Protein AF-A0A7W0R0T0-F1 (afdb_monomer_lite)

Foldseek 3Di:
DQQLCPVPDWDDPVPAWTFADDHNDDPWDWDDDQAEIEIEAPQPRQWIGNHPQEATARHAPVSCPVRPDQDDDPPRHQEYEYEGQADADDLLCCLPPVLQVVLVVVLVVCVVVVVCCCDCPHPHSNDVHRSHDCLVHVYRSPPVVRSVSNVVRCFRSLFYEYEYEDLFWWFKKWKFKFFDPDFWGRIYIYTYAHALNRDDDPCCLVVVVVVVVVVVCSVLQFSFKKFWDQAQDPCQKQAAVPDDCVVADPVQVVLNHDGTRIDDLEQGQAPDPDDPPDPRDDPNRGMFGDPVNGGRMMMGMHIWFQPDDLVPAPPLQRFDDDDVVVLVVQCVDPVRPVVSVVRVVVRVVSNSQRVPVLRGMDRHRWDWDWDWDQDPVPRFIKIKIFTWDFDFRPPDPDGDGTDTGRNYIGMDTSGGDPPPGGDGHRYHHSGDDPDPPPPPD

Radius of gyration: 24.0 Å; chains: 1; bounding box: 58×68×65 Å

pLDDT: mean 82.42, std 15.23, range [29.55, 98.06]

Structure (mmCIF, N/CA/C/O backbone):
data_AF-A0A7W0R0T0-F1
#
_entry.id   AF-A0A7W0R0T0-F1
#
loop_
_atom_site.group_PDB
_atom_site.id
_atom_site.type_symbol
_atom_site.label_atom_id
_atom_site.label_alt_id
_atom_site.label_comp_id
_atom_site.label_asym_id
_atom_site.label_entity_id
_atom_site.label_seq_id
_atom_site.pdbx_PDB_ins_code
_atom_site.Cartn_x
_atom_site.Cartn_y
_atom_site.Cartn_z
_atom_site.occupancy
_atom_site.B_iso_or_equiv
_atom_site.auth_seq_id
_atom_site.auth_comp_id
_atom_site.auth_asym_id
_atom_site.auth_atom_id
_atom_site.pdbx_PDB_model_num
ATOM 1 N N . ALA A 1 1 ? 13.120 -11.592 29.603 1.00 62.00 1 ALA A N 1
ATOM 2 C CA . ALA A 1 1 ? 13.983 -11.960 28.460 1.00 62.00 1 ALA A CA 1
ATOM 3 C C . ALA A 1 1 ? 13.549 -13.293 27.853 1.00 62.00 1 ALA A C 1
ATOM 5 O O . ALA A 1 1 ? 13.022 -13.264 26.752 1.00 62.00 1 ALA A O 1
ATOM 6 N N . GLN A 1 2 ? 13.655 -14.409 28.589 1.00 73.50 2 GLN A N 1
ATOM 7 C CA . GLN A 1 2 ? 13.342 -15.757 28.077 1.00 73.50 2 GLN A CA 1
ATOM 8 C C . GLN A 1 2 ? 11.899 -15.934 27.586 1.00 73.50 2 GLN A C 1
ATOM 10 O O . GLN A 1 2 ? 11.662 -16.428 26.493 1.00 73.50 2 GLN A O 1
ATOM 15 N N . LEU A 1 3 ? 10.919 -15.439 28.351 1.00 70.62 3 LEU A N 1
ATOM 16 C CA . LEU A 1 3 ? 9.498 -15.508 27.976 1.00 70.62 3 LEU A CA 1
ATOM 17 C C . LEU A 1 3 ? 9.171 -14.819 26.639 1.00 70.62 3 LEU A C 1
ATOM 19 O O . LEU A 1 3 ? 8.259 -15.241 25.937 1.00 70.62 3 LEU A O 1
ATOM 23 N N . PHE A 1 4 ? 9.924 -13.778 26.283 1.00 73.06 4 PHE A N 1
ATOM 24 C CA . PHE A 1 4 ? 9.753 -13.026 25.036 1.00 73.06 4 PHE A CA 1
ATOM 25 C C . PHE A 1 4 ? 10.621 -13.578 23.894 1.00 73.06 4 PHE A C 1
ATOM 27 O O . PHE A 1 4 ? 10.626 -13.015 22.806 1.00 73.06 4 PHE A O 1
ATOM 34 N N . GLY A 1 5 ? 11.385 -14.649 24.139 1.00 74.31 5 GLY A N 1
ATOM 35 C CA . GLY A 1 5 ? 12.282 -15.256 23.158 1.00 74.31 5 GLY A CA 1
ATOM 36 C C . GLY A 1 5 ? 13.524 -14.425 22.817 1.00 74.31 5 GLY A C 1
ATOM 37 O O . GLY A 1 5 ? 14.195 -14.737 21.841 1.00 74.31 5 GLY A O 1
ATOM 38 N N . HIS A 1 6 ? 13.864 -13.386 23.592 1.00 75.81 6 HIS A N 1
ATOM 39 C CA . HIS A 1 6 ? 15.037 -12.530 23.320 1.00 75.81 6 HIS A CA 1
ATOM 40 C C . HIS A 1 6 ? 16.387 -13.248 23.482 1.00 75.81 6 HIS A C 1
ATOM 42 O O . HIS A 1 6 ? 17.422 -12.735 23.070 1.00 75.81 6 HIS A O 1
ATOM 48 N N . ASP A 1 7 ? 16.392 -14.404 24.134 1.00 80.38 7 ASP A N 1
ATOM 49 C CA . ASP A 1 7 ? 17.538 -15.297 24.285 1.00 80.38 7 ASP A CA 1
ATOM 50 C C . ASP A 1 7 ? 17.674 -16.299 23.128 1.00 80.38 7 ASP A C 1
ATOM 52 O O . ASP A 1 7 ? 18.716 -16.945 22.986 1.00 80.38 7 ASP A O 1
ATOM 56 N N . LEU A 1 8 ? 16.642 -16.425 22.291 1.00 82.25 8 LEU A N 1
ATOM 57 C CA . LEU A 1 8 ? 16.647 -17.310 21.137 1.00 82.25 8 LEU A CA 1
ATOM 58 C C . LEU A 1 8 ? 17.433 -16.667 19.994 1.00 82.25 8 LEU A C 1
ATOM 60 O O . LEU A 1 8 ? 17.348 -15.468 19.742 1.00 82.25 8 LEU A O 1
ATOM 64 N N . ARG A 1 9 ? 18.197 -17.490 19.275 1.00 81.75 9 ARG A N 1
ATOM 65 C CA . ARG A 1 9 ? 18.946 -17.063 18.090 1.00 81.75 9 ARG A CA 1
ATOM 66 C C . ARG A 1 9 ? 18.301 -17.635 16.842 1.00 81.75 9 ARG A C 1
ATOM 68 O O . ARG A 1 9 ? 18.034 -18.838 16.787 1.00 81.75 9 ARG A O 1
ATOM 75 N N . ASN A 1 10 ? 18.110 -16.786 15.839 1.00 80.50 10 ASN A N 1
ATOM 76 C CA . ASN A 1 10 ? 17.727 -17.227 14.509 1.00 80.50 10 ASN A CA 1
ATOM 77 C C . ASN A 1 10 ? 18.772 -18.206 13.956 1.00 80.50 10 ASN A C 1
ATOM 79 O O . ASN A 1 10 ? 19.972 -18.088 14.228 1.00 80.50 10 ASN A O 1
ATOM 83 N N . LYS A 1 11 ? 18.307 -19.188 13.186 1.00 83.00 11 LYS A N 1
ATOM 84 C CA . LYS A 1 11 ? 19.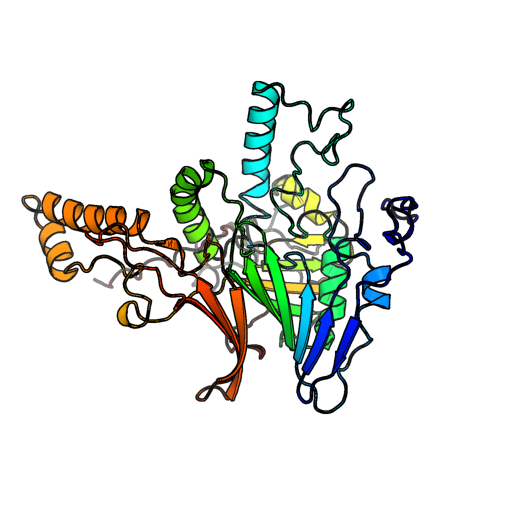155 -20.201 12.549 1.00 83.00 11 LYS A CA 1
ATOM 85 C C . LYS A 1 11 ? 19.145 -19.986 11.036 1.00 83.00 11 LYS A C 1
ATOM 87 O O . LYS A 1 11 ? 18.099 -19.589 10.531 1.00 83.00 11 LYS A O 1
ATOM 92 N N . PRO A 1 12 ? 20.254 -20.250 10.324 1.00 84.06 12 PRO A N 1
ATOM 93 C CA . PRO A 1 12 ? 20.249 -20.238 8.866 1.00 84.06 12 PRO A CA 1
ATOM 94 C C . PRO A 1 12 ? 19.181 -21.190 8.317 1.00 84.06 12 PRO A C 1
ATOM 96 O O . PRO A 1 12 ? 19.060 -22.312 8.810 1.00 84.06 12 PRO A O 1
ATOM 99 N N . ASP A 1 13 ? 18.432 -20.748 7.310 1.00 79.31 13 ASP A N 1
ATOM 100 C CA . ASP A 1 13 ? 17.328 -21.511 6.702 1.00 79.31 13 ASP A CA 1
ATOM 101 C C . ASP A 1 13 ? 17.758 -22.400 5.518 1.00 79.31 13 ASP A C 1
ATOM 103 O O . ASP A 1 13 ? 16.953 -23.145 4.968 1.00 79.31 13 ASP A O 1
ATOM 107 N N . GLY A 1 14 ? 19.040 -22.355 5.139 1.00 74.25 14 GLY A N 1
ATOM 108 C CA . GLY A 1 14 ? 19.602 -23.141 4.037 1.00 74.25 14 GLY A CA 1
ATOM 109 C C . GLY A 1 14 ? 19.472 -22.501 2.651 1.00 74.25 14 GLY A C 1
ATOM 110 O O . GLY A 1 14 ? 20.066 -23.021 1.710 1.00 74.25 14 GLY A O 1
ATOM 111 N N . VAL A 1 15 ? 18.783 -21.362 2.525 1.00 72.19 15 VAL A N 1
ATOM 112 C CA . VAL A 1 15 ? 18.635 -20.592 1.271 1.00 72.19 15 VAL A CA 1
ATOM 113 C C . VAL A 1 15 ? 19.215 -19.176 1.372 1.00 72.19 15 VAL A C 1
ATOM 115 O O . VAL A 1 15 ? 18.955 -18.320 0.534 1.00 72.19 15 VAL A O 1
ATOM 118 N N . GLY A 1 16 ? 20.061 -18.943 2.379 1.00 72.56 16 GLY A N 1
ATOM 119 C CA . GLY A 1 16 ? 20.787 -17.687 2.588 1.00 72.56 16 GLY A CA 1
ATOM 120 C C . GLY A 1 16 ? 20.125 -16.726 3.578 1.00 72.56 16 GLY A C 1
ATOM 121 O O . GLY A 1 16 ? 20.749 -15.726 3.935 1.00 72.56 16 GLY A O 1
ATOM 122 N N . GLY A 1 17 ? 18.924 -17.049 4.064 1.00 81.50 17 GLY A N 1
ATOM 123 C CA . GLY A 1 17 ? 18.212 -16.301 5.091 1.00 81.50 17 GLY A CA 1
ATOM 124 C C . GLY A 1 17 ? 18.330 -16.933 6.477 1.00 81.50 17 GLY A C 1
ATOM 125 O O . GLY A 1 17 ? 19.121 -17.853 6.730 1.00 81.50 17 GLY A O 1
ATOM 126 N N . PHE A 1 18 ? 17.538 -16.407 7.409 1.00 82.94 18 PHE A N 1
ATOM 127 C CA . PHE A 1 18 ? 17.446 -16.921 8.768 1.00 82.94 18 PHE A CA 1
ATOM 128 C C . PHE A 1 18 ? 15.988 -17.136 9.182 1.00 82.94 18 PHE A C 1
ATOM 130 O O . PHE A 1 18 ? 15.155 -16.229 9.108 1.00 82.94 18 PHE A O 1
ATOM 137 N N . SER A 1 19 ? 15.695 -18.327 9.707 1.00 79.00 19 SER A N 1
ATOM 138 C CA . SER A 1 19 ? 14.371 -18.691 10.205 1.00 79.00 19 SER A CA 1
ATOM 139 C C . SER A 1 19 ? 13.993 -17.871 11.439 1.00 79.00 19 SER A C 1
ATOM 141 O O . SER A 1 19 ? 14.834 -17.588 12.303 1.00 79.00 19 SER A O 1
ATOM 143 N N . ALA A 1 20 ? 12.707 -17.536 11.556 1.00 79.81 20 ALA A N 1
ATOM 144 C CA . ALA A 1 20 ? 12.166 -16.911 12.756 1.00 79.81 20 ALA A CA 1
ATOM 145 C C . ALA A 1 20 ? 12.311 -17.829 13.972 1.00 79.81 20 ALA A C 1
ATOM 147 O O . ALA A 1 20 ? 12.174 -19.052 13.889 1.00 79.81 20 ALA A O 1
ATOM 148 N N . VAL A 1 21 ? 12.517 -17.218 15.133 1.00 83.81 21 VAL A N 1
ATOM 149 C CA . VAL A 1 21 ? 12.413 -17.923 16.409 1.00 83.81 21 VAL A CA 1
ATOM 150 C C . VAL A 1 21 ? 10.941 -18.074 16.801 1.00 83.81 21 VAL A C 1
ATOM 152 O O . VAL A 1 21 ? 10.092 -17.269 16.419 1.00 83.81 21 VAL A O 1
ATOM 155 N N . ARG A 1 22 ? 10.622 -19.123 17.564 1.00 86.31 22 ARG A N 1
ATOM 156 C CA . ARG A 1 22 ? 9.303 -19.293 18.186 1.00 86.31 22 ARG A CA 1
ATOM 157 C C . ARG A 1 22 ? 9.419 -18.893 19.661 1.00 86.31 22 ARG A C 1
ATOM 159 O O . ARG A 1 22 ? 10.001 -19.667 20.424 1.00 86.31 22 ARG A O 1
ATOM 166 N N . PRO A 1 23 ? 8.950 -17.698 20.067 1.00 86.94 23 PRO A N 1
ATOM 167 C CA . PRO A 1 23 ? 8.990 -17.300 21.472 1.00 86.94 23 PRO A CA 1
ATOM 168 C C . PRO A 1 23 ? 8.079 -18.203 22.325 1.00 86.94 23 PRO A C 1
ATOM 170 O O . PRO A 1 23 ? 7.102 -18.746 21.807 1.00 86.94 23 PRO A O 1
ATOM 173 N N . PRO A 1 24 ? 8.347 -18.351 23.637 1.00 87.50 24 PRO A N 1
ATOM 174 C CA . PRO A 1 24 ? 7.467 -19.109 24.531 1.00 87.50 24 PRO A CA 1
ATOM 175 C C . PRO A 1 24 ? 6.050 -18.532 24.667 1.00 87.50 24 PRO A C 1
ATOM 177 O O . PRO A 1 24 ? 5.101 -19.284 24.879 1.00 87.50 24 PRO A O 1
ATOM 180 N N . ILE A 1 25 ? 5.900 -17.207 24.579 1.00 88.75 25 ILE A N 1
ATOM 181 C CA . ILE A 1 25 ? 4.592 -16.541 24.567 1.00 88.75 25 ILE A CA 1
ATOM 182 C C . ILE A 1 25 ? 4.064 -16.471 23.132 1.00 88.75 25 ILE A C 1
ATOM 184 O O . ILE A 1 25 ? 4.738 -15.946 22.251 1.00 88.75 25 ILE A O 1
ATOM 188 N N . ASN A 1 26 ? 2.824 -16.917 22.926 1.00 90.00 26 ASN A N 1
ATOM 189 C CA . ASN A 1 26 ? 2.106 -16.729 21.667 1.00 90.00 26 ASN A CA 1
ATOM 190 C C . ASN A 1 26 ? 1.423 -15.354 21.646 1.00 90.00 26 ASN A C 1
ATOM 192 O O . ASN A 1 26 ? 0.512 -15.111 22.436 1.00 90.00 26 ASN A O 1
ATOM 196 N N . TRP A 1 27 ? 1.845 -14.474 20.735 1.00 90.56 27 TRP A N 1
ATOM 197 C CA . TRP A 1 27 ? 1.240 -13.144 20.550 1.00 90.56 27 TRP A CA 1
ATOM 198 C C . TRP A 1 27 ? 0.168 -13.092 19.462 1.00 90.56 27 TRP A C 1
ATOM 200 O O . TRP A 1 27 ? -0.607 -12.139 19.411 1.00 90.56 27 TRP A O 1
ATOM 210 N N . HIS A 1 28 ? 0.118 -14.106 18.601 1.00 93.62 28 HIS A N 1
ATOM 211 C CA . HIS A 1 28 ? -0.901 -14.215 17.567 1.00 93.62 28 HIS A CA 1
ATOM 212 C C . HIS A 1 28 ? -2.162 -14.879 18.123 1.00 93.62 28 HIS A C 1
ATOM 214 O O . HIS A 1 28 ? -2.091 -15.762 18.981 1.00 93.62 28 HIS A O 1
ATOM 220 N N . PHE A 1 29 ? -3.320 -14.471 17.618 1.00 95.00 29 PHE A N 1
ATOM 221 C CA . PHE A 1 29 ? -4.604 -15.055 17.998 1.00 95.00 29 PHE A CA 1
ATOM 222 C C . PHE A 1 29 ? -5.645 -14.845 16.900 1.00 95.00 29 PHE A C 1
ATOM 224 O O . PHE A 1 29 ? -5.510 -13.962 16.055 1.00 95.00 29 PHE A O 1
ATOM 231 N N . THR A 1 30 ? -6.700 -15.658 16.926 1.00 96.12 30 THR A N 1
ATOM 232 C CA . THR A 1 30 ? -7.841 -15.561 16.008 1.00 96.12 30 THR A CA 1
ATOM 233 C C . THR A 1 30 ? -9.119 -15.313 16.800 1.00 96.12 30 THR A C 1
ATOM 235 O O . THR A 1 30 ? -9.336 -15.940 17.836 1.00 96.12 30 THR A O 1
ATOM 238 N N . VAL A 1 31 ? -9.968 -14.415 16.303 1.00 95.56 31 VAL A N 1
ATOM 239 C CA . VAL A 1 31 ? -11.314 -14.155 16.823 1.00 95.56 31 VAL A CA 1
ATOM 240 C C . VAL A 1 31 ? -12.306 -14.261 15.675 1.00 95.56 31 VAL A C 1
ATOM 242 O O . VAL A 1 31 ? -12.186 -13.564 14.668 1.00 95.56 31 VAL A O 1
ATOM 245 N N . ASP A 1 32 ? -13.302 -15.125 15.833 1.00 95.25 32 ASP A N 1
ATOM 246 C CA . ASP A 1 32 ? -14.391 -15.267 14.873 1.00 95.25 32 ASP A CA 1
ATOM 247 C C . ASP A 1 32 ? -15.542 -14.319 15.206 1.00 95.25 32 ASP A C 1
ATOM 249 O O . ASP A 1 32 ? -16.060 -14.312 16.323 1.00 95.25 32 ASP A O 1
ATOM 253 N N . ALA A 1 33 ? -15.963 -13.542 14.210 1.00 92.81 33 ALA A N 1
ATOM 254 C CA . ALA A 1 33 ? -17.180 -12.747 14.246 1.00 92.81 33 ALA A CA 1
ATOM 255 C C . ALA A 1 33 ? -18.208 -13.314 13.244 1.00 92.81 33 ALA A C 1
ATOM 257 O O . ALA A 1 33 ? -17.862 -14.153 12.405 1.00 92.81 33 ALA A O 1
ATOM 258 N N . PRO A 1 34 ? -19.481 -12.873 13.288 1.00 93.19 34 PRO A N 1
ATOM 259 C CA . PRO A 1 34 ? -20.523 -13.431 12.423 1.00 93.19 34 PRO A CA 1
ATOM 260 C C . PRO A 1 34 ? -20.261 -13.266 10.919 1.00 93.19 34 PRO A C 1
ATOM 262 O O . PRO A 1 34 ? -20.623 -14.139 10.139 1.00 93.19 34 PRO A O 1
ATOM 265 N N . THR A 1 35 ? -19.643 -12.156 10.506 1.00 93.50 35 THR A N 1
ATOM 266 C CA . THR A 1 35 ? -19.448 -11.797 9.086 1.00 93.50 35 THR A CA 1
ATOM 267 C C . THR A 1 35 ? -17.984 -11.724 8.661 1.00 93.50 35 THR A C 1
ATOM 269 O O . THR A 1 35 ? -17.692 -11.569 7.475 1.00 93.50 35 THR A O 1
ATOM 272 N N . HIS A 1 36 ? -17.050 -11.832 9.604 1.00 95.56 36 HIS A N 1
ATOM 273 C CA . HIS A 1 36 ? -15.620 -11.705 9.349 1.00 95.56 36 HIS A CA 1
ATOM 274 C C . HIS A 1 36 ? -14.808 -12.506 10.368 1.00 95.56 36 HIS A C 1
ATOM 276 O O . HIS A 1 36 ? -15.293 -12.829 11.451 1.00 95.56 36 HIS A O 1
ATOM 282 N N . ARG A 1 37 ? -13.553 -12.788 10.028 1.00 96.75 37 ARG A N 1
ATOM 283 C CA . ARG A 1 37 ? -12.563 -13.358 10.947 1.00 96.75 37 ARG A CA 1
ATOM 284 C C . ARG A 1 37 ? -11.478 -12.336 11.209 1.00 96.75 37 ARG A C 1
ATOM 286 O O . ARG A 1 37 ? -10.963 -11.754 10.262 1.00 96.75 37 ARG A O 1
ATOM 293 N N . VAL A 1 38 ? -11.110 -12.149 12.470 1.00 97.25 38 VAL A N 1
ATOM 294 C CA . VAL A 1 38 ? -9.982 -11.308 12.873 1.00 97.25 38 VAL A CA 1
ATOM 295 C C . VAL A 1 38 ? -8.796 -12.194 13.227 1.00 97.25 38 VAL A C 1
ATOM 297 O O . VAL A 1 38 ? -8.941 -13.128 14.012 1.00 97.25 38 VAL A O 1
ATOM 300 N N . ILE A 1 39 ? -7.620 -11.889 12.690 1.00 96.81 39 ILE A N 1
ATOM 301 C CA . ILE A 1 39 ? -6.361 -12.545 13.043 1.00 96.81 39 ILE A CA 1
ATOM 302 C C . ILE A 1 39 ? -5.353 -11.476 13.427 1.00 96.81 39 ILE A C 1
ATOM 304 O O . ILE A 1 39 ? -5.016 -10.616 12.617 1.00 96.81 39 ILE A O 1
ATOM 308 N N . ALA A 1 40 ? -4.854 -11.533 14.655 1.00 96.25 40 ALA A N 1
ATOM 309 C CA . ALA A 1 40 ? -3.725 -10.720 15.072 1.00 96.25 40 ALA A CA 1
ATOM 310 C C . ALA A 1 40 ? -2.421 -11.456 14.775 1.00 96.25 40 ALA A C 1
ATOM 312 O O . ALA A 1 40 ? -2.238 -12.591 15.214 1.00 96.25 40 ALA A O 1
ATOM 313 N N . LEU A 1 41 ? -1.534 -10.802 14.028 1.00 94.25 41 LEU A N 1
ATOM 314 C CA . LEU A 1 41 ? -0.233 -11.334 13.652 1.00 94.25 41 LEU A CA 1
ATOM 315 C C . LEU A 1 41 ? 0.833 -10.961 14.684 1.00 94.25 41 LEU A C 1
ATOM 317 O O . LEU A 1 41 ? 0.933 -9.821 15.135 1.00 94.25 41 LEU A O 1
ATOM 321 N N . ASP A 1 42 ? 1.705 -11.915 14.970 1.00 91.56 42 ASP A N 1
ATOM 322 C CA . ASP A 1 42 ? 2.970 -11.712 15.660 1.00 91.56 42 ASP A CA 1
ATOM 323 C C . ASP A 1 42 ? 4.072 -11.416 14.636 1.00 91.56 42 ASP A C 1
ATOM 325 O O . ASP A 1 42 ? 4.882 -12.275 14.283 1.00 91.56 42 ASP A O 1
ATOM 329 N N . ASN A 1 43 ? 4.073 -10.185 14.127 1.00 85.88 43 ASN A N 1
ATOM 330 C CA . ASN A 1 43 ? 5.056 -9.689 13.160 1.00 85.88 43 ASN A CA 1
ATOM 331 C C . ASN A 1 43 ? 6.178 -8.851 13.814 1.00 85.88 43 ASN A C 1
ATOM 333 O O . ASN A 1 43 ? 6.910 -8.130 13.139 1.00 85.88 43 ASN A O 1
ATOM 337 N N . ARG A 1 44 ? 6.307 -8.915 15.148 1.00 83.94 44 ARG A N 1
ATOM 338 C CA . ARG A 1 44 ? 7.399 -8.270 15.898 1.00 83.94 44 ARG A CA 1
ATOM 339 C C . ARG A 1 44 ? 8.403 -9.279 16.429 1.00 83.94 44 ARG A C 1
ATOM 341 O O . ARG A 1 44 ? 9.594 -8.981 16.410 1.00 83.94 44 ARG A O 1
ATOM 348 N N . THR A 1 45 ? 7.960 -10.459 16.863 1.00 85.00 45 THR A N 1
ATOM 349 C CA . THR A 1 45 ? 8.874 -11.483 17.393 1.00 85.00 45 THR A CA 1
ATOM 350 C C . THR A 1 45 ? 9.152 -12.607 16.393 1.00 85.00 45 THR A C 1
ATOM 352 O O . THR A 1 45 ? 10.233 -13.191 16.421 1.00 85.00 45 THR A O 1
ATOM 355 N N . ARG A 1 46 ? 8.230 -12.871 15.453 1.00 87.88 46 ARG A N 1
ATOM 356 C CA . ARG A 1 46 ? 8.373 -13.915 14.422 1.00 87.88 46 ARG A CA 1
ATOM 357 C C . ARG A 1 46 ? 8.674 -13.348 13.028 1.00 87.88 46 ARG A C 1
ATOM 359 O O . ARG A 1 46 ? 8.044 -13.721 12.038 1.00 87.88 46 ARG A O 1
ATOM 366 N N . ARG A 1 47 ? 9.642 -12.430 12.969 1.00 86.31 47 ARG A N 1
ATOM 367 C CA . ARG A 1 47 ? 10.088 -11.733 11.748 1.00 86.31 47 ARG A CA 1
ATOM 368 C C . ARG A 1 47 ? 10.927 -12.631 10.836 1.00 86.31 47 ARG A C 1
ATOM 370 O O . ARG A 1 47 ? 11.585 -13.559 11.309 1.00 86.31 47 ARG A O 1
ATOM 377 N N . SER A 1 48 ? 10.926 -12.337 9.540 1.00 84.56 48 SER A N 1
ATOM 378 C CA . SER A 1 48 ? 11.891 -12.878 8.577 1.00 84.56 48 SER A CA 1
ATOM 379 C C . SER A 1 48 ? 13.174 -12.053 8.556 1.00 84.56 48 SER A C 1
ATOM 381 O O . SER A 1 48 ? 13.185 -10.874 8.911 1.00 84.56 48 SER A O 1
ATOM 383 N N . TYR A 1 49 ? 14.267 -12.682 8.131 1.00 83.56 49 TYR A N 1
ATOM 384 C CA . TYR A 1 49 ? 15.576 -12.049 8.024 1.00 83.56 49 TYR A CA 1
ATOM 385 C C . TYR A 1 49 ? 16.260 -12.555 6.754 1.00 83.56 49 TYR A C 1
ATOM 387 O O . TYR A 1 49 ? 16.806 -13.658 6.735 1.00 83.56 49 TYR A O 1
ATOM 395 N N . ALA A 1 50 ? 16.234 -11.743 5.695 1.00 79.50 50 ALA A N 1
ATOM 396 C CA . ALA A 1 50 ? 16.862 -12.081 4.415 1.00 79.50 50 ALA A CA 1
ATOM 397 C C . ALA A 1 50 ? 18.399 -12.155 4.508 1.00 79.50 50 ALA A C 1
ATOM 399 O O . ALA A 1 50 ? 19.047 -12.799 3.693 1.00 79.50 50 ALA A O 1
ATOM 400 N N . SER A 1 51 ? 18.999 -11.499 5.506 1.00 76.75 51 SER A N 1
ATOM 401 C CA . SER A 1 51 ? 20.424 -11.622 5.819 1.00 76.75 51 SER A CA 1
ATOM 402 C C . SER A 1 51 ? 20.690 -11.337 7.298 1.00 76.75 51 SER A C 1
ATOM 404 O O . SER A 1 51 ? 19.853 -10.766 7.994 1.00 76.75 51 SER A O 1
ATOM 406 N N . ALA A 1 52 ? 21.878 -11.710 7.781 1.00 73.38 52 ALA A N 1
ATOM 407 C CA . ALA A 1 52 ? 22.257 -11.556 9.190 1.00 73.38 52 ALA A CA 1
ATOM 408 C C . ALA A 1 52 ? 22.379 -10.091 9.648 1.00 73.38 52 ALA A C 1
ATOM 410 O O . ALA A 1 52 ? 22.259 -9.807 10.837 1.00 73.38 52 ALA A O 1
ATOM 411 N N . LEU A 1 53 ? 22.695 -9.191 8.712 1.00 70.94 53 LEU A N 1
ATOM 412 C CA . LEU A 1 53 ? 22.984 -7.773 8.958 1.00 70.94 53 LEU A CA 1
ATOM 413 C C . LEU A 1 53 ? 22.028 -6.840 8.198 1.00 70.94 53 LEU A C 1
ATOM 415 O O . LEU A 1 53 ? 22.234 -5.632 8.186 1.00 70.94 53 LEU A O 1
ATOM 419 N N . GLY A 1 54 ? 21.019 -7.399 7.530 1.00 69.94 54 GLY A N 1
ATOM 420 C CA . GLY A 1 54 ? 20.007 -6.638 6.809 1.00 69.94 54 GLY A CA 1
ATOM 421 C C . GLY A 1 54 ? 18.798 -6.319 7.684 1.00 69.94 54 GLY A C 1
ATOM 422 O O . GLY A 1 54 ? 18.646 -6.877 8.775 1.00 69.94 54 GLY A O 1
ATOM 423 N N . PRO A 1 55 ? 17.916 -5.427 7.210 1.00 73.88 55 PRO A N 1
ATOM 424 C CA . PRO A 1 55 ? 16.685 -5.126 7.917 1.00 73.88 55 PRO A CA 1
ATOM 425 C C . PRO A 1 55 ? 15.794 -6.370 8.026 1.00 73.88 55 PRO A C 1
ATOM 427 O O . PRO A 1 55 ? 15.764 -7.199 7.113 1.00 73.88 55 PRO A O 1
ATOM 430 N N . PRO A 1 56 ? 15.069 -6.519 9.145 1.00 78.44 56 PRO A N 1
ATOM 431 C CA . PRO A 1 56 ? 14.093 -7.587 9.290 1.00 78.44 56 PRO A CA 1
ATOM 432 C C . PRO A 1 56 ? 12.902 -7.358 8.351 1.00 78.44 56 PRO A C 1
ATOM 434 O O . PRO A 1 56 ? 12.410 -6.235 8.234 1.00 78.44 56 PRO A O 1
ATOM 437 N N . GLY A 1 57 ? 12.381 -8.430 7.759 1.00 78.31 57 GLY A N 1
ATOM 438 C CA . GLY A 1 57 ? 11.030 -8.431 7.200 1.00 78.31 57 GLY A CA 1
ATOM 439 C C . GLY A 1 57 ? 9.975 -8.454 8.315 1.00 78.31 57 GLY A C 1
ATOM 440 O O . GLY A 1 57 ? 10.299 -8.435 9.506 1.00 78.31 57 GLY A O 1
ATOM 441 N N . ASN A 1 58 ? 8.684 -8.477 7.980 1.00 83.31 58 ASN A N 1
ATOM 442 C CA . ASN A 1 58 ? 7.644 -8.390 9.018 1.00 83.31 58 ASN A CA 1
ATOM 443 C C . ASN A 1 58 ? 7.273 -9.740 9.628 1.00 83.31 58 ASN A C 1
ATOM 445 O O . ASN A 1 58 ? 7.289 -9.872 10.845 1.00 83.31 58 ASN A O 1
ATOM 449 N N . VAL A 1 59 ? 6.955 -10.759 8.836 1.00 88.19 59 VAL A N 1
ATOM 450 C CA . VAL A 1 59 ? 6.603 -12.086 9.367 1.00 88.19 59 VAL A CA 1
ATOM 451 C C . VAL A 1 59 ? 7.227 -13.159 8.491 1.00 88.19 59 VAL A C 1
ATOM 453 O O . VAL A 1 59 ? 7.188 -13.041 7.274 1.00 88.19 59 VAL A O 1
ATOM 456 N N . SER A 1 60 ? 7.836 -14.185 9.085 1.00 88.25 60 SER A N 1
ATOM 457 C CA . SER A 1 60 ? 8.448 -15.266 8.302 1.00 88.25 60 SER A CA 1
ATOM 458 C C . SER A 1 60 ? 7.416 -16.193 7.670 1.00 88.25 60 SER A C 1
ATOM 460 O O . SER A 1 60 ? 6.296 -16.304 8.159 1.00 88.25 60 SER A O 1
ATOM 462 N N . VAL A 1 61 ? 7.816 -16.927 6.630 1.00 87.62 61 VAL A N 1
ATOM 463 C CA . VAL A 1 61 ? 6.960 -17.917 5.951 1.00 87.62 61 VAL A CA 1
ATOM 464 C C . VAL A 1 61 ? 6.389 -18.944 6.937 1.00 87.62 61 VAL A C 1
ATOM 466 O O . VAL A 1 61 ? 5.175 -19.115 7.013 1.00 87.62 61 VAL A O 1
ATOM 469 N N . ASP A 1 62 ? 7.230 -19.552 7.779 1.00 87.69 62 ASP A N 1
ATOM 470 C CA . ASP A 1 62 ? 6.772 -20.497 8.814 1.00 87.69 62 ASP A CA 1
ATOM 471 C C . ASP A 1 62 ? 5.768 -19.862 9.782 1.00 87.69 62 ASP A C 1
ATOM 473 O O . ASP A 1 62 ? 4.828 -20.500 10.254 1.00 87.69 62 ASP A O 1
ATOM 477 N N . ALA A 1 63 ? 5.981 -18.588 10.111 1.00 90.25 63 ALA A N 1
ATOM 478 C CA . ALA A 1 63 ? 5.092 -17.844 10.978 1.00 90.25 63 ALA A CA 1
ATOM 479 C C . ALA A 1 63 ? 3.768 -17.521 10.276 1.00 90.25 63 ALA A C 1
ATOM 481 O O . ALA A 1 63 ? 2.733 -17.599 10.924 1.00 90.25 63 ALA A O 1
ATOM 482 N N . MET A 1 64 ? 3.757 -17.252 8.970 1.00 91.12 64 MET A N 1
ATOM 483 C CA . MET A 1 64 ? 2.515 -17.129 8.202 1.00 91.12 64 MET A CA 1
ATOM 484 C C . MET A 1 64 ? 1.732 -18.434 8.187 1.00 91.12 64 MET A C 1
ATOM 486 O O . MET A 1 64 ? 0.526 -18.399 8.392 1.00 91.12 64 MET A O 1
ATOM 490 N N . ILE A 1 65 ? 2.398 -19.570 7.963 1.00 89.50 65 ILE A N 1
ATOM 491 C CA . ILE A 1 65 ? 1.746 -20.887 7.934 1.00 89.50 65 ILE A CA 1
ATOM 492 C C . ILE A 1 65 ? 1.074 -21.181 9.278 1.00 89.50 65 ILE A C 1
ATOM 494 O O . ILE A 1 65 ? -0.069 -21.625 9.304 1.00 89.50 65 ILE A O 1
ATOM 498 N N . ASP A 1 66 ? 1.758 -20.889 10.386 1.00 90.56 66 ASP A N 1
ATOM 499 C CA . ASP A 1 66 ? 1.200 -21.097 11.723 1.00 90.56 66 ASP A CA 1
ATOM 500 C C . ASP A 1 66 ? 0.062 -20.110 12.061 1.00 90.56 66 ASP A C 1
ATOM 502 O O . ASP A 1 66 ? -0.885 -20.476 12.754 1.00 90.56 66 ASP A O 1
ATOM 506 N N . GLN A 1 67 ? 0.179 -18.841 11.648 1.00 92.94 67 GLN A N 1
ATOM 507 C CA . GLN A 1 67 ? -0.693 -17.752 12.116 1.00 92.94 67 GLN A CA 1
ATOM 508 C C . GLN A 1 67 ? -1.891 -17.484 11.202 1.00 92.94 67 GLN A C 1
ATOM 510 O O . GLN A 1 67 ? -2.903 -16.955 11.659 1.00 92.94 67 GLN A O 1
ATOM 515 N N . LEU A 1 68 ? -1.783 -17.820 9.916 1.00 92.69 68 LEU A N 1
ATOM 516 C CA . LEU A 1 68 ? -2.845 -17.663 8.931 1.00 92.69 68 LEU A CA 1
ATOM 517 C C . LEU A 1 68 ? -3.432 -19.044 8.617 1.00 92.69 68 LEU A C 1
ATOM 519 O O . LEU A 1 68 ? -2.738 -19.877 8.034 1.00 92.69 68 LEU A O 1
ATOM 523 N N . PRO A 1 69 ? -4.710 -19.306 8.937 1.00 87.75 69 PRO A N 1
ATOM 524 C CA . PRO A 1 69 ? -5.352 -20.566 8.607 1.00 87.75 69 PRO A CA 1
ATOM 525 C C . PRO A 1 69 ? -5.408 -20.771 7.092 1.00 87.75 69 PRO A C 1
ATOM 527 O O . PRO A 1 69 ? -5.210 -19.854 6.283 1.00 87.75 69 PRO A O 1
ATOM 530 N N . GLU A 1 70 ? -5.600 -22.011 6.663 1.00 87.94 70 GLU A N 1
ATOM 531 C CA . GLU A 1 70 ? -5.859 -22.283 5.251 1.00 87.94 70 GLU A CA 1
ATOM 532 C C . GLU A 1 70 ? -7.218 -21.694 4.843 1.00 87.94 70 GLU A C 1
ATOM 534 O O . GLU A 1 70 ? -8.179 -21.785 5.610 1.00 87.94 70 GLU A O 1
ATOM 539 N N . PRO A 1 71 ? -7.305 -21.039 3.673 1.00 88.12 71 PRO A N 1
ATOM 540 C CA . PRO A 1 71 ? -8.575 -20.620 3.101 1.00 88.12 71 PRO A CA 1
ATOM 541 C C . PRO A 1 71 ? -9.440 -21.847 2.743 1.00 88.12 71 PRO A C 1
ATOM 543 O O . PRO A 1 71 ? -8.905 -22.940 2.548 1.00 88.12 71 PRO A O 1
ATOM 546 N N . PRO A 1 72 ? -10.761 -21.678 2.560 1.00 90.50 72 PRO A N 1
ATOM 547 C CA . PRO A 1 72 ? -11.510 -20.424 2.648 1.00 90.50 72 PRO A CA 1
ATOM 548 C C . PRO A 1 72 ? -11.840 -20.024 4.095 1.00 90.50 72 PRO A C 1
ATOM 550 O O . PRO A 1 72 ? -11.574 -20.753 5.049 1.00 90.50 72 PRO A O 1
ATOM 553 N N . LEU A 1 73 ? -12.458 -18.851 4.258 1.00 92.62 73 LEU A N 1
ATOM 554 C CA . LEU A 1 73 ? -13.083 -18.487 5.529 1.00 92.62 73 LEU A CA 1
ATOM 555 C C . LEU A 1 73 ? -14.216 -19.467 5.887 1.00 92.62 73 LEU A C 1
ATOM 557 O O . LEU A 1 73 ? -14.858 -20.023 4.990 1.00 92.62 73 LEU A O 1
ATOM 561 N N . PRO A 1 74 ? -14.504 -19.649 7.188 1.00 91.50 74 PRO A N 1
ATOM 562 C CA . PRO A 1 74 ? -15.725 -20.300 7.648 1.00 91.50 74 PRO A CA 1
ATOM 563 C C . PRO A 1 74 ? -16.990 -19.772 6.961 1.00 91.50 74 PRO A C 1
ATOM 565 O O . PRO A 1 74 ? -17.098 -18.593 6.620 1.00 91.50 74 PRO A O 1
ATOM 568 N N . ALA A 1 75 ? -17.987 -20.645 6.809 1.00 89.25 75 ALA A N 1
ATOM 569 C CA . ALA A 1 75 ? -19.255 -20.293 6.178 1.00 89.25 75 ALA A CA 1
ATOM 570 C C . ALA A 1 75 ? -19.917 -19.075 6.852 1.00 89.25 75 ALA A C 1
ATOM 572 O O . ALA A 1 75 ? -20.014 -19.002 8.075 1.00 89.25 75 ALA A O 1
ATOM 573 N N . GLY A 1 76 ? -20.390 -18.128 6.036 1.00 88.75 76 GLY A N 1
ATOM 574 C CA . GLY A 1 76 ? -21.006 -16.876 6.494 1.00 88.75 76 GLY A CA 1
ATOM 575 C C . GLY A 1 76 ? -20.020 -15.723 6.709 1.00 88.75 76 GLY A C 1
ATOM 576 O O . GLY A 1 76 ? -20.432 -14.564 6.660 1.00 88.75 76 GLY A O 1
ATOM 577 N N . GLN A 1 77 ? -18.723 -16.008 6.852 1.00 93.62 77 GLN A N 1
ATOM 578 C CA . GLN A 1 77 ? -17.690 -14.981 6.927 1.00 93.62 77 GLN A CA 1
ATOM 579 C C . GLN A 1 77 ? -17.198 -14.607 5.529 1.00 93.62 77 GLN A C 1
ATOM 581 O O . GLN A 1 77 ? -16.903 -15.465 4.701 1.00 93.62 77 GLN A O 1
ATOM 586 N N . GLN A 1 78 ? -17.117 -13.305 5.268 1.00 93.31 78 GLN A N 1
ATOM 587 C CA . GLN A 1 78 ? -16.820 -12.765 3.940 1.00 93.31 78 GLN A CA 1
ATOM 588 C C . GLN A 1 78 ? -15.552 -11.914 3.896 1.00 93.31 78 GLN A C 1
ATOM 590 O O . GLN A 1 78 ? -15.086 -11.598 2.806 1.00 93.31 78 GLN A O 1
ATOM 595 N N . VAL A 1 79 ? -15.032 -11.504 5.055 1.00 96.75 79 VAL A N 1
ATOM 596 C CA . VAL A 1 79 ? -13.869 -10.618 5.170 1.00 96.75 79 VAL A CA 1
ATOM 597 C C . VAL A 1 79 ? -12.868 -11.215 6.147 1.00 96.75 79 VAL A C 1
ATOM 599 O O . VAL A 1 79 ? -13.234 -11.638 7.248 1.00 96.75 79 VAL A O 1
ATOM 602 N N . LEU A 1 80 ? -11.597 -11.214 5.757 1.00 97.94 80 LEU A N 1
ATOM 603 C CA . LEU A 1 80 ? -10.486 -11.448 6.667 1.00 97.94 80 LEU A CA 1
ATOM 604 C C . LEU A 1 80 ? -9.965 -10.097 7.167 1.00 97.94 80 LEU A C 1
ATOM 606 O O . LEU A 1 80 ? -9.549 -9.260 6.372 1.00 97.94 80 LEU A O 1
ATOM 610 N N . VAL A 1 81 ? -9.960 -9.890 8.478 1.00 97.88 81 VAL A N 1
ATOM 611 C CA . VAL A 1 81 ? -9.345 -8.729 9.124 1.00 97.88 81 VAL A CA 1
ATOM 612 C C . VAL A 1 81 ? -8.027 -9.168 9.749 1.00 97.88 81 VAL A C 1
ATOM 614 O O . VAL A 1 81 ? -8.006 -10.021 10.630 1.00 97.88 81 VAL A O 1
ATOM 617 N N . LEU A 1 82 ? -6.919 -8.586 9.315 1.00 96.88 82 LEU A N 1
ATOM 618 C CA . LEU A 1 82 ? -5.594 -8.820 9.870 1.00 96.88 82 LEU A CA 1
ATOM 619 C C . LEU A 1 82 ? -5.196 -7.641 10.744 1.00 96.88 82 LEU A C 1
ATOM 621 O O . LEU A 1 82 ? -5.175 -6.510 10.275 1.00 96.88 82 LEU A O 1
ATOM 625 N N . ILE A 1 83 ? -4.840 -7.892 11.996 1.00 95.75 83 ILE A N 1
ATOM 626 C CA . ILE A 1 83 ? -4.201 -6.892 12.847 1.00 95.75 83 ILE A CA 1
ATOM 627 C C . ILE A 1 83 ? -2.696 -7.108 12.740 1.00 95.75 83 ILE A C 1
ATOM 629 O O . ILE A 1 83 ? -2.176 -8.135 13.177 1.00 95.75 83 ILE A O 1
ATOM 633 N N . ALA A 1 84 ? -2.004 -6.139 12.155 1.00 91.81 84 ALA A N 1
ATOM 634 C CA . ALA A 1 84 ? -0.567 -6.173 11.950 1.00 91.81 84 ALA A CA 1
ATOM 635 C C . ALA A 1 84 ? 0.073 -4.976 12.666 1.00 91.81 84 ALA A C 1
ATOM 637 O O . ALA A 1 84 ? -0.089 -3.850 12.218 1.00 91.81 84 ALA A O 1
ATOM 638 N N . PRO A 1 85 ? 0.860 -5.166 13.736 1.00 86.31 85 PRO A N 1
ATOM 639 C CA . PRO A 1 85 ? 1.563 -4.070 14.422 1.00 86.31 85 PRO A CA 1
ATOM 640 C C . PRO A 1 85 ? 2.478 -3.184 13.552 1.00 86.31 85 PRO A C 1
ATOM 642 O O . PRO A 1 85 ? 3.013 -2.200 14.054 1.00 86.31 85 PRO A O 1
ATOM 645 N N . LEU A 1 86 ? 2.683 -3.551 12.286 1.00 83.00 86 LEU A N 1
ATOM 646 C CA . LEU A 1 86 ? 3.538 -2.900 11.301 1.00 83.00 86 LEU A CA 1
ATOM 647 C C . LEU A 1 86 ? 2.773 -2.712 9.994 1.00 83.00 86 LEU A C 1
ATOM 649 O O . LEU A 1 86 ? 1.872 -3.499 9.679 1.00 83.00 86 LEU A O 1
ATOM 653 N N . GLN A 1 87 ? 3.150 -1.693 9.224 1.00 83.75 87 GLN A N 1
ATOM 654 C CA . GLN A 1 87 ? 2.641 -1.507 7.868 1.00 83.75 87 GLN A CA 1
ATOM 655 C C . GLN A 1 87 ? 3.101 -2.661 6.969 1.00 83.75 87 GLN A C 1
ATOM 657 O O . GLN A 1 87 ? 4.288 -2.980 6.899 1.00 83.75 87 GLN A O 1
ATOM 662 N N . LEU A 1 88 ? 2.157 -3.297 6.274 1.00 81.50 88 LEU A N 1
ATOM 663 C CA . LEU A 1 88 ? 2.447 -4.362 5.313 1.00 81.50 88 LEU A CA 1
ATOM 664 C C . LEU A 1 88 ? 2.633 -3.786 3.907 1.00 81.50 88 LEU A C 1
ATOM 666 O O . LEU A 1 88 ? 3.619 -4.074 3.241 1.00 81.50 88 LEU A O 1
ATOM 670 N N . ILE A 1 89 ? 1.703 -2.934 3.489 1.00 80.69 89 ILE A N 1
ATOM 671 C CA . ILE A 1 89 ? 1.734 -2.201 2.228 1.00 80.69 89 ILE A CA 1
ATOM 672 C C . ILE A 1 89 ? 2.279 -0.805 2.532 1.00 80.69 89 ILE A C 1
ATOM 674 O O . ILE A 1 89 ? 1.612 -0.007 3.195 1.00 80.69 89 ILE A O 1
ATOM 678 N N . GLY A 1 90 ? 3.505 -0.528 2.093 1.00 66.88 90 GLY A N 1
ATOM 679 C CA . GLY A 1 90 ? 4.092 0.805 2.180 1.00 66.88 90 GLY A CA 1
ATOM 680 C C . GLY A 1 90 ? 3.465 1.775 1.173 1.00 66.88 90 GLY A C 1
ATOM 681 O O . GLY A 1 90 ? 2.901 1.339 0.165 1.00 66.88 90 GLY A O 1
ATOM 682 N N . PRO A 1 91 ? 3.566 3.100 1.385 1.00 58.41 91 PRO A N 1
ATOM 683 C CA . PRO A 1 91 ? 3.245 4.067 0.343 1.00 58.41 91 PRO A CA 1
ATOM 684 C C . PRO A 1 91 ? 4.130 3.797 -0.894 1.00 58.41 91 PRO A C 1
ATOM 686 O O . PRO A 1 91 ? 5.351 3.874 -0.769 1.00 58.41 91 PRO A O 1
ATOM 689 N N . PRO A 1 92 ? 3.571 3.529 -2.091 1.00 52.81 92 PRO A N 1
ATOM 690 C CA . PRO A 1 92 ? 4.330 3.000 -3.240 1.00 52.81 92 PRO A CA 1
ATOM 691 C C . PRO A 1 92 ? 5.537 3.836 -3.705 1.00 52.81 92 PRO A C 1
ATOM 693 O O . PRO A 1 92 ? 6.479 3.322 -4.301 1.00 52.81 92 PRO A O 1
ATOM 696 N N . VAL A 1 93 ? 5.533 5.137 -3.406 1.00 49.06 93 VAL A N 1
ATOM 697 C CA . VAL A 1 93 ? 6.610 6.085 -3.744 1.00 49.06 93 VAL A CA 1
ATOM 698 C C . VAL A 1 93 ? 7.774 6.036 -2.750 1.00 49.06 93 VAL A C 1
ATOM 700 O O . VAL A 1 93 ? 8.897 6.426 -3.089 1.00 49.06 93 VAL A O 1
ATOM 703 N N . ILE A 1 94 ? 7.523 5.557 -1.527 1.00 51.34 94 ILE A N 1
ATOM 704 C CA . ILE A 1 94 ? 8.545 5.485 -0.487 1.00 51.34 94 ILE A CA 1
ATOM 705 C C . ILE A 1 94 ? 9.595 4.437 -0.847 1.00 51.34 94 ILE A C 1
ATOM 707 O O . ILE A 1 94 ? 10.773 4.764 -0.794 1.00 51.34 94 ILE A O 1
ATOM 711 N N . ASP A 1 95 ? 9.198 3.263 -1.334 1.00 51.47 95 ASP A N 1
ATOM 712 C CA . ASP A 1 95 ? 10.124 2.141 -1.529 1.00 51.47 95 ASP A CA 1
ATOM 713 C C . ASP A 1 95 ? 11.010 2.281 -2.792 1.00 51.47 95 ASP A C 1
ATOM 715 O O . ASP A 1 95 ? 12.180 1.902 -2.769 1.00 51.47 95 ASP A O 1
ATOM 719 N N . ASP A 1 96 ? 10.506 2.881 -3.881 1.00 50.59 96 ASP A N 1
ATOM 720 C CA . ASP A 1 96 ? 11.240 2.976 -5.161 1.00 50.59 96 ASP A CA 1
ATOM 721 C C . ASP A 1 96 ? 12.035 4.277 -5.365 1.00 50.59 96 ASP A C 1
ATOM 723 O O . ASP A 1 96 ? 13.043 4.277 -6.074 1.00 50.59 96 ASP A O 1
ATOM 727 N N . VAL A 1 97 ? 11.561 5.404 -4.817 1.00 48.88 97 VAL A N 1
ATOM 728 C CA . VAL A 1 97 ? 12.075 6.746 -5.164 1.00 48.88 97 VAL A CA 1
ATOM 729 C C . VAL A 1 97 ? 12.639 7.466 -3.946 1.00 48.88 97 VAL A C 1
ATOM 731 O O . VAL A 1 97 ? 13.739 8.018 -4.000 1.00 48.88 97 VAL A O 1
ATOM 734 N N . VAL A 1 98 ? 11.900 7.468 -2.835 1.00 47.47 98 VAL A N 1
ATOM 735 C CA . VAL A 1 98 ? 12.259 8.268 -1.656 1.00 47.47 98 VAL A CA 1
ATOM 736 C C . VAL A 1 98 ? 13.252 7.531 -0.766 1.00 47.47 98 VAL A C 1
ATOM 738 O O . VAL A 1 98 ? 14.204 8.163 -0.314 1.00 47.47 98 VAL A O 1
ATOM 741 N N . ALA A 1 99 ? 13.100 6.223 -0.558 1.00 50.88 99 ALA A N 1
ATOM 742 C CA . ALA A 1 99 ? 13.987 5.409 0.268 1.00 50.88 99 ALA A CA 1
ATOM 743 C C . ALA A 1 99 ? 15.454 5.519 -0.191 1.00 50.88 99 ALA A C 1
ATOM 745 O O . ALA A 1 99 ? 16.272 6.003 0.594 1.00 50.88 99 ALA A O 1
ATOM 746 N N . PRO A 1 100 ? 15.818 5.229 -1.460 1.00 53.66 100 PRO A N 1
ATOM 747 C CA . PRO A 1 100 ? 17.218 5.287 -1.891 1.00 53.66 100 PRO A CA 1
ATOM 748 C C . PRO A 1 100 ? 17.858 6.676 -1.747 1.00 53.66 100 PRO A C 1
ATOM 750 O O . PRO A 1 100 ? 19.059 6.785 -1.501 1.00 53.66 100 PRO A O 1
ATOM 753 N N . LEU A 1 101 ? 17.071 7.746 -1.905 1.00 50.00 101 LEU A N 1
ATOM 754 C CA . LEU A 1 101 ? 17.550 9.123 -1.785 1.00 50.00 101 LEU A CA 1
ATOM 755 C C . LEU A 1 101 ? 17.683 9.554 -0.318 1.00 50.00 101 LEU A C 1
ATOM 757 O O . LEU A 1 101 ? 18.682 10.157 0.069 1.00 50.00 101 LEU A O 1
ATOM 761 N N . THR A 1 102 ? 16.688 9.219 0.499 1.00 51.50 102 THR A N 1
ATOM 762 C CA . THR A 1 102 ? 16.606 9.613 1.909 1.00 51.50 102 THR A CA 1
ATOM 763 C C . THR A 1 102 ? 17.666 8.889 2.733 1.00 51.50 102 THR A C 1
ATOM 765 O O . THR A 1 102 ? 18.323 9.511 3.564 1.00 51.50 102 THR A O 1
ATOM 768 N N . TYR A 1 103 ? 17.926 7.616 2.432 1.00 57.09 103 TYR A N 1
ATOM 769 C CA . TYR A 1 103 ? 18.986 6.839 3.067 1.00 57.09 103 TYR A CA 1
ATOM 770 C C . TYR A 1 103 ? 20.389 7.370 2.769 1.00 57.09 103 TYR A C 1
ATOM 772 O O . TYR A 1 103 ? 21.181 7.516 3.692 1.00 57.09 103 TYR A O 1
ATOM 780 N N . ARG A 1 104 ? 20.672 7.787 1.527 1.00 56.19 104 ARG A N 1
ATOM 781 C CA . ARG A 1 104 ? 21.953 8.436 1.185 1.00 56.19 104 ARG A CA 1
ATOM 782 C C . ARG A 1 104 ? 22.165 9.753 1.930 1.00 56.19 104 ARG A C 1
ATOM 784 O O . ARG A 1 104 ? 23.294 10.082 2.281 1.00 56.19 104 ARG A O 1
ATOM 791 N N . ILE A 1 105 ? 21.092 10.510 2.165 1.00 52.72 105 ILE A N 1
ATOM 792 C CA . ILE A 1 105 ? 21.150 11.759 2.933 1.00 52.72 105 ILE A CA 1
ATOM 793 C C . ILE A 1 105 ? 21.356 11.461 4.422 1.00 52.72 105 ILE A C 1
ATOM 795 O O . ILE A 1 105 ? 22.204 12.099 5.043 1.00 52.72 105 ILE A O 1
ATOM 799 N N . PHE A 1 106 ? 20.635 10.488 4.988 1.00 54.59 106 PHE A N 1
ATOM 800 C CA . PHE A 1 106 ? 20.831 10.063 6.376 1.00 54.59 106 PHE A CA 1
ATOM 801 C C . PHE A 1 106 ? 22.243 9.530 6.615 1.00 54.59 106 PHE A C 1
ATOM 803 O O . PHE A 1 106 ? 22.894 9.999 7.540 1.00 54.59 106 PHE A O 1
ATOM 810 N N . ASP A 1 107 ? 22.755 8.654 5.748 1.00 54.88 107 ASP A N 1
ATOM 811 C CA . ASP A 1 107 ? 24.118 8.122 5.850 1.00 54.88 107 ASP A CA 1
ATOM 812 C C . ASP A 1 107 ? 25.168 9.238 5.784 1.00 54.88 107 ASP A C 1
ATOM 814 O O . ASP A 1 107 ? 26.117 9.243 6.565 1.00 54.88 107 ASP A O 1
ATOM 818 N N . LEU A 1 108 ? 24.983 10.223 4.897 1.00 55.59 108 LEU A N 1
ATOM 819 C CA . LEU A 1 108 ? 25.872 11.381 4.799 1.00 55.59 108 LEU A CA 1
ATOM 820 C C . LEU A 1 108 ? 25.823 12.239 6.071 1.00 55.59 108 LEU A C 1
ATOM 822 O O . LEU A 1 108 ? 26.862 12.666 6.567 1.00 55.59 108 LEU A O 1
ATOM 826 N N . VAL A 1 109 ? 24.632 12.485 6.620 1.00 57.47 109 VAL A N 1
ATOM 827 C CA . VAL A 1 109 ? 24.462 13.266 7.854 1.00 57.47 109 VAL A CA 1
ATOM 828 C C . VAL A 1 109 ? 25.029 12.525 9.066 1.00 57.47 109 VAL A C 1
ATOM 830 O O . VAL A 1 109 ? 25.715 13.155 9.866 1.00 57.47 109 VAL A O 1
ATOM 833 N N . SER A 1 110 ? 24.793 11.219 9.200 1.00 57.88 110 SER A N 1
ATOM 834 C CA . SER A 1 110 ? 25.361 10.386 10.268 1.00 57.88 110 SER A CA 1
ATOM 835 C C . SER A 1 110 ? 26.884 10.295 10.163 1.00 57.88 110 SER A C 1
ATOM 837 O O . SER A 1 110 ? 27.565 10.429 11.177 1.00 57.88 110 SER A O 1
ATOM 839 N N . ALA A 1 111 ? 27.432 10.183 8.947 1.00 58.88 111 ALA A N 1
ATOM 840 C CA . ALA A 1 111 ? 28.875 10.232 8.709 1.00 58.88 111 ALA A CA 1
ATOM 841 C C . ALA A 1 111 ? 29.490 11.601 9.058 1.00 58.88 111 ALA A C 1
ATOM 843 O O . ALA A 1 111 ? 30.604 11.657 9.567 1.00 58.88 111 ALA A O 1
ATOM 844 N N . ILE A 1 112 ? 28.772 12.706 8.819 1.00 58.91 112 ILE A N 1
ATOM 845 C CA . ILE A 1 112 ? 29.216 14.064 9.186 1.00 58.91 112 ILE A CA 1
ATOM 846 C C . ILE A 1 112 ? 29.101 14.316 10.698 1.00 58.91 112 ILE A C 1
ATOM 848 O O . ILE A 1 112 ? 29.908 15.055 11.258 1.00 58.91 112 ILE A O 1
ATOM 852 N N . LYS A 1 113 ? 28.094 13.737 11.361 1.00 58.31 113 LYS A N 1
ATOM 853 C CA . LYS A 1 113 ? 27.830 13.925 12.798 1.00 58.31 113 LYS A CA 1
ATOM 854 C C . LYS A 1 113 ? 28.598 12.967 13.710 1.00 58.31 113 LYS A C 1
ATOM 856 O O . LYS A 1 113 ? 28.452 13.083 14.923 1.00 58.31 113 LYS A O 1
ATOM 861 N N . ASP A 1 114 ? 29.402 12.067 13.143 1.00 55.22 114 ASP A N 1
ATOM 862 C CA . ASP A 1 114 ? 30.129 11.022 13.878 1.00 55.22 114 ASP A CA 1
ATOM 863 C C . ASP A 1 114 ? 29.176 10.151 14.730 1.00 55.22 114 ASP A C 1
ATOM 865 O O . ASP A 1 114 ? 29.493 9.714 15.835 1.00 55.22 114 ASP A O 1
ATOM 869 N N . ASP A 1 115 ? 27.957 9.929 14.223 1.00 57.38 115 ASP A N 1
ATOM 870 C CA . ASP A 1 115 ? 26.916 9.174 14.919 1.00 57.38 115 ASP A CA 1
ATOM 871 C C . ASP A 1 115 ? 27.141 7.672 14.667 1.00 57.38 115 ASP A C 1
ATOM 873 O O . ASP A 1 115 ? 26.797 7.121 13.620 1.00 57.38 115 ASP A O 1
ATOM 877 N N . PHE A 1 116 ? 27.833 7.012 15.602 1.00 57.22 116 PHE A N 1
ATOM 878 C CA . PHE A 1 116 ? 28.411 5.666 15.457 1.00 57.22 116 PHE A CA 1
ATOM 879 C C . PHE A 1 116 ? 27.392 4.509 15.409 1.00 57.22 116 PHE A C 1
ATOM 881 O O . PHE A 1 116 ? 27.817 3.348 15.404 1.00 57.22 116 PHE A O 1
ATOM 888 N N . GLU A 1 117 ? 26.080 4.765 15.372 1.00 59.91 117 GLU A N 1
ATOM 889 C CA . GLU A 1 117 ? 25.049 3.727 15.529 1.00 59.91 117 GLU A CA 1
ATOM 890 C C . GLU A 1 117 ? 25.110 2.629 14.454 1.00 59.91 117 GLU A C 1
ATOM 892 O O . GLU A 1 117 ? 24.885 1.462 14.773 1.00 59.91 117 GLU A O 1
ATOM 897 N N . THR A 1 118 ? 25.507 2.951 13.219 1.00 58.81 118 THR A N 1
ATOM 898 C CA . THR A 1 118 ? 25.671 1.968 12.128 1.00 58.81 118 THR A CA 1
ATOM 899 C C . THR A 1 118 ? 27.089 1.400 12.010 1.00 58.81 118 THR A C 1
ATOM 901 O O . THR A 1 118 ? 27.347 0.525 11.181 1.00 58.81 118 THR A O 1
ATOM 904 N N . SER A 1 119 ? 28.034 1.832 12.849 1.00 63.25 119 SER A N 1
ATOM 905 C CA . SER A 1 119 ? 29.423 1.362 12.794 1.00 63.25 119 SER A CA 1
ATOM 906 C C . SER A 1 119 ? 29.555 -0.107 13.207 1.00 63.25 119 SER A C 1
ATOM 908 O O . SER A 1 119 ? 28.818 -0.587 14.060 1.00 63.25 119 SER A O 1
ATOM 910 N N . ALA A 1 120 ? 30.566 -0.822 12.700 1.00 61.62 120 ALA A N 1
ATOM 911 C CA . ALA A 1 120 ? 30.828 -2.221 13.075 1.00 61.62 120 ALA A CA 1
ATOM 912 C C . ALA A 1 120 ? 31.101 -2.444 14.580 1.00 61.62 120 ALA A C 1
ATOM 914 O O . ALA A 1 120 ? 31.021 -3.573 15.061 1.00 61.62 120 ALA A O 1
ATOM 915 N N . ARG A 1 121 ? 31.433 -1.378 15.322 1.00 63.03 121 ARG A N 1
ATOM 916 C CA . ARG A 1 121 ? 31.687 -1.407 16.772 1.00 63.03 121 ARG A CA 1
ATOM 917 C C . ARG A 1 121 ? 30.452 -1.058 17.608 1.00 63.03 121 ARG A C 1
ATOM 919 O O . ARG A 1 121 ? 30.516 -1.180 18.829 1.00 63.03 121 ARG A O 1
ATOM 926 N N . SER A 1 122 ? 29.362 -0.629 16.972 1.00 65.62 122 SER A N 1
ATOM 927 C CA . SER A 1 122 ? 28.105 -0.311 17.645 1.00 65.62 122 SER A CA 1
ATOM 928 C C . SER A 1 122 ? 27.533 -1.537 18.359 1.00 65.62 122 SER A C 1
ATOM 930 O O . SER A 1 122 ? 27.702 -2.671 17.910 1.00 65.62 122 SER A O 1
ATOM 932 N N . LEU A 1 123 ? 26.845 -1.310 19.476 1.00 63.62 123 LEU A N 1
ATOM 933 C CA . LEU A 1 123 ? 26.020 -2.318 20.150 1.00 63.62 123 LEU A CA 1
ATOM 934 C C . LEU A 1 123 ? 24.524 -2.124 19.851 1.00 63.62 123 LEU A C 1
ATOM 936 O O . LEU A 1 123 ? 23.706 -2.884 20.364 1.00 63.62 123 LEU A O 1
ATOM 940 N N . SER A 1 124 ? 24.161 -1.110 19.056 1.00 65.62 124 SER A N 1
ATOM 941 C CA . SER A 1 124 ? 22.771 -0.842 18.689 1.00 65.62 124 SER A CA 1
ATOM 942 C C . SER A 1 124 ? 22.247 -1.866 17.677 1.00 65.62 124 SER A C 1
ATOM 944 O O . SER A 1 124 ? 23.011 -2.531 16.971 1.00 65.62 124 SER A O 1
ATOM 946 N N . GLY A 1 125 ? 20.919 -1.962 17.573 1.00 59.75 125 GLY A N 1
ATOM 947 C CA . GLY A 1 125 ? 20.254 -2.782 16.556 1.00 59.75 125 GLY A CA 1
ATOM 948 C C . GLY A 1 125 ? 20.478 -2.302 15.117 1.00 59.75 125 GLY A C 1
ATOM 949 O O . GLY A 1 125 ? 20.149 -3.039 14.201 1.00 59.75 125 GLY A O 1
ATOM 950 N N . LEU A 1 126 ? 21.062 -1.113 14.924 1.00 63.03 126 LEU A N 1
ATOM 951 C CA . LEU A 1 126 ? 21.353 -0.497 13.622 1.00 63.03 126 LEU A CA 1
ATOM 952 C C . LEU A 1 126 ? 22.767 -0.808 13.110 1.00 63.03 126 LEU A C 1
ATOM 954 O O . LEU A 1 126 ? 23.180 -0.334 12.050 1.00 63.03 126 LEU A O 1
ATOM 958 N N . ARG A 1 127 ? 23.540 -1.594 13.865 1.00 67.19 127 ARG A N 1
ATOM 959 C CA . ARG A 1 127 ? 24.924 -1.943 13.543 1.00 67.19 127 ARG A CA 1
ATOM 960 C C . ARG A 1 127 ? 25.045 -2.512 12.126 1.00 67.19 127 ARG A C 1
ATOM 962 O O . ARG A 1 127 ? 24.463 -3.545 11.821 1.00 67.19 127 ARG A O 1
ATOM 969 N N . GLN A 1 128 ? 25.899 -1.890 11.311 1.00 64.69 128 GLN A N 1
ATOM 970 C CA . GLN A 1 128 ? 26.187 -2.254 9.916 1.00 64.69 128 GLN A CA 1
ATOM 971 C C . GLN A 1 128 ? 24.994 -2.149 8.952 1.00 64.69 128 GLN A C 1
ATOM 973 O O . GLN A 1 128 ? 25.091 -2.622 7.824 1.00 64.69 128 GLN A O 1
ATOM 978 N N . MET A 1 129 ? 23.920 -1.461 9.345 1.00 64.56 129 MET A N 1
ATOM 979 C CA . MET A 1 129 ? 22.732 -1.229 8.518 1.00 64.56 129 MET A CA 1
ATOM 980 C C . MET A 1 129 ? 22.799 0.117 7.773 1.00 64.56 129 MET A C 1
ATOM 982 O O . MET A 1 129 ? 21.861 0.915 7.803 1.00 64.56 129 MET A O 1
ATOM 986 N N . LEU A 1 130 ? 23.945 0.397 7.136 1.00 58.56 130 LEU A N 1
ATOM 987 C CA . LEU A 1 130 ? 24.139 1.595 6.305 1.00 58.56 130 LEU A CA 1
ATOM 988 C C . LEU A 1 130 ? 23.107 1.618 5.175 1.00 58.56 130 LEU A C 1
ATOM 990 O O . LEU A 1 130 ? 22.954 0.641 4.444 1.00 58.56 130 LEU A O 1
ATOM 994 N N . GLY A 1 131 ? 22.401 2.734 5.041 1.00 55.31 131 GLY A N 1
ATOM 995 C CA . GLY A 1 131 ? 21.396 2.925 4.006 1.00 55.31 131 GLY A CA 1
ATOM 996 C C . GLY A 1 131 ? 20.099 2.130 4.189 1.00 55.31 131 GLY A C 1
ATOM 997 O O . GLY A 1 131 ? 19.273 2.105 3.280 1.00 55.31 131 GLY A O 1
ATOM 998 N N . THR A 1 132 ? 19.901 1.488 5.344 1.00 54.56 132 THR A N 1
ATOM 999 C CA . THR A 1 132 ? 18.693 0.725 5.683 1.00 54.56 132 THR A CA 1
ATOM 1000 C C . THR A 1 132 ? 18.345 0.969 7.149 1.00 54.56 132 THR A C 1
ATOM 1002 O O . THR A 1 132 ? 18.670 0.161 8.012 1.00 54.56 132 THR A O 1
ATOM 1005 N N . ASN A 1 133 ? 17.715 2.101 7.464 1.00 54.91 133 ASN A N 1
ATOM 1006 C CA . ASN A 1 133 ? 17.202 2.325 8.817 1.00 54.91 133 ASN A CA 1
ATOM 1007 C C . ASN A 1 133 ? 15.805 1.676 8.948 1.00 54.91 133 ASN A C 1
ATOM 1009 O O . ASN A 1 133 ? 14.862 2.196 8.338 1.00 54.91 133 ASN A O 1
ATOM 1013 N N . PRO A 1 134 ? 15.658 0.572 9.714 1.00 52.50 134 PRO A N 1
ATOM 1014 C CA . PRO A 1 134 ? 14.386 -0.113 9.912 1.00 52.50 134 PRO A CA 1
ATOM 1015 C C . PRO A 1 134 ? 13.369 0.750 10.665 1.00 52.50 134 PRO A C 1
ATOM 1017 O O . PRO A 1 134 ? 12.181 0.564 10.448 1.00 52.50 134 PRO A O 1
ATOM 1020 N N . ASP A 1 135 ? 13.807 1.715 11.481 1.00 52.00 135 ASP A N 1
ATOM 1021 C CA . ASP A 1 135 ? 12.914 2.629 12.208 1.00 52.00 135 ASP A CA 1
ATOM 1022 C C . ASP A 1 135 ? 12.440 3.800 11.326 1.00 52.00 135 ASP A C 1
ATOM 1024 O O . ASP A 1 135 ? 11.456 4.466 11.645 1.00 52.00 135 ASP A O 1
ATOM 1028 N N . ALA A 1 136 ? 13.129 4.066 10.207 1.00 49.09 136 ALA A N 1
ATOM 1029 C CA . ALA A 1 136 ? 12.752 5.129 9.273 1.00 49.09 136 ALA A CA 1
ATOM 1030 C C . ALA A 1 136 ? 11.686 4.677 8.265 1.00 49.09 136 ALA A C 1
ATOM 1032 O O . ALA A 1 136 ? 10.859 5.487 7.848 1.00 49.09 136 ALA A O 1
ATOM 1033 N N . ILE A 1 137 ? 11.727 3.407 7.846 1.00 52.84 137 ILE A N 1
ATOM 1034 C CA . ILE A 1 137 ? 10.770 2.807 6.910 1.00 52.84 137 ILE A CA 1
ATOM 1035 C C . ILE A 1 137 ? 10.547 1.354 7.355 1.00 52.84 137 ILE A C 1
ATOM 1037 O O . ILE A 1 137 ? 11.334 0.469 7.032 1.00 52.84 137 ILE A O 1
ATOM 1041 N N . GLU A 1 138 ? 9.475 1.108 8.114 1.00 55.44 138 GLU A N 1
ATOM 1042 C CA . GLU A 1 138 ? 9.105 -0.230 8.616 1.00 55.44 138 GLU A CA 1
ATOM 1043 C C . GLU A 1 138 ? 8.345 -1.086 7.563 1.00 55.44 138 GLU A C 1
ATOM 1045 O O . GLU A 1 138 ? 7.645 -2.041 7.911 1.00 55.44 138 GLU A O 1
ATOM 1050 N N . THR A 1 139 ? 8.438 -0.744 6.270 1.00 57.66 139 THR A N 1
ATOM 1051 C CA . THR A 1 139 ? 7.744 -1.445 5.171 1.00 57.66 139 THR A CA 1
ATOM 1052 C C . THR A 1 139 ? 8.533 -2.678 4.706 1.00 57.66 139 THR A C 1
ATOM 1054 O O . THR A 1 139 ? 9.734 -2.810 4.941 1.00 57.66 139 THR A O 1
ATOM 1057 N N . TRP A 1 140 ? 7.868 -3.608 4.011 1.00 63.53 140 TRP A N 1
ATOM 1058 C CA . TRP A 1 140 ? 8.456 -4.854 3.483 1.00 63.53 140 TRP A CA 1
ATOM 1059 C C . TRP A 1 140 ? 9.488 -4.676 2.354 1.00 63.53 140 TRP A C 1
ATOM 1061 O O . TRP A 1 140 ? 9.899 -5.667 1.749 1.00 63.53 140 TRP A O 1
ATOM 1071 N N . ALA A 1 141 ? 9.927 -3.449 2.057 1.00 58.38 141 ALA A N 1
ATOM 1072 C CA . ALA A 1 141 ? 10.730 -3.108 0.880 1.00 58.38 141 ALA A CA 1
ATOM 1073 C C . ALA A 1 141 ? 12.008 -3.954 0.697 1.00 58.38 141 ALA A C 1
ATOM 1075 O O . ALA A 1 141 ? 12.530 -4.056 -0.412 1.00 58.38 141 ALA A O 1
ATOM 1076 N N . PHE A 1 142 ? 12.509 -4.572 1.770 1.00 65.75 142 PHE A N 1
ATOM 1077 C CA . PHE A 1 142 ? 13.776 -5.304 1.797 1.00 65.75 142 PHE A CA 1
ATOM 1078 C C . PHE A 1 142 ? 13.649 -6.836 1.870 1.00 65.75 142 PHE A C 1
ATOM 1080 O O . PHE A 1 142 ? 14.668 -7.518 1.945 1.00 65.75 142 PHE A O 1
ATOM 1087 N N . ASP A 1 143 ? 12.431 -7.388 1.835 1.00 78.88 143 ASP A N 1
ATOM 1088 C CA . ASP A 1 143 ? 12.182 -8.839 1.865 1.00 78.88 143 ASP A CA 1
ATOM 1089 C C . ASP A 1 143 ? 11.070 -9.231 0.880 1.00 78.88 143 ASP A C 1
ATOM 1091 O O . ASP A 1 143 ? 10.007 -9.743 1.241 1.00 78.88 143 ASP A O 1
ATOM 1095 N N . ALA A 1 144 ? 11.331 -8.952 -0.399 1.00 81.88 144 ALA A N 1
ATOM 1096 C CA . ALA A 1 144 ? 10.436 -9.273 -1.507 1.00 81.88 144 ALA A CA 1
ATOM 1097 C C . ALA A 1 144 ? 9.974 -10.747 -1.543 1.00 81.88 144 ALA A C 1
ATOM 1099 O O . ALA A 1 144 ? 8.773 -10.964 -1.713 1.00 81.88 144 ALA A O 1
ATOM 1100 N N . PRO A 1 145 ? 10.842 -11.767 -1.350 1.00 85.81 145 PRO A N 1
ATOM 1101 C CA . PRO A 1 145 ? 10.407 -13.164 -1.391 1.00 85.81 145 PRO A CA 1
ATOM 1102 C C . PRO A 1 145 ? 9.318 -13.475 -0.367 1.00 85.81 145 PRO A C 1
ATOM 1104 O O . PRO A 1 145 ? 8.326 -14.136 -0.677 1.00 85.81 145 PRO A O 1
ATOM 1107 N N . THR A 1 146 ? 9.494 -12.992 0.859 1.00 86.56 146 THR A N 1
ATOM 1108 C CA . THR A 1 146 ? 8.554 -13.266 1.940 1.00 86.56 146 THR A CA 1
ATOM 1109 C C . THR A 1 146 ? 7.294 -12.395 1.786 1.00 86.56 146 THR A C 1
ATOM 1111 O O . THR A 1 146 ? 6.191 -12.872 2.044 1.00 86.56 146 THR A O 1
ATOM 1114 N N . PHE A 1 147 ? 7.412 -11.161 1.276 1.00 88.38 147 PHE A N 1
ATOM 1115 C CA . PHE A 1 147 ? 6.257 -10.299 0.983 1.00 88.38 147 PHE A CA 1
ATOM 1116 C C . PHE A 1 147 ? 5.324 -10.912 -0.064 1.00 88.38 147 PHE A C 1
ATOM 1118 O O . PHE A 1 147 ? 4.113 -10.975 0.138 1.00 88.38 147 PHE A O 1
ATOM 1125 N N . GLU A 1 148 ? 5.873 -11.418 -1.167 1.00 90.12 148 GLU A N 1
ATOM 1126 C CA . GLU A 1 148 ? 5.056 -12.005 -2.231 1.00 90.12 148 GLU A CA 1
ATOM 1127 C C . GLU A 1 148 ? 4.396 -13.312 -1.782 1.00 90.12 148 GLU A C 1
ATOM 1129 O O . GLU A 1 148 ? 3.222 -13.539 -2.072 1.00 90.12 148 GLU A O 1
ATOM 1134 N N . GLN A 1 149 ? 5.082 -14.131 -0.976 1.00 90.50 149 GLN A N 1
ATOM 1135 C CA . GLN A 1 149 ? 4.459 -15.299 -0.342 1.00 90.50 149 GLN A CA 1
ATOM 1136 C C . GLN A 1 149 ? 3.297 -14.910 0.577 1.00 90.50 149 GLN A C 1
ATOM 1138 O O . GLN A 1 149 ? 2.267 -15.586 0.589 1.00 90.50 149 GLN A O 1
ATOM 1143 N N . PHE A 1 150 ? 3.424 -13.800 1.309 1.00 91.88 150 PHE A N 1
ATOM 1144 C CA . PHE A 1 150 ? 2.338 -13.272 2.126 1.00 91.88 150 PHE A CA 1
ATOM 1145 C C . PHE A 1 150 ? 1.124 -12.897 1.266 1.00 91.88 150 PHE A C 1
ATOM 1147 O O . PHE A 1 150 ? 0.020 -13.368 1.539 1.00 91.88 150 PHE A O 1
ATOM 1154 N N . LEU A 1 151 ? 1.312 -12.122 0.192 1.00 93.75 151 LEU A N 1
ATOM 1155 C CA . LEU A 1 151 ? 0.219 -11.743 -0.714 1.00 93.75 151 LEU A CA 1
ATOM 1156 C C . LEU A 1 151 ? -0.443 -12.966 -1.362 1.00 93.75 151 LEU A C 1
ATOM 1158 O O . LEU A 1 151 ? -1.670 -13.069 -1.376 1.00 93.75 151 LEU A O 1
ATOM 1162 N N . GLN A 1 152 ? 0.351 -13.937 -1.821 1.00 92.88 152 GLN A N 1
ATOM 1163 C CA . GLN A 1 152 ? -0.158 -15.194 -2.376 1.00 92.88 152 GLN A CA 1
ATOM 1164 C C . GLN A 1 152 ? -0.967 -16.000 -1.353 1.00 92.88 152 GLN A C 1
ATOM 1166 O O . GLN A 1 152 ? -1.955 -16.638 -1.717 1.00 92.88 152 GLN A O 1
ATOM 1171 N N . ARG A 1 153 ? -0.579 -15.972 -0.071 1.00 93.38 153 ARG A N 1
ATOM 1172 C CA . ARG A 1 153 ? -1.316 -16.637 1.013 1.00 93.38 153 ARG A CA 1
ATOM 1173 C C . ARG A 1 153 ? -2.656 -15.961 1.304 1.00 93.38 153 ARG A C 1
ATOM 1175 O O . ARG A 1 153 ? -3.592 -16.643 1.729 1.00 93.38 153 ARG A O 1
ATOM 1182 N N . LEU A 1 154 ? -2.738 -14.648 1.088 1.00 95.19 154 LEU A N 1
ATOM 1183 C CA . LEU A 1 154 ? -3.944 -13.841 1.268 1.00 95.19 154 LEU A CA 1
ATOM 1184 C C . LEU A 1 154 ? -4.896 -13.882 0.070 1.00 95.19 154 LEU A C 1
ATOM 1186 O O . LEU A 1 154 ? -6.102 -13.745 0.257 1.00 95.19 154 LEU A O 1
ATOM 1190 N N . GLU A 1 155 ? -4.386 -14.087 -1.142 1.00 95.50 155 GLU A N 1
ATOM 1191 C CA . GLU A 1 155 ? -5.167 -14.046 -2.386 1.00 95.50 155 GLU A CA 1
ATOM 1192 C C . GLU A 1 155 ? -6.463 -14.879 -2.344 1.00 95.50 155 GLU A C 1
ATOM 1194 O O . GLU A 1 155 ? -7.517 -14.330 -2.685 1.00 95.50 155 GLU A O 1
ATOM 1199 N N . PRO A 1 156 ? -6.476 -16.128 -1.838 1.00 95.38 156 PRO A N 1
ATOM 1200 C CA . PRO A 1 156 ? -7.692 -16.937 -1.844 1.00 95.38 156 PRO A CA 1
ATOM 1201 C C . PRO A 1 156 ? -8.803 -16.408 -0.928 1.00 95.38 156 PRO A C 1
ATOM 1203 O O . PRO A 1 156 ? -9.958 -16.795 -1.093 1.00 95.38 156 PRO A O 1
ATOM 1206 N N . TYR A 1 157 ? -8.484 -15.525 0.026 1.00 96.25 157 TYR A N 1
ATOM 1207 C CA . TYR A 1 157 ? -9.477 -14.885 0.892 1.00 96.25 157 TYR A CA 1
ATOM 1208 C C . TYR A 1 157 ? -10.317 -13.837 0.160 1.00 96.25 157 TYR A C 1
ATOM 1210 O O . TYR A 1 157 ? -11.411 -13.518 0.623 1.00 96.25 157 TYR A O 1
ATOM 1218 N N . LYS A 1 158 ? -9.826 -13.319 -0.975 1.00 95.69 158 LYS A N 1
ATOM 1219 C CA . LYS A 1 158 ? -10.449 -12.314 -1.856 1.00 95.69 158 LYS A CA 1
ATOM 1220 C C . LYS A 1 158 ? -10.708 -10.939 -1.239 1.00 95.69 158 LYS A C 1
ATOM 1222 O O . LYS A 1 158 ? -10.440 -9.955 -1.912 1.00 95.69 158 LYS A O 1
ATOM 1227 N N . ARG A 1 159 ? -11.186 -10.849 0.003 1.00 97.50 159 ARG A N 1
ATOM 1228 C CA . ARG A 1 159 ? -11.472 -9.599 0.721 1.00 97.50 159 ARG A CA 1
ATOM 1229 C C . ARG A 1 159 ? -10.675 -9.555 2.019 1.00 97.50 159 ARG A C 1
ATOM 1231 O O . ARG A 1 159 ? -11.030 -10.225 2.994 1.00 97.50 159 ARG A O 1
ATOM 1238 N N . VAL A 1 160 ? -9.601 -8.770 2.041 1.00 98.00 160 VAL A N 1
ATOM 1239 C CA . VAL A 1 160 ? -8.721 -8.649 3.211 1.00 98.00 160 VAL A CA 1
ATOM 1240 C C . VAL A 1 160 ? -8.604 -7.197 3.644 1.00 98.00 160 VAL A C 1
ATOM 1242 O O . VAL A 1 160 ? -8.366 -6.311 2.828 1.00 98.00 160 VAL A O 1
ATOM 1245 N N . VAL A 1 161 ? -8.733 -6.960 4.945 1.00 98.06 161 VAL A N 1
ATOM 1246 C CA . VAL A 1 161 ? -8.502 -5.659 5.573 1.00 98.06 161 VAL A CA 1
ATOM 1247 C C . VAL A 1 161 ? -7.382 -5.794 6.578 1.00 98.06 161 VAL A C 1
ATOM 1249 O O . VAL A 1 161 ? -7.467 -6.600 7.494 1.00 98.06 161 VAL A O 1
ATOM 1252 N N . VAL A 1 162 ? -6.342 -4.994 6.431 1.00 96.75 162 VAL A N 1
ATOM 1253 C CA . VAL A 1 162 ? -5.198 -4.942 7.328 1.00 96.75 162 VAL A CA 1
ATOM 1254 C C . VAL A 1 162 ? -5.316 -3.689 8.185 1.00 96.75 162 VAL A C 1
ATOM 1256 O O . VAL A 1 162 ? -5.327 -2.573 7.673 1.00 96.75 162 VAL A O 1
ATOM 1259 N N . LEU A 1 163 ? -5.396 -3.870 9.496 1.00 96.06 163 LEU A N 1
ATOM 1260 C CA . LEU A 1 163 ? -5.319 -2.803 10.482 1.00 96.06 163 LEU A CA 1
ATOM 1261 C C . LEU A 1 163 ? -3.882 -2.733 10.990 1.00 96.06 163 LEU A C 1
ATOM 1263 O O . LEU A 1 163 ? -3.418 -3.646 11.680 1.00 96.06 163 LEU A O 1
ATOM 1267 N N . SER A 1 164 ? -3.191 -1.655 10.628 1.00 91.69 164 SER A N 1
ATOM 1268 C CA . SER A 1 164 ? -1.782 -1.441 10.941 1.00 91.69 164 SER A CA 1
ATOM 1269 C C . SER A 1 164 ? -1.536 -0.238 11.843 1.00 91.69 164 SER A C 1
ATOM 1271 O O . SER A 1 164 ? -2.332 0.700 11.897 1.00 91.69 164 SER A O 1
ATOM 1273 N N . GLY A 1 165 ? -0.398 -0.258 12.535 1.00 87.44 165 GLY A N 1
ATOM 1274 C CA . GLY A 1 165 ? 0.120 0.876 13.297 1.00 87.44 165 GLY A CA 1
ATOM 1275 C C . GLY A 1 165 ? 1.341 1.511 12.631 1.00 87.44 165 GLY A C 1
ATOM 1276 O O . GLY A 1 165 ? 2.107 0.816 11.969 1.00 87.44 165 GLY A O 1
ATOM 1277 N N . ASP A 1 166 ? 1.524 2.818 12.829 1.00 83.25 166 ASP A N 1
ATOM 1278 C CA . ASP A 1 166 ? 2.768 3.545 12.538 1.00 83.25 166 ASP A CA 1
ATOM 1279 C C . ASP A 1 166 ? 2.963 4.691 13.546 1.00 83.25 166 ASP A C 1
ATOM 1281 O O . ASP A 1 166 ? 2.020 5.384 13.924 1.00 83.25 166 ASP A O 1
ATOM 1285 N N . VAL A 1 167 ? 4.182 4.928 14.025 1.00 78.06 167 VAL A N 1
ATOM 1286 C CA . VAL A 1 167 ? 4.405 5.942 15.078 1.00 78.06 167 VAL A CA 1
ATOM 1287 C C . VAL A 1 167 ? 4.366 7.388 14.568 1.00 78.06 167 VAL A C 1
ATOM 1289 O O . VAL A 1 167 ? 4.271 8.315 15.375 1.00 78.06 167 VAL A O 1
ATOM 1292 N N . HIS A 1 168 ? 4.392 7.582 13.249 1.00 76.88 168 HIS A N 1
ATOM 1293 C CA . HIS A 1 168 ? 4.509 8.877 12.590 1.00 76.88 168 HIS A CA 1
ATOM 1294 C C . HIS A 1 168 ? 3.200 9.320 11.938 1.00 76.88 168 HIS A C 1
ATOM 1296 O O . HIS A 1 168 ? 2.880 10.512 11.964 1.00 76.88 168 HIS A O 1
ATOM 1302 N N . ASN A 1 169 ? 2.453 8.400 11.321 1.00 82.69 169 ASN A N 1
ATOM 1303 C CA . ASN A 1 169 ? 1.382 8.776 10.405 1.00 82.69 169 ASN A CA 1
ATOM 1304 C C . ASN A 1 169 ? 0.167 7.847 10.380 1.00 82.69 169 ASN A C 1
ATOM 1306 O O . ASN A 1 169 ? 0.153 6.743 10.918 1.00 82.69 169 ASN A O 1
ATOM 1310 N N . SER A 1 170 ? -0.879 8.332 9.721 1.00 88.38 170 SER A N 1
ATOM 1311 C CA . SER A 1 170 ? -2.062 7.559 9.370 1.00 88.38 170 SER A CA 1
ATOM 1312 C C . SER A 1 170 ? -2.436 7.775 7.930 1.00 88.38 170 SER A C 1
ATOM 1314 O O . SER A 1 170 ? -2.413 8.898 7.431 1.00 88.38 170 SER A O 1
ATOM 1316 N N . SER A 1 171 ? -2.774 6.683 7.269 1.00 90.25 171 SER A N 1
ATOM 1317 C CA . SER A 1 171 ? -3.088 6.654 5.852 1.00 90.25 171 SER A CA 1
ATOM 1318 C C . SER A 1 171 ? -3.841 5.371 5.520 1.00 90.25 171 SER A C 1
ATOM 1320 O O . SER A 1 171 ? -3.999 4.480 6.359 1.00 90.25 171 SER A O 1
ATOM 1322 N N . GLY A 1 172 ? -4.322 5.292 4.288 1.00 92.19 172 GLY A N 1
ATOM 1323 C CA . GLY A 1 172 ? -5.024 4.138 3.765 1.00 92.19 172 GLY A CA 1
ATOM 1324 C C . GLY A 1 172 ? -4.499 3.815 2.377 1.00 92.19 172 GLY A C 1
ATOM 1325 O O . GLY A 1 172 ? -4.153 4.720 1.616 1.00 92.19 172 GLY A O 1
ATOM 1326 N N . SER A 1 173 ? -4.423 2.531 2.053 1.00 91.88 173 SER A N 1
ATOM 1327 C CA . SER A 1 173 ? -4.049 2.039 0.726 1.00 91.88 173 SER A CA 1
ATOM 1328 C C . SER A 1 173 ? -4.918 0.845 0.359 1.00 91.88 173 SER A C 1
ATOM 1330 O O . SER A 1 173 ? -5.234 0.024 1.217 1.00 91.88 173 SER A O 1
ATOM 1332 N N . ALA A 1 174 ? -5.290 0.735 -0.910 1.00 93.62 174 ALA A N 1
ATOM 1333 C CA . ALA A 1 174 ? -6.005 -0.412 -1.452 1.00 93.62 174 ALA A CA 1
ATOM 1334 C C . ALA A 1 174 ? -5.158 -1.076 -2.536 1.00 93.62 174 ALA A C 1
ATOM 1336 O O . ALA A 1 174 ? -4.639 -0.401 -3.420 1.00 93.62 174 ALA A O 1
ATOM 1337 N N . MET A 1 175 ? -5.013 -2.392 -2.467 1.00 94.44 175 MET A N 1
ATOM 1338 C CA . MET A 1 175 ? -4.302 -3.203 -3.440 1.00 94.44 175 MET A CA 1
ATOM 1339 C C . MET A 1 175 ? -5.281 -4.112 -4.174 1.00 94.44 175 MET A C 1
ATOM 1341 O O . MET A 1 175 ? -6.045 -4.846 -3.545 1.00 94.44 175 MET A O 1
ATOM 1345 N N . SER A 1 176 ? -5.185 -4.101 -5.498 1.00 96.25 176 SER A N 1
ATOM 1346 C CA . SER A 1 176 ? -5.721 -5.144 -6.368 1.00 96.25 176 SER A CA 1
ATOM 1347 C C . SER A 1 176 ? -4.600 -6.123 -6.689 1.00 96.25 176 SER A C 1
ATOM 1349 O O . SER A 1 176 ? -3.541 -5.708 -7.165 1.00 96.25 176 SER A O 1
ATOM 1351 N N . TYR A 1 177 ? -4.821 -7.405 -6.412 1.00 96.50 177 TYR A N 1
ATOM 1352 C CA . TYR A 1 177 ? -3.849 -8.476 -6.615 1.00 96.50 177 TYR A CA 1
ATOM 1353 C C . TYR A 1 177 ? -4.420 -9.549 -7.545 1.00 96.50 177 TYR A C 1
ATOM 1355 O O . TYR A 1 177 ? -5.464 -10.133 -7.259 1.00 96.50 177 TYR A O 1
ATOM 1363 N N . TRP A 1 178 ? -3.722 -9.837 -8.640 1.00 97.31 178 TRP A N 1
ATOM 1364 C CA . TRP A 1 178 ? -4.074 -10.867 -9.616 1.00 97.31 178 TRP A CA 1
ATOM 1365 C C . TRP A 1 178 ? -3.019 -11.968 -9.612 1.00 97.31 178 TRP A C 1
ATOM 1367 O O . TRP A 1 178 ? -1.821 -11.688 -9.570 1.00 97.31 178 TRP A O 1
ATOM 1377 N N . ARG A 1 179 ? -3.465 -13.220 -9.722 1.00 95.31 179 ARG A N 1
ATOM 1378 C CA . ARG A 1 179 ? -2.592 -14.393 -9.824 1.00 95.31 179 ARG A CA 1
ATOM 1379 C C . ARG A 1 179 ? -2.882 -15.167 -11.104 1.00 95.31 179 ARG A C 1
ATOM 1381 O O . ARG A 1 179 ? -4.042 -15.431 -11.423 1.00 95.31 179 ARG A O 1
ATOM 1388 N N . GLY A 1 180 ? -1.828 -15.549 -11.818 1.00 92.81 180 GLY A N 1
ATOM 1389 C CA . GLY A 1 180 ? -1.908 -16.233 -13.103 1.00 92.81 180 GLY A CA 1
ATOM 1390 C C . GLY A 1 180 ? -2.792 -15.478 -14.098 1.00 92.81 180 GLY A C 1
ATOM 1391 O O . GLY A 1 180 ? -2.670 -14.268 -14.267 1.00 92.81 180 GLY A O 1
ATOM 1392 N N . ALA A 1 181 ? -3.724 -16.195 -14.726 1.00 91.50 181 ALA A N 1
ATOM 1393 C CA . ALA A 1 181 ? -4.653 -15.645 -15.717 1.00 91.50 181 ALA A CA 1
ATOM 1394 C C . ALA A 1 181 ? -5.936 -15.030 -15.114 1.00 91.50 181 ALA A C 1
ATOM 1396 O O . ALA A 1 181 ? -6.916 -14.826 -15.833 1.00 91.50 181 ALA A O 1
ATOM 1397 N N . ALA A 1 182 ? -5.981 -14.779 -13.800 1.00 93.12 182 ALA A N 1
ATOM 1398 C CA . ALA A 1 182 ? -7.156 -14.190 -13.167 1.00 93.12 182 ALA A CA 1
ATOM 1399 C C . ALA A 1 182 ? -7.436 -12.786 -13.726 1.00 93.12 182 ALA A C 1
ATOM 1401 O O . ALA A 1 182 ? -6.557 -11.930 -13.758 1.00 93.12 182 ALA A O 1
ATOM 1402 N N . THR A 1 183 ? -8.685 -12.536 -14.118 1.00 90.12 183 THR A N 1
ATOM 1403 C CA . THR A 1 183 ? -9.150 -11.212 -14.563 1.00 90.12 183 THR A CA 1
ATOM 1404 C C . THR A 1 183 ? -9.723 -10.382 -13.416 1.00 90.12 183 THR A C 1
ATOM 1406 O O . THR A 1 183 ? -9.717 -9.158 -13.479 1.00 90.12 183 THR A O 1
ATOM 1409 N N . GLN A 1 184 ? -10.174 -11.041 -12.347 1.00 93.94 184 GLN A N 1
ATOM 1410 C CA . GLN A 1 184 ? -10.705 -10.411 -11.140 1.00 93.94 184 GLN A CA 1
ATOM 1411 C C . GLN A 1 184 ? -9.649 -10.440 -10.023 1.00 93.94 184 GLN A C 1
ATOM 1413 O O . GLN A 1 184 ? -9.113 -11.521 -9.747 1.00 93.94 184 GLN A O 1
ATOM 1418 N N . PRO A 1 185 ? -9.345 -9.302 -9.375 1.00 97.00 185 PRO A N 1
ATOM 1419 C CA . PRO A 1 185 ? -8.370 -9.258 -8.296 1.00 97.00 185 PRO A CA 1
ATOM 1420 C C . PRO A 1 185 ? -8.929 -9.776 -6.967 1.00 97.00 185 PRO A C 1
ATOM 1422 O O . PRO A 1 185 ? -10.124 -9.688 -6.685 1.00 97.00 185 PRO A O 1
ATOM 1425 N N . ALA A 1 186 ? -8.032 -10.225 -6.093 1.00 97.31 186 ALA A N 1
ATOM 1426 C CA . ALA A 1 186 ? -8.243 -10.121 -4.655 1.00 97.31 186 ALA A CA 1
ATOM 1427 C C . ALA A 1 186 ? -7.988 -8.671 -4.203 1.00 97.31 186 ALA A C 1
ATOM 1429 O O . ALA A 1 186 ? -7.091 -7.999 -4.716 1.00 97.31 186 ALA A O 1
ATOM 1430 N N . ARG A 1 187 ? -8.777 -8.189 -3.243 1.00 97.38 187 ARG A N 1
ATOM 1431 C CA . ARG A 1 187 ? -8.733 -6.826 -2.711 1.00 97.38 187 ARG A CA 1
ATOM 1432 C C . ARG A 1 187 ? -8.158 -6.826 -1.304 1.00 97.38 187 ARG A C 1
ATOM 1434 O O . ARG A 1 187 ? -8.753 -7.389 -0.380 1.00 97.38 187 ARG A O 1
ATOM 1441 N N . PHE A 1 188 ? -7.011 -6.172 -1.144 1.00 96.88 188 PHE A N 1
ATOM 1442 C CA . PHE A 1 188 ? -6.356 -5.988 0.149 1.00 96.88 188 PHE A CA 1
ATOM 1443 C C . PHE A 1 188 ? -6.349 -4.508 0.513 1.00 96.88 188 PHE A C 1
ATOM 1445 O O . PHE A 1 188 ? -5.740 -3.694 -0.173 1.00 96.88 188 PHE A O 1
ATOM 1452 N N . VAL A 1 189 ? -7.016 -4.140 1.598 1.00 97.00 189 VAL A N 1
ATOM 1453 C CA . VAL A 1 189 ? -7.095 -2.752 2.060 1.00 97.00 189 VAL A CA 1
ATOM 1454 C C . VAL A 1 189 ? -6.312 -2.620 3.349 1.00 97.00 189 VAL A C 1
ATOM 1456 O O . VAL A 1 189 ? -6.633 -3.289 4.321 1.00 97.00 189 VAL A O 1
ATOM 1459 N N . GLN A 1 190 ? -5.308 -1.752 3.388 1.00 95.56 190 GLN A N 1
ATOM 1460 C CA . GLN A 1 190 ? -4.599 -1.420 4.615 1.00 95.56 190 GLN A CA 1
ATOM 1461 C C . GLN A 1 190 ? -5.046 -0.064 5.140 1.00 95.56 190 GLN A C 1
ATOM 1463 O O . GLN A 1 190 ? -4.986 0.939 4.428 1.00 95.56 190 GLN A O 1
ATOM 1468 N N . PHE A 1 191 ? -5.407 -0.033 6.416 1.00 96.25 191 PHE A N 1
ATOM 1469 C CA . PHE A 1 191 ? -5.628 1.178 7.184 1.00 96.25 191 PHE A CA 1
ATOM 1470 C C . PHE A 1 191 ? -4.577 1.276 8.273 1.00 96.25 191 PHE A C 1
ATOM 1472 O O . PHE A 1 191 ? -4.457 0.394 9.123 1.00 96.25 191 PHE A O 1
ATOM 1479 N N . THR A 1 192 ? -3.796 2.346 8.231 1.00 92.94 192 THR A N 1
ATOM 1480 C CA . THR A 1 192 ? -2.777 2.627 9.230 1.00 92.94 192 THR A CA 1
ATOM 1481 C C . THR A 1 192 ? -3.238 3.763 10.123 1.00 92.94 192 THR A C 1
ATOM 1483 O O . THR A 1 192 ? -3.542 4.851 9.635 1.00 92.94 192 THR A O 1
ATOM 1486 N N . SER A 1 193 ? -3.244 3.522 11.431 1.00 91.75 193 SER A N 1
ATOM 1487 C CA . SER A 1 193 ? -3.463 4.543 12.455 1.00 91.75 193 SER A CA 1
ATOM 1488 C C . SER A 1 193 ? -2.177 4.832 13.220 1.00 91.75 193 SER A C 1
ATOM 1490 O O . SER A 1 193 ? -1.314 3.963 13.358 1.00 91.75 193 SER A O 1
ATOM 1492 N N . SER A 1 194 ? -2.055 6.055 13.734 1.00 87.69 194 SER A N 1
ATOM 1493 C CA . SER A 1 194 ? -0.891 6.455 14.510 1.00 87.69 194 SER A CA 1
ATOM 1494 C C . SER A 1 194 ? -1.097 6.235 15.998 1.00 87.69 194 SER A C 1
ATOM 1496 O O . SER A 1 194 ? -2.224 6.185 16.479 1.00 87.69 194 SER A O 1
ATOM 1498 N N . GLY A 1 195 ? -0.007 6.114 16.754 1.00 81.88 195 GLY A N 1
ATOM 1499 C CA . GLY A 1 195 ? -0.081 6.025 18.210 1.00 81.88 195 GLY A CA 1
ATOM 1500 C C . GLY A 1 195 ? -0.555 7.333 18.859 1.00 81.88 195 GLY A C 1
ATOM 1501 O O . GLY A 1 195 ? -0.286 8.428 18.369 1.00 81.88 195 GLY A O 1
ATOM 1502 N N . PHE A 1 196 ? -1.188 7.240 20.034 1.00 80.75 196 PHE A N 1
ATOM 1503 C CA . PHE A 1 196 ? -1.609 8.412 20.825 1.00 80.75 196 PHE A CA 1
ATOM 1504 C C . PHE A 1 196 ? -0.450 9.316 21.274 1.00 80.75 196 PHE A C 1
ATOM 1506 O O . PHE A 1 196 ? -0.649 10.498 21.561 1.00 80.75 196 PHE A O 1
ATOM 1513 N N . LYS A 1 197 ? 0.769 8.775 21.319 1.00 74.69 197 LYS A N 1
ATOM 1514 C CA . LYS A 1 197 ? 2.014 9.524 21.513 1.00 74.69 197 LYS A CA 1
ATOM 1515 C C . LYS A 1 197 ? 2.791 9.522 20.205 1.00 74.69 197 LYS A C 1
ATOM 1517 O O . LYS A 1 197 ? 3.806 8.843 20.093 1.00 74.69 197 LYS A O 1
ATOM 1522 N N . ASN A 1 198 ? 2.256 10.219 19.212 1.00 62.06 198 ASN A N 1
ATOM 1523 C CA . ASN A 1 198 ? 2.898 10.350 17.919 1.00 62.06 198 ASN A CA 1
ATOM 1524 C C . ASN A 1 198 ? 4.290 10.969 18.100 1.00 62.06 198 ASN A C 1
ATOM 1526 O O . ASN A 1 198 ? 4.446 12.011 18.744 1.00 62.06 198 ASN A O 1
ATOM 1530 N N . VAL A 1 199 ? 5.301 10.282 17.578 1.00 56.75 199 VAL A N 1
ATOM 1531 C CA . VAL A 1 199 ? 6.689 10.725 17.656 1.00 56.75 199 VAL A CA 1
ATOM 1532 C C . VAL A 1 199 ? 6.988 11.436 16.344 1.00 56.75 199 VAL A C 1
ATOM 1534 O O . VAL A 1 199 ? 7.392 10.823 15.363 1.00 56.75 199 VAL A O 1
ATOM 1537 N N . MET A 1 200 ? 6.747 12.745 16.318 1.00 56.91 200 MET A N 1
ATOM 1538 C CA . MET A 1 200 ? 7.164 13.620 15.222 1.00 56.91 200 MET A CA 1
ATOM 1539 C C . MET A 1 200 ? 8.470 14.322 15.594 1.00 56.91 200 MET A C 1
ATOM 1541 O O . MET A 1 200 ? 8.452 15.228 16.429 1.00 56.91 200 MET A O 1
ATOM 1545 N N . PRO A 1 201 ? 9.612 13.983 14.973 1.00 47.34 201 PRO A N 1
ATOM 1546 C CA . PRO A 1 201 ? 10.792 14.833 15.037 1.00 47.34 201 PRO A CA 1
ATOM 1547 C C . PRO A 1 201 ? 10.495 16.230 14.467 1.00 47.34 201 PRO A C 1
ATOM 1549 O O . PRO A 1 201 ? 9.883 16.357 13.406 1.00 47.34 201 PRO A O 1
ATOM 1552 N N . ASN A 1 202 ? 11.022 17.286 15.098 1.00 46.44 202 ASN A N 1
ATOM 1553 C CA . ASN A 1 202 ? 10.906 18.687 14.638 1.00 46.44 202 ASN A CA 1
ATOM 1554 C C . ASN A 1 202 ? 11.365 18.911 13.176 1.00 46.44 202 ASN A C 1
ATOM 1556 O O . ASN A 1 202 ? 11.000 19.901 12.544 1.00 46.44 202 ASN A O 1
ATOM 1560 N N . MET A 1 203 ? 12.142 17.978 12.617 1.00 46.09 203 MET A N 1
ATOM 1561 C CA . MET A 1 203 ? 12.586 17.958 11.220 1.00 46.09 203 MET A CA 1
ATOM 1562 C C . MET A 1 203 ? 11.424 17.814 10.211 1.00 46.09 203 MET A C 1
ATOM 1564 O O . MET A 1 203 ? 11.577 18.176 9.046 1.00 46.09 203 MET A O 1
ATOM 1568 N N . ILE A 1 204 ? 10.240 17.351 10.634 1.00 49.06 204 ILE A N 1
ATOM 1569 C CA . ILE A 1 204 ? 9.108 17.080 9.735 1.00 49.06 204 ILE A CA 1
ATOM 1570 C C . ILE A 1 204 ? 8.367 18.348 9.271 1.00 49.06 204 ILE A C 1
ATOM 1572 O O . ILE A 1 204 ? 7.699 18.320 8.246 1.00 49.06 204 ILE A O 1
ATOM 1576 N N . ILE A 1 205 ? 8.572 19.512 9.898 1.00 45.12 205 ILE A N 1
ATOM 1577 C CA . ILE A 1 205 ? 8.099 20.794 9.331 1.00 45.12 205 ILE A CA 1
ATOM 1578 C C . ILE A 1 205 ? 8.793 21.079 7.981 1.00 45.12 205 ILE A C 1
ATOM 1580 O O . ILE A 1 205 ? 8.174 21.607 7.056 1.00 45.12 205 ILE A O 1
ATOM 1584 N N . ALA A 1 206 ? 10.057 20.664 7.819 1.00 46.66 206 ALA A N 1
ATOM 1585 C CA . ALA A 1 206 ? 10.735 20.673 6.520 1.00 46.66 206 ALA A CA 1
ATOM 1586 C C . ALA A 1 206 ? 10.195 19.566 5.595 1.00 46.66 206 ALA A C 1
ATOM 1588 O O . ALA A 1 206 ? 10.040 19.787 4.390 1.00 46.66 206 ALA A O 1
ATOM 1589 N N . VAL A 1 207 ? 9.830 18.411 6.166 1.00 49.59 207 VAL A N 1
ATOM 1590 C CA . VAL A 1 207 ? 9.136 17.340 5.443 1.00 49.59 207 VAL A CA 1
ATOM 1591 C C . VAL A 1 207 ? 7.757 17.787 4.974 1.00 49.59 207 VAL A C 1
ATOM 1593 O O . VAL A 1 207 ? 7.398 17.357 3.907 1.00 49.59 207 VAL A O 1
ATOM 1596 N N . ASP A 1 208 ? 7.009 18.695 5.607 1.00 51.38 208 ASP A N 1
ATOM 1597 C CA . ASP A 1 208 ? 5.696 19.126 5.088 1.00 51.38 208 ASP A CA 1
ATOM 1598 C C . ASP A 1 208 ? 5.799 19.770 3.687 1.00 51.38 208 ASP A C 1
ATOM 1600 O O . ASP A 1 208 ? 4.918 19.588 2.842 1.00 51.38 208 ASP A O 1
ATOM 1604 N N . ARG A 1 209 ? 6.913 20.462 3.388 1.00 49.81 209 ARG A N 1
ATOM 1605 C CA . ARG A 1 209 ? 7.230 20.979 2.039 1.00 49.81 209 ARG A CA 1
ATOM 1606 C C . ARG A 1 209 ? 7.639 19.869 1.066 1.00 49.81 209 ARG A C 1
ATOM 1608 O O . ARG A 1 209 ? 7.177 19.875 -0.071 1.00 49.81 209 ARG A O 1
ATOM 1615 N N . VAL A 1 210 ? 8.447 18.905 1.512 1.00 50.50 210 VAL A N 1
ATOM 1616 C CA . VAL A 1 210 ? 8.846 17.719 0.723 1.00 50.50 210 VAL A CA 1
ATOM 1617 C C . VAL A 1 210 ? 7.674 16.744 0.534 1.00 50.50 210 VAL A C 1
ATOM 1619 O O . VAL A 1 210 ? 7.559 16.100 -0.501 1.00 50.50 210 VAL A O 1
ATOM 1622 N N . ALA A 1 211 ? 6.751 16.695 1.487 1.00 55.22 211 ALA A N 1
ATOM 1623 C CA . ALA A 1 211 ? 5.559 15.870 1.525 1.00 55.22 211 ALA A CA 1
ATOM 1624 C C . ALA A 1 211 ? 4.532 16.386 0.534 1.00 55.22 211 ALA A C 1
ATOM 1626 O O . ALA A 1 211 ? 3.853 15.571 -0.058 1.00 55.22 211 ALA A O 1
ATOM 1627 N N . ALA A 1 212 ? 4.447 17.694 0.272 1.00 61.84 212 ALA A N 1
ATOM 1628 C CA . ALA A 1 212 ? 3.614 18.192 -0.823 1.00 61.84 212 ALA A CA 1
ATOM 1629 C C . ALA A 1 212 ? 4.071 17.623 -2.179 1.00 61.84 212 ALA A C 1
ATOM 1631 O O . ALA A 1 212 ? 3.246 17.134 -2.948 1.00 61.84 212 ALA A O 1
ATOM 1632 N N . PHE A 1 213 ? 5.383 17.614 -2.442 1.00 61.75 213 PHE A N 1
ATOM 1633 C CA . PHE A 1 213 ? 5.943 16.989 -3.642 1.00 61.75 213 PHE A CA 1
ATOM 1634 C C . PHE A 1 213 ? 5.765 15.464 -3.623 1.00 61.75 213 PHE A C 1
ATOM 1636 O O . PHE A 1 213 ? 5.226 14.902 -4.570 1.00 61.75 213 PHE A O 1
ATOM 1643 N N . ALA A 1 214 ? 6.109 14.787 -2.524 1.00 61.12 214 ALA A N 1
ATOM 1644 C CA . ALA A 1 214 ? 5.913 13.344 -2.385 1.00 61.12 214 ALA A CA 1
ATOM 1645 C C . ALA A 1 214 ? 4.434 12.938 -2.513 1.00 61.12 214 ALA A C 1
ATOM 1647 O O . ALA A 1 214 ? 4.128 11.921 -3.119 1.00 61.12 214 ALA A O 1
ATOM 1648 N N . GLN A 1 215 ? 3.494 13.748 -2.023 1.00 65.75 215 GLN A N 1
ATOM 1649 C CA . GLN A 1 215 ? 2.060 13.537 -2.206 1.00 65.75 215 GLN A CA 1
ATOM 1650 C C . GLN A 1 215 ? 1.645 13.705 -3.658 1.00 65.75 215 GLN A C 1
ATOM 1652 O O . GLN A 1 215 ? 0.853 12.902 -4.133 1.00 65.75 215 GLN A O 1
ATOM 1657 N N . GLN A 1 216 ? 2.174 14.698 -4.375 1.00 68.19 216 GLN A N 1
ATOM 1658 C CA . GLN A 1 216 ? 1.943 14.816 -5.816 1.00 68.19 216 GLN A CA 1
ATOM 1659 C C . GLN A 1 216 ? 2.468 13.585 -6.560 1.00 68.19 216 GLN A C 1
ATOM 1661 O O . GLN A 1 216 ? 1.756 13.052 -7.403 1.00 68.19 216 GLN A O 1
ATOM 1666 N N . LEU A 1 217 ? 3.647 13.073 -6.195 1.00 64.56 217 LEU A N 1
ATOM 1667 C CA . LEU A 1 217 ? 4.189 11.830 -6.751 1.00 64.56 217 LEU A CA 1
ATOM 1668 C C . LEU A 1 217 ? 3.306 10.613 -6.428 1.00 64.56 217 LEU A C 1
ATOM 1670 O O . LEU A 1 217 ? 3.053 9.788 -7.302 1.00 64.56 217 LEU A O 1
ATOM 1674 N N . ILE A 1 218 ? 2.799 10.514 -5.195 1.00 65.81 218 ILE A N 1
ATOM 1675 C CA . ILE A 1 218 ? 1.889 9.436 -4.786 1.00 65.81 218 ILE A CA 1
ATOM 1676 C C . ILE A 1 218 ? 0.555 9.543 -5.542 1.00 65.81 218 ILE A C 1
ATOM 1678 O O . ILE A 1 218 ? 0.054 8.539 -6.037 1.00 65.81 218 ILE A O 1
ATOM 1682 N N . ARG A 1 219 ? 0.000 10.753 -5.696 1.00 68.88 219 ARG A N 1
ATOM 1683 C CA . ARG A 1 219 ? -1.217 11.013 -6.489 1.00 68.88 219 ARG A CA 1
ATOM 1684 C C . ARG A 1 219 ? -1.008 10.760 -7.980 1.00 68.88 219 ARG A C 1
ATOM 1686 O O . ARG A 1 219 ? -1.955 10.407 -8.669 1.00 68.88 219 ARG A O 1
ATOM 1693 N N . ALA A 1 220 ? 0.222 10.900 -8.466 1.00 65.44 220 ALA A N 1
ATOM 1694 C CA . ALA A 1 220 ? 0.602 10.529 -9.822 1.00 65.44 220 ALA A CA 1
ATOM 1695 C C . ALA A 1 220 ? 0.748 9.005 -10.013 1.00 65.44 220 ALA A C 1
ATOM 1697 O O . ALA A 1 220 ? 1.146 8.566 -11.089 1.00 65.44 220 ALA A O 1
ATOM 1698 N N . ASN A 1 221 ? 0.422 8.196 -8.994 1.00 67.75 221 ASN A N 1
ATOM 1699 C CA . ASN A 1 221 ? 0.463 6.733 -9.015 1.00 67.75 221 ASN A CA 1
ATOM 1700 C C . ASN A 1 221 ? 1.838 6.154 -9.394 1.00 67.75 221 ASN A C 1
ATOM 1702 O O . ASN A 1 221 ? 1.938 5.070 -9.978 1.00 67.75 221 ASN A O 1
ATOM 1706 N N . LEU A 1 222 ? 2.913 6.848 -9.021 1.00 65.88 222 LEU A N 1
ATOM 1707 C CA . LEU A 1 222 ? 4.278 6.377 -9.230 1.00 65.88 222 LEU A CA 1
ATOM 1708 C C . LEU A 1 222 ? 4.584 5.131 -8.392 1.00 65.88 222 LEU A C 1
ATOM 1710 O O . LEU A 1 222 ? 4.281 5.087 -7.203 1.00 65.88 222 LEU A O 1
ATOM 1714 N N . GLY A 1 223 ? 5.200 4.120 -9.014 1.00 67.19 223 GLY A N 1
ATOM 1715 C CA . GLY A 1 223 ? 5.627 2.895 -8.321 1.00 67.19 223 GLY A CA 1
ATOM 1716 C C . GLY A 1 223 ? 4.485 1.990 -7.844 1.00 67.19 223 GLY A C 1
ATOM 1717 O O . GLY A 1 223 ? 4.738 1.040 -7.114 1.00 67.19 223 GLY A O 1
ATOM 1718 N N . THR A 1 224 ? 3.245 2.248 -8.260 1.00 80.62 224 THR A N 1
ATOM 1719 C CA . THR A 1 224 ? 2.043 1.567 -7.745 1.00 80.62 224 THR A CA 1
ATOM 1720 C C . THR A 1 224 ? 1.826 0.157 -8.274 1.00 80.62 224 THR A C 1
ATOM 1722 O O . THR A 1 224 ? 1.085 -0.602 -7.660 1.00 80.62 224 THR A O 1
ATOM 1725 N N . GLU A 1 225 ? 2.451 -0.208 -9.391 1.00 88.44 225 GLU A N 1
ATOM 1726 C CA . GLU A 1 225 ? 2.222 -1.487 -10.065 1.00 88.44 225 GLU A CA 1
ATOM 1727 C C . GLU A 1 225 ? 3.468 -2.371 -10.061 1.00 88.44 225 GLU A C 1
ATOM 1729 O O . GLU A 1 225 ? 4.591 -1.878 -10.242 1.00 88.44 225 GLU A O 1
ATOM 1734 N N . ARG A 1 226 ? 3.263 -3.683 -9.923 1.00 90.56 226 ARG A N 1
ATOM 1735 C CA . ARG A 1 226 ? 4.298 -4.699 -10.132 1.00 90.56 226 ARG A CA 1
ATOM 1736 C C . ARG A 1 226 ? 3.805 -5.866 -10.959 1.00 90.56 226 ARG A C 1
ATOM 1738 O O . ARG A 1 226 ? 2.642 -6.263 -10.883 1.00 90.56 226 ARG A O 1
ATOM 1745 N N . LEU A 1 227 ? 4.756 -6.419 -11.696 1.00 94.44 227 LEU A N 1
ATOM 1746 C CA . LEU A 1 227 ? 4.677 -7.677 -12.418 1.00 94.44 227 LEU A CA 1
ATOM 1747 C C . LEU A 1 227 ? 5.668 -8.637 -11.767 1.00 94.44 227 LEU A C 1
ATOM 1749 O O . LEU A 1 227 ? 6.823 -8.257 -11.555 1.00 94.44 227 LEU A O 1
ATOM 1753 N N . GLY A 1 228 ? 5.211 -9.836 -11.426 1.00 94.75 228 GLY A N 1
ATOM 1754 C CA . GLY A 1 228 ? 5.995 -10.801 -10.674 1.00 94.75 228 GLY A CA 1
ATOM 1755 C C . GLY A 1 228 ? 6.117 -12.153 -11.357 1.00 94.75 228 GLY A C 1
ATOM 1756 O O . GLY A 1 228 ? 5.140 -12.650 -11.916 1.00 94.75 228 GLY A O 1
ATOM 1757 N N . TRP A 1 229 ? 7.308 -12.741 -11.266 1.00 96.50 229 TRP A N 1
ATOM 1758 C CA . TRP A 1 229 ? 7.574 -14.138 -11.607 1.00 96.50 229 TRP A CA 1
ATOM 1759 C C . TRP A 1 229 ? 8.284 -14.819 -10.441 1.00 96.50 229 TRP A C 1
ATOM 1761 O O . TRP A 1 229 ? 9.134 -14.220 -9.775 1.00 96.50 229 TRP A O 1
ATOM 1771 N N . GLU A 1 230 ? 7.966 -16.088 -10.209 1.00 94.81 230 GLU A N 1
ATOM 1772 C CA . GLU A 1 230 ? 8.557 -16.885 -9.131 1.00 94.81 230 GLU A CA 1
ATOM 1773 C C . GLU A 1 230 ? 10.072 -17.029 -9.292 1.00 94.81 230 GLU A C 1
ATOM 1775 O O . GLU A 1 230 ? 10.817 -17.018 -8.313 1.00 94.81 230 GLU A O 1
ATOM 1780 N N . ARG A 1 231 ? 10.532 -17.100 -10.540 1.00 94.88 231 ARG A N 1
ATOM 1781 C CA . ARG A 1 231 ? 11.939 -17.218 -10.913 1.00 94.88 231 ARG A CA 1
ATOM 1782 C C . ARG A 1 231 ? 12.223 -16.442 -12.200 1.00 94.88 231 ARG A C 1
ATOM 1784 O O . ARG A 1 231 ? 11.305 -16.272 -13.001 1.00 94.88 231 ARG A O 1
ATOM 1791 N N . PRO A 1 232 ? 13.481 -16.040 -12.439 1.00 94.94 232 PRO A N 1
ATOM 1792 C CA . PRO A 1 232 ? 13.912 -15.542 -13.737 1.00 94.94 232 PRO A CA 1
ATOM 1793 C C . PRO A 1 232 ? 13.601 -16.542 -14.845 1.00 94.94 232 PRO A C 1
ATOM 1795 O O . PRO A 1 232 ? 13.890 -17.737 -14.716 1.00 94.94 232 PRO A O 1
ATOM 1798 N N . LEU A 1 233 ? 13.018 -16.040 -15.926 1.00 93.94 233 LEU A N 1
ATOM 1799 C CA . LEU A 1 233 ? 12.806 -16.771 -17.167 1.00 93.94 233 LEU A CA 1
ATOM 1800 C C . LEU A 1 233 ? 13.415 -15.968 -18.314 1.00 93.94 233 LEU A C 1
ATOM 1802 O O . LEU A 1 233 ? 13.454 -14.737 -18.269 1.00 93.94 233 LEU A O 1
ATOM 1806 N N . ASP A 1 234 ? 13.848 -16.671 -19.352 1.00 90.00 234 ASP A N 1
ATOM 1807 C CA . ASP A 1 234 ? 14.249 -16.024 -20.594 1.00 90.00 234 ASP A CA 1
ATOM 1808 C C . ASP A 1 234 ? 13.023 -15.372 -21.254 1.00 90.00 234 ASP A C 1
ATOM 1810 O O . ASP A 1 234 ? 11.888 -15.844 -21.117 1.00 90.00 234 ASP A O 1
ATOM 1814 N N . ASP A 1 235 ? 13.252 -14.262 -21.954 1.00 90.44 235 ASP A N 1
ATOM 1815 C CA . ASP A 1 235 ? 12.248 -13.564 -22.758 1.00 90.44 235 ASP A CA 1
ATOM 1816 C C . ASP A 1 235 ? 10.950 -13.188 -22.013 1.00 90.44 235 ASP A C 1
ATOM 1818 O O . ASP A 1 235 ? 9.896 -13.121 -22.635 1.00 90.44 235 ASP A O 1
ATOM 1822 N N . MET A 1 236 ? 10.968 -12.930 -20.695 1.00 94.81 236 MET A N 1
ATOM 1823 C CA . MET A 1 236 ? 9.788 -12.405 -19.960 1.00 94.81 236 MET A CA 1
ATOM 1824 C C . MET A 1 236 ? 9.274 -11.090 -20.564 1.00 94.81 236 MET A C 1
ATOM 1826 O O . MET A 1 236 ? 8.070 -10.813 -20.607 1.00 94.81 236 MET A O 1
ATOM 1830 N N . ILE A 1 237 ? 10.219 -10.272 -21.024 1.00 94.75 237 ILE A N 1
ATOM 1831 C CA . ILE A 1 237 ? 10.002 -8.956 -21.606 1.00 94.75 237 ILE A CA 1
ATOM 1832 C C . ILE A 1 237 ? 10.621 -8.941 -23.001 1.00 94.75 237 ILE A C 1
ATOM 1834 O O . ILE A 1 237 ? 11.785 -9.296 -23.166 1.00 94.75 237 ILE A O 1
ATOM 1838 N N . LEU A 1 238 ? 9.855 -8.488 -23.988 1.00 94.25 238 LEU A N 1
ATOM 1839 C CA . LEU A 1 238 ? 10.331 -8.264 -25.348 1.00 94.25 238 LEU A CA 1
ATOM 1840 C C . LEU A 1 238 ? 10.662 -6.780 -25.497 1.00 94.25 238 LEU A C 1
ATOM 1842 O O . LEU A 1 238 ? 9.777 -5.935 -25.348 1.00 94.25 238 LEU A O 1
ATOM 1846 N N . LEU A 1 239 ? 11.930 -6.469 -25.751 1.00 94.31 239 LEU A N 1
ATOM 1847 C CA . LEU A 1 239 ? 12.394 -5.108 -26.025 1.00 94.31 239 LEU A CA 1
ATOM 1848 C C . LEU A 1 239 ? 12.057 -4.696 -27.473 1.00 94.31 239 LEU A C 1
ATOM 1850 O O . LEU A 1 239 ? 11.732 -5.569 -28.284 1.00 94.31 239 LEU A O 1
ATOM 1854 N N . PRO A 1 240 ? 12.119 -3.390 -27.805 1.00 93.88 240 PRO A N 1
ATOM 1855 C CA . PRO A 1 240 ? 11.966 -2.916 -29.178 1.00 93.88 240 PRO A CA 1
ATOM 1856 C C . PRO A 1 240 ? 12.928 -3.619 -30.139 1.00 93.88 240 PRO A C 1
ATOM 1858 O O . PRO A 1 240 ? 13.988 -4.093 -29.724 1.00 93.88 240 PRO A O 1
ATOM 1861 N N . GLU A 1 241 ? 12.577 -3.682 -31.424 1.00 88.06 241 GLU A N 1
ATOM 1862 C CA . GLU A 1 241 ? 13.407 -4.341 -32.438 1.00 88.06 241 GLU A CA 1
ATOM 1863 C C . GLU A 1 241 ? 14.865 -3.835 -32.414 1.00 88.06 241 GLU A C 1
ATOM 1865 O O . GLU A 1 241 ? 15.138 -2.639 -32.493 1.00 88.06 241 GLU A O 1
ATOM 1870 N N . GLY A 1 242 ? 15.821 -4.762 -32.287 1.00 85.69 242 GLY A N 1
ATOM 1871 C CA . GLY A 1 242 ? 17.253 -4.451 -32.177 1.00 85.69 242 GLY A CA 1
ATOM 1872 C C . GLY A 1 242 ? 17.726 -4.045 -30.773 1.00 85.69 242 GLY A C 1
ATOM 1873 O O . GLY A 1 242 ? 18.936 -3.990 -30.542 1.00 85.69 242 GLY A O 1
ATOM 1874 N N . GLY A 1 243 ? 16.803 -3.822 -29.835 1.00 87.94 243 GLY A N 1
ATOM 1875 C CA . GLY A 1 243 ? 17.092 -3.582 -28.427 1.00 87.94 243 GLY A CA 1
ATOM 1876 C C . GLY A 1 243 ? 17.545 -4.847 -27.698 1.00 87.94 243 GLY A C 1
ATOM 1877 O O . GLY A 1 243 ? 17.160 -5.969 -28.030 1.00 87.94 243 GLY A O 1
ATOM 1878 N N . ASN A 1 244 ? 18.383 -4.673 -26.684 1.00 90.38 244 ASN A N 1
ATOM 1879 C CA . ASN A 1 244 ? 18.873 -5.755 -25.835 1.00 90.38 244 ASN A CA 1
ATOM 1880 C C . ASN A 1 244 ? 19.006 -5.295 -24.375 1.00 90.38 244 ASN A C 1
ATOM 1882 O O . ASN A 1 244 ? 18.847 -4.121 -24.048 1.00 90.38 244 ASN A O 1
ATOM 1886 N N . GLU A 1 245 ? 19.314 -6.221 -23.464 1.00 88.00 245 GLU A N 1
ATOM 1887 C CA . GLU A 1 245 ? 19.409 -5.897 -22.037 1.00 88.00 245 GLU A CA 1
ATOM 1888 C C . GLU A 1 245 ? 20.419 -4.785 -21.718 1.00 88.00 245 GLU A C 1
ATOM 1890 O O . GLU A 1 245 ? 20.269 -4.110 -20.700 1.00 88.00 245 GLU A O 1
ATOM 1895 N N . ALA A 1 246 ? 21.443 -4.553 -22.550 1.00 88.44 246 ALA A N 1
ATOM 1896 C CA . ALA A 1 246 ? 22.404 -3.475 -22.326 1.00 88.44 246 ALA A CA 1
ATOM 1897 C C . ALA A 1 246 ? 21.784 -2.073 -22.429 1.00 88.44 246 ALA A C 1
ATOM 1899 O O . ALA A 1 246 ? 22.331 -1.145 -21.830 1.00 88.44 246 ALA A O 1
ATOM 1900 N N . ASP A 1 247 ? 20.639 -1.940 -23.103 1.00 88.19 247 ASP A N 1
ATOM 1901 C CA . ASP A 1 247 ? 19.874 -0.694 -23.206 1.00 88.19 247 ASP A CA 1
ATOM 1902 C C . ASP A 1 247 ? 19.084 -0.393 -21.920 1.00 88.19 247 ASP A C 1
ATOM 1904 O O . ASP A 1 247 ? 18.608 0.724 -21.704 1.00 88.19 247 ASP A O 1
ATOM 1908 N N . LEU A 1 248 ? 18.968 -1.378 -21.022 1.00 89.50 248 LEU A N 1
ATOM 1909 C CA . LEU A 1 248 ? 18.310 -1.224 -19.733 1.00 89.50 248 LEU A CA 1
ATOM 1910 C C . LEU A 1 248 ? 19.259 -0.648 -18.679 1.00 89.50 248 LEU A C 1
ATOM 1912 O O . LEU A 1 248 ? 20.432 -1.016 -18.550 1.00 89.50 248 LEU A O 1
ATOM 1916 N N . ILE A 1 249 ? 18.708 0.211 -17.820 1.00 85.88 249 ILE A N 1
ATOM 1917 C CA . ILE A 1 249 ? 19.439 0.724 -16.661 1.00 85.88 249 ILE A CA 1
ATOM 1918 C C . ILE A 1 249 ? 19.865 -0.429 -15.726 1.00 85.88 249 ILE A C 1
ATOM 1920 O O . ILE A 1 249 ? 19.134 -1.415 -15.583 1.00 85.88 249 ILE A O 1
ATOM 1924 N N . PRO A 1 250 ? 21.015 -0.323 -15.025 1.00 85.38 250 PRO A N 1
ATOM 1925 C CA . PRO A 1 250 ? 21.535 -1.407 -14.184 1.00 85.38 250 PRO A CA 1
ATOM 1926 C C . PRO A 1 250 ? 20.547 -1.953 -13.145 1.00 85.38 250 PRO A C 1
ATOM 1928 O O . PRO A 1 250 ? 20.528 -3.155 -12.897 1.00 85.38 250 PRO A O 1
ATOM 1931 N N . SER A 1 251 ? 19.705 -1.095 -12.560 1.00 79.94 251 SER A N 1
ATOM 1932 C CA . SER A 1 251 ? 18.689 -1.519 -11.591 1.00 79.94 251 SER A CA 1
ATOM 1933 C C . SER A 1 251 ? 17.610 -2.406 -12.213 1.00 79.94 251 SER A C 1
ATOM 1935 O O . SER A 1 251 ? 17.162 -3.341 -11.557 1.00 79.94 251 SER A O 1
ATOM 1937 N N . MET A 1 252 ? 17.219 -2.162 -13.467 1.00 84.81 252 MET A N 1
ATOM 1938 C CA . MET A 1 252 ? 16.249 -3.000 -14.175 1.00 84.81 252 MET A CA 1
ATOM 1939 C C . MET A 1 252 ? 16.851 -4.365 -14.517 1.00 84.81 252 MET A C 1
ATOM 1941 O O . MET A 1 252 ? 16.236 -5.387 -14.231 1.00 84.81 252 MET A O 1
ATOM 1945 N N . ARG A 1 253 ? 18.093 -4.394 -15.021 1.00 90.12 253 ARG A N 1
ATOM 1946 C CA . ARG A 1 253 ? 18.821 -5.654 -15.264 1.00 90.12 253 ARG A CA 1
ATOM 1947 C C . ARG A 1 253 ? 18.962 -6.498 -14.002 1.00 90.12 253 ARG A C 1
ATOM 1949 O O . ARG A 1 253 ? 18.707 -7.693 -14.027 1.00 90.12 253 ARG A O 1
ATOM 1956 N N . SER A 1 254 ? 19.315 -5.863 -12.883 1.00 86.44 254 SER A N 1
ATOM 1957 C CA . SER A 1 254 ? 19.415 -6.545 -11.587 1.00 86.44 254 SER A CA 1
ATOM 1958 C C . SER A 1 254 ? 18.089 -7.199 -11.176 1.00 86.44 254 SER A C 1
ATOM 1960 O O . SER A 1 254 ? 18.079 -8.314 -10.665 1.00 86.44 254 SER A O 1
ATOM 1962 N N . ARG A 1 255 ? 16.954 -6.537 -11.447 1.00 89.44 255 ARG A N 1
ATOM 1963 C CA . ARG A 1 255 ? 15.617 -7.073 -11.146 1.00 89.44 255 ARG A CA 1
ATOM 1964 C C . ARG A 1 255 ? 15.228 -8.249 -12.043 1.00 89.44 255 ARG A C 1
ATOM 1966 O O . ARG A 1 255 ? 14.568 -9.155 -11.549 1.00 89.44 255 ARG A O 1
ATOM 1973 N N . LEU A 1 256 ? 15.643 -8.260 -13.313 1.00 92.12 256 LEU A N 1
ATOM 1974 C CA . LEU A 1 256 ? 15.356 -9.357 -14.253 1.00 92.12 256 LEU A CA 1
ATOM 1975 C C . LEU A 1 256 ? 15.971 -10.695 -13.820 1.00 92.12 256 LEU A C 1
ATOM 1977 O O . LEU A 1 256 ? 15.393 -11.744 -14.080 1.00 92.12 256 LEU A O 1
ATOM 1981 N N . VAL A 1 257 ? 17.109 -10.656 -13.124 1.00 92.62 257 VAL A N 1
ATOM 1982 C CA . VAL A 1 257 ? 17.810 -11.854 -12.629 1.00 92.62 257 VAL A CA 1
ATOM 1983 C C . VAL A 1 257 ? 17.536 -12.153 -11.149 1.00 92.62 257 VAL A C 1
ATOM 1985 O O . VAL A 1 257 ? 18.071 -13.119 -10.605 1.00 92.62 257 VAL A O 1
ATOM 1988 N N . ALA A 1 258 ? 16.727 -11.330 -10.474 1.00 89.31 258 ALA A N 1
ATOM 1989 C CA . ALA A 1 258 ? 16.395 -11.501 -9.062 1.00 89.31 258 ALA A CA 1
ATOM 1990 C C . ALA A 1 258 ? 15.379 -12.635 -8.843 1.00 89.31 258 ALA A C 1
ATOM 1992 O O . ALA A 1 258 ? 14.631 -13.006 -9.740 1.00 89.31 258 ALA A O 1
ATOM 1993 N N . THR A 1 259 ? 15.333 -13.194 -7.633 1.00 89.31 259 THR A N 1
ATOM 1994 C CA . THR A 1 259 ? 14.334 -14.205 -7.247 1.00 89.31 259 THR A CA 1
ATOM 1995 C C . THR A 1 2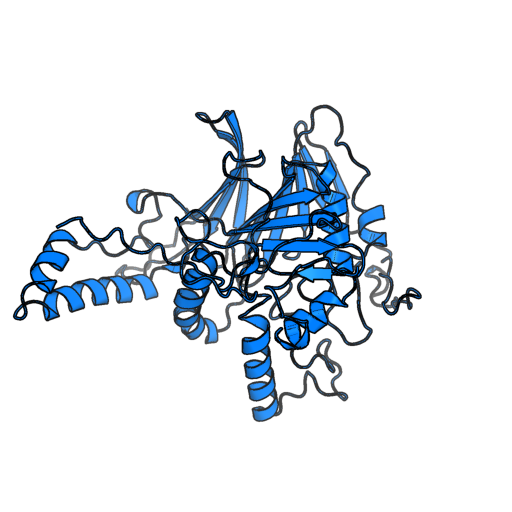59 ? 13.610 -13.759 -5.968 1.00 89.31 259 THR A C 1
ATOM 1997 O O . THR A 1 259 ? 14.278 -13.609 -4.942 1.00 89.31 259 THR A O 1
ATOM 2000 N N . PRO A 1 260 ? 12.277 -13.546 -5.998 1.00 91.75 260 PRO A N 1
ATOM 2001 C CA . PRO A 1 260 ? 11.433 -13.516 -7.197 1.00 91.75 260 PRO A CA 1
ATOM 2002 C C . PRO A 1 260 ? 11.779 -12.319 -8.098 1.00 91.75 260 PRO A C 1
ATOM 2004 O O . PRO A 1 260 ? 12.369 -11.332 -7.649 1.00 91.75 260 PRO A O 1
ATOM 2007 N N . VAL A 1 261 ? 11.390 -12.396 -9.369 1.00 93.56 261 VAL A N 1
ATOM 2008 C CA . VAL A 1 261 ? 11.499 -11.263 -10.293 1.00 93.56 261 VAL A CA 1
ATOM 2009 C C . VAL A 1 261 ? 10.345 -10.318 -10.000 1.00 93.56 261 VAL A C 1
ATOM 2011 O O . VAL A 1 261 ? 9.191 -10.725 -10.090 1.00 93.56 261 VAL A O 1
ATOM 2014 N N . LEU A 1 262 ? 10.642 -9.058 -9.681 1.00 91.00 262 LEU A N 1
ATOM 2015 C CA . LEU A 1 262 ? 9.639 -8.009 -9.487 1.00 91.00 262 LEU A CA 1
ATOM 2016 C C . LEU A 1 262 ? 9.972 -6.800 -10.353 1.00 91.00 262 LEU A C 1
ATOM 2018 O O . LEU A 1 262 ? 10.929 -6.063 -10.096 1.00 91.00 262 LEU A O 1
ATOM 2022 N N . LEU A 1 263 ? 9.155 -6.587 -11.380 1.00 90.88 263 LEU A N 1
ATOM 2023 C CA . LEU A 1 263 ? 9.352 -5.534 -12.366 1.00 90.88 263 LEU A CA 1
ATOM 2024 C C . LEU A 1 263 ? 8.295 -4.433 -12.218 1.00 90.88 263 LEU A C 1
ATOM 2026 O O . LEU A 1 263 ? 7.111 -4.734 -12.044 1.00 90.88 263 LEU A O 1
ATOM 2030 N N . PRO A 1 264 ? 8.683 -3.149 -12.303 1.00 89.31 264 PRO A N 1
ATOM 2031 C CA . PRO A 1 264 ? 7.724 -2.060 -12.423 1.00 89.31 264 PRO A CA 1
ATOM 2032 C C . PRO A 1 264 ? 7.134 -2.017 -13.841 1.00 89.31 264 PRO A C 1
ATOM 2034 O O . PRO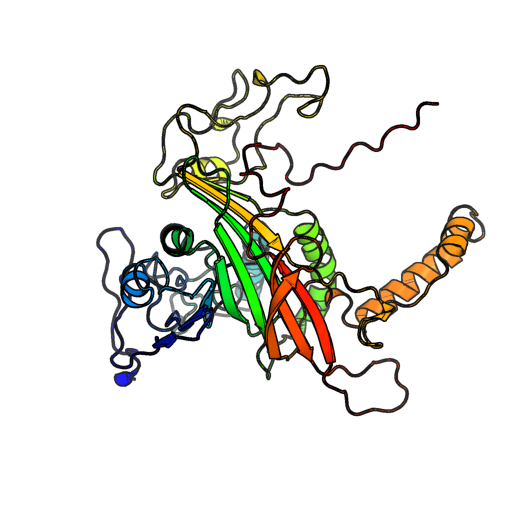 A 1 264 ? 7.739 -2.476 -14.809 1.00 89.31 264 PRO A O 1
ATOM 2037 N N . THR A 1 265 ? 5.984 -1.367 -13.996 1.00 89.75 265 THR A N 1
ATOM 2038 C CA . THR A 1 265 ? 5.330 -1.147 -15.302 1.00 89.75 265 THR A CA 1
ATOM 2039 C C . THR A 1 265 ? 5.816 0.116 -16.023 1.00 89.75 265 THR A C 1
ATOM 2041 O O . THR A 1 265 ? 5.163 0.606 -16.944 1.00 89.75 265 THR A O 1
ATOM 2044 N N . TRP A 1 266 ? 6.945 0.689 -15.601 1.00 87.00 266 TRP A N 1
ATOM 2045 C CA . TRP A 1 266 ? 7.504 1.927 -16.144 1.00 87.00 266 TRP A CA 1
ATOM 2046 C C . TRP A 1 266 ? 9.036 1.883 -16.211 1.00 87.00 266 TRP A C 1
ATOM 2048 O O . TRP A 1 266 ? 9.668 1.072 -15.533 1.00 87.00 266 TRP A O 1
ATOM 2058 N N . GLY A 1 267 ? 9.627 2.793 -16.989 1.00 84.81 267 GLY A N 1
ATOM 2059 C CA . GLY A 1 267 ? 11.076 2.888 -17.188 1.00 84.81 267 GLY A CA 1
ATOM 2060 C C . GLY A 1 267 ? 11.599 1.990 -18.308 1.00 84.81 267 GLY A C 1
ATOM 2061 O O . GLY A 1 267 ? 12.789 1.680 -18.328 1.00 84.81 267 GLY A O 1
ATOM 2062 N N . TRP A 1 268 ? 10.717 1.562 -19.210 1.00 91.12 268 TRP A N 1
ATOM 2063 C CA . TRP A 1 268 ? 11.039 0.668 -20.317 1.00 91.12 268 TRP A CA 1
ATOM 2064 C C . TRP A 1 268 ? 11.315 1.442 -21.614 1.00 91.12 268 TRP A C 1
ATOM 2066 O O . TRP A 1 268 ? 10.686 2.477 -21.839 1.00 91.12 268 TRP A O 1
ATOM 2076 N N . PRO A 1 269 ? 12.231 0.976 -22.478 1.00 92.00 269 PRO A N 1
ATOM 2077 C CA . PRO A 1 269 ? 12.428 1.569 -23.798 1.00 92.00 269 PRO A CA 1
ATOM 2078 C C . PRO A 1 269 ? 11.134 1.597 -24.626 1.00 92.00 269 PRO A C 1
ATOM 2080 O O . PRO A 1 269 ? 10.377 0.624 -24.661 1.00 92.00 269 PRO A O 1
ATOM 2083 N N . ASP A 1 270 ? 10.884 2.724 -25.284 1.00 90.56 270 ASP A N 1
ATOM 2084 C CA . ASP A 1 270 ? 9.775 2.910 -26.219 1.00 90.56 270 ASP A CA 1
ATOM 2085 C C . ASP A 1 270 ? 10.199 3.954 -27.255 1.00 90.56 270 ASP A C 1
ATOM 2087 O O . ASP A 1 270 ? 10.424 5.128 -26.912 1.00 90.56 270 ASP A O 1
ATOM 2091 N N . ASP A 1 271 ? 10.342 3.491 -28.495 1.00 88.88 271 ASP A N 1
ATOM 2092 C CA . ASP A 1 271 ? 10.810 4.264 -29.646 1.00 88.88 271 ASP A CA 1
ATOM 2093 C C . ASP A 1 271 ? 9.647 4.837 -30.469 1.00 88.88 271 ASP A C 1
ATOM 2095 O O . ASP A 1 271 ? 9.850 5.419 -31.537 1.00 88.88 271 ASP A O 1
ATOM 2099 N N . ASN A 1 272 ? 8.410 4.696 -29.983 1.00 89.19 272 ASN A N 1
ATOM 2100 C CA . ASN A 1 272 ? 7.255 5.337 -30.591 1.00 89.19 272 ASN A CA 1
ATOM 2101 C C . ASN A 1 272 ? 7.234 6.855 -30.337 1.00 89.19 272 ASN A C 1
ATOM 2103 O O . ASN A 1 272 ? 7.531 7.343 -29.246 1.00 89.19 272 ASN A O 1
ATOM 2107 N N . GLU A 1 273 ? 6.800 7.615 -31.348 1.00 86.06 273 GLU A N 1
ATOM 2108 C CA . GLU A 1 273 ? 6.544 9.064 -31.238 1.00 86.06 273 GLU A CA 1
ATOM 2109 C C . GLU A 1 273 ? 5.114 9.388 -30.764 1.00 86.06 273 GLU A C 1
ATOM 2111 O O . GLU A 1 273 ? 4.818 10.512 -30.334 1.00 86.06 273 GLU A O 1
ATOM 2116 N N . VAL A 1 274 ? 4.224 8.396 -30.851 1.00 84.25 274 VAL A N 1
ATOM 2117 C CA . VAL A 1 274 ? 2.809 8.467 -30.471 1.00 84.25 274 VAL A CA 1
ATOM 2118 C C . VAL A 1 274 ? 2.503 7.422 -29.393 1.00 84.25 274 VAL A C 1
ATOM 2120 O O . VAL A 1 274 ? 3.140 6.370 -29.366 1.00 84.25 274 VAL A O 1
ATOM 2123 N N . PRO A 1 275 ? 1.557 7.682 -28.479 1.00 81.75 275 PRO A N 1
ATOM 2124 C CA . PRO A 1 275 ? 1.186 6.720 -27.451 1.00 81.75 275 PRO A CA 1
ATOM 2125 C C . PRO A 1 275 ? 0.396 5.524 -28.026 1.00 81.75 275 PRO A C 1
ATOM 2127 O O . PRO A 1 275 ? -0.202 5.617 -29.102 1.00 81.75 275 PRO A O 1
ATOM 2130 N N . PRO A 1 276 ? 0.326 4.402 -27.287 1.00 81.62 276 PRO A N 1
ATOM 2131 C CA . PRO A 1 276 ? -0.492 3.250 -27.651 1.00 81.62 276 PRO A CA 1
ATOM 2132 C C . PRO A 1 276 ? -1.961 3.618 -27.867 1.00 81.62 276 PRO A C 1
ATOM 2134 O O . PRO A 1 276 ? -2.567 4.308 -27.048 1.00 81.62 276 PRO A O 1
ATOM 2137 N N . GLY A 1 277 ? -2.540 3.105 -28.953 1.00 81.44 277 GLY A N 1
ATOM 2138 C CA . GLY A 1 277 ? -3.929 3.363 -29.342 1.00 81.44 277 GLY A CA 1
ATOM 2139 C C . GLY A 1 277 ? -4.113 4.531 -30.316 1.00 81.44 277 GLY A C 1
ATOM 2140 O O . GLY A 1 277 ? -5.197 4.659 -30.884 1.00 81.44 277 GLY A O 1
ATOM 2141 N N . GLU A 1 278 ? -3.079 5.341 -30.567 1.00 86.81 278 GLU A N 1
ATOM 2142 C CA . GLU A 1 278 ? -3.107 6.364 -31.618 1.00 86.81 278 GLU A CA 1
ATOM 2143 C C . GLU A 1 278 ? -2.676 5.800 -32.990 1.00 86.81 278 GLU A C 1
ATOM 2145 O O . GLU A 1 278 ? -1.834 4.896 -33.061 1.00 86.81 278 GLU A O 1
ATOM 2150 N N . PRO A 1 279 ? -3.225 6.318 -34.111 1.00 87.19 279 PRO A N 1
ATOM 2151 C CA . PRO A 1 279 ? -2.770 5.951 -35.449 1.00 87.19 279 PRO A CA 1
ATOM 2152 C C . PRO A 1 279 ? -1.272 6.229 -35.630 1.00 87.19 279 PRO A C 1
ATOM 2154 O O . PRO A 1 279 ? -0.816 7.350 -35.423 1.00 87.19 279 PRO A O 1
ATOM 2157 N N . GLY A 1 280 ? -0.516 5.214 -36.053 1.00 85.88 280 GLY A N 1
ATOM 2158 C CA . GLY A 1 280 ? 0.942 5.295 -36.209 1.00 85.88 280 GLY A CA 1
ATOM 2159 C C . GLY A 1 280 ? 1.741 4.680 -35.057 1.00 85.88 280 GLY A C 1
ATOM 2160 O O . GLY A 1 280 ? 2.963 4.618 -35.161 1.00 85.88 280 GLY A O 1
ATOM 2161 N N . PHE A 1 281 ? 1.077 4.194 -34.000 1.00 89.69 281 PHE A N 1
ATOM 2162 C CA . PHE A 1 281 ? 1.727 3.385 -32.971 1.00 89.69 281 PHE A CA 1
ATOM 2163 C C . PHE A 1 281 ? 2.159 2.026 -33.536 1.00 89.69 281 PHE A C 1
ATOM 2165 O O . PHE A 1 281 ? 1.355 1.316 -34.145 1.00 89.69 281 PHE A O 1
ATOM 2172 N N . ASP A 1 282 ? 3.412 1.658 -33.288 1.00 90.25 282 ASP A N 1
ATOM 2173 C CA . ASP A 1 282 ? 4.026 0.403 -33.699 1.00 90.25 282 ASP A CA 1
ATOM 2174 C C . ASP A 1 282 ? 4.406 -0.431 -32.456 1.00 90.25 282 ASP A C 1
ATOM 2176 O O . ASP A 1 282 ? 5.324 -0.060 -31.711 1.00 90.25 282 ASP A O 1
ATOM 2180 N N . PRO A 1 283 ? 3.717 -1.562 -32.201 1.00 87.62 283 PRO A N 1
ATOM 2181 C CA . PRO A 1 283 ? 4.013 -2.432 -31.066 1.00 87.62 283 PRO A CA 1
ATOM 2182 C C . PRO A 1 283 ? 5.439 -2.992 -31.053 1.00 87.62 283 PRO A C 1
ATOM 2184 O O . PRO A 1 283 ? 5.948 -3.294 -29.973 1.00 87.62 283 PRO A O 1
ATOM 2187 N N . ASP A 1 284 ? 6.088 -3.131 -32.212 1.00 89.50 284 ASP A N 1
ATOM 2188 C CA . ASP A 1 284 ? 7.452 -3.664 -32.297 1.00 89.50 284 ASP A CA 1
ATOM 2189 C C . ASP A 1 284 ? 8.517 -2.634 -31.900 1.00 89.50 284 ASP A C 1
ATOM 2191 O O . ASP A 1 284 ? 9.642 -3.003 -31.560 1.00 89.50 284 ASP A O 1
ATOM 2195 N N . LYS A 1 285 ? 8.140 -1.352 -31.830 1.00 90.75 285 LYS A N 1
ATOM 2196 C CA . LYS A 1 285 ? 8.968 -0.259 -31.295 1.00 90.75 285 LYS A CA 1
ATOM 2197 C C . LYS A 1 285 ? 8.796 -0.034 -29.793 1.00 90.75 285 LYS A C 1
ATOM 2199 O O . LYS A 1 285 ? 9.483 0.809 -29.218 1.00 90.75 285 LYS A O 1
ATOM 2204 N N . ALA A 1 286 ? 7.887 -0.765 -29.152 1.00 91.75 286 ALA A N 1
ATOM 2205 C CA . ALA A 1 286 ? 7.634 -0.664 -27.723 1.00 91.75 286 ALA A CA 1
ATOM 2206 C C . ALA A 1 286 ? 8.102 -1.920 -26.987 1.00 91.75 286 ALA A C 1
ATOM 2208 O O . ALA A 1 286 ? 7.940 -3.051 -27.457 1.00 91.75 286 ALA A O 1
ATOM 2209 N N . THR A 1 287 ? 8.611 -1.721 -25.771 1.00 94.25 287 THR A N 1
ATOM 2210 C CA . THR A 1 287 ? 8.794 -2.836 -24.843 1.00 94.25 287 THR A CA 1
ATOM 2211 C C . THR A 1 287 ? 7.434 -3.425 -24.461 1.00 94.25 287 THR A C 1
ATOM 2213 O O . THR A 1 287 ? 6.504 -2.692 -24.118 1.00 94.25 287 THR A O 1
ATOM 2216 N N . ARG A 1 288 ? 7.311 -4.753 -24.463 1.00 93.94 288 ARG A N 1
ATOM 2217 C CA . ARG A 1 288 ? 6.052 -5.458 -24.182 1.00 93.94 288 ARG A CA 1
ATOM 2218 C C . ARG A 1 288 ? 6.262 -6.727 -23.369 1.00 93.94 288 ARG A C 1
ATOM 2220 O O . ARG A 1 288 ? 7.343 -7.311 -23.366 1.00 93.94 288 ARG A O 1
ATOM 2227 N N . LEU A 1 289 ? 5.207 -7.168 -22.689 1.00 94.69 289 LEU A N 1
ATOM 2228 C CA . LEU A 1 289 ? 5.203 -8.476 -22.042 1.00 94.69 289 LEU A CA 1
ATOM 2229 C C . LEU A 1 289 ? 5.178 -9.583 -23.090 1.00 94.69 289 LEU A C 1
ATOM 2231 O O . LEU A 1 289 ? 4.447 -9.496 -24.080 1.00 94.69 289 LEU A O 1
ATOM 2235 N N . ASN A 1 290 ? 5.934 -10.646 -22.846 1.00 94.19 290 ASN A N 1
ATOM 2236 C CA . ASN A 1 290 ? 5.839 -11.837 -23.664 1.00 94.19 290 ASN A CA 1
ATOM 2237 C C . ASN A 1 290 ? 4.643 -12.689 -23.224 1.00 94.19 290 ASN A C 1
ATOM 2239 O O . ASN A 1 290 ? 4.594 -13.213 -22.113 1.00 94.19 290 ASN A O 1
ATOM 2243 N N . SER A 1 291 ? 3.675 -12.866 -24.122 1.00 91.88 291 SER A N 1
ATOM 2244 C CA . SER A 1 291 ? 2.499 -13.709 -23.865 1.00 91.88 291 SER A CA 1
ATOM 2245 C C . SER A 1 291 ? 2.828 -15.192 -23.634 1.00 91.88 291 SER A C 1
ATOM 2247 O O . SER A 1 291 ? 2.020 -15.896 -23.034 1.00 91.88 291 SER A O 1
ATOM 2249 N N . ALA A 1 292 ? 3.998 -15.668 -24.081 1.00 94.31 292 ALA A N 1
ATOM 2250 C CA . ALA A 1 292 ? 4.455 -17.038 -23.848 1.00 94.31 292 ALA A CA 1
ATOM 2251 C C . ALA A 1 292 ? 4.991 -17.256 -22.421 1.00 94.31 292 ALA A C 1
ATOM 2253 O O . ALA A 1 292 ? 4.995 -18.385 -21.934 1.00 94.31 292 ALA A O 1
ATOM 2254 N N . THR A 1 293 ? 5.416 -16.186 -21.748 1.00 94.62 293 THR A N 1
ATOM 2255 C CA . THR A 1 293 ? 5.970 -16.191 -20.385 1.00 94.62 293 THR A CA 1
ATOM 2256 C C . THR A 1 293 ? 5.290 -15.109 -19.532 1.00 94.62 293 THR A C 1
ATOM 2258 O O . THR A 1 293 ? 5.947 -14.202 -19.013 1.00 94.62 293 THR A O 1
ATOM 2261 N N . PRO A 1 294 ? 3.951 -15.167 -19.375 1.00 95.06 294 PRO A N 1
ATOM 2262 C CA . PRO A 1 294 ? 3.212 -14.131 -18.665 1.00 95.06 294 PRO A CA 1
ATOM 2263 C C . PRO A 1 294 ? 3.622 -14.072 -17.182 1.00 95.06 294 PRO A C 1
ATOM 2265 O O . PRO A 1 294 ? 4.047 -15.090 -16.636 1.00 95.06 294 PRO A O 1
ATOM 2268 N N . PRO A 1 295 ? 3.449 -12.917 -16.511 1.00 96.75 295 PRO A N 1
ATOM 2269 C CA . PRO A 1 295 ? 3.665 -12.813 -15.070 1.00 96.75 295 PRO A CA 1
ATOM 2270 C C . PRO A 1 295 ? 2.842 -13.837 -14.282 1.00 96.75 295 PRO A C 1
ATOM 2272 O O . PRO A 1 295 ? 1.643 -13.990 -14.537 1.00 96.75 295 PRO A O 1
ATOM 2275 N N . ASP A 1 296 ? 3.463 -14.462 -13.284 1.00 97.12 296 ASP A N 1
ATOM 2276 C CA . ASP A 1 296 ? 2.811 -15.374 -12.337 1.00 97.12 296 ASP A CA 1
ATOM 2277 C C . ASP A 1 296 ? 1.830 -14.628 -11.423 1.00 97.12 296 ASP A C 1
ATOM 2279 O O . ASP A 1 296 ? 0.810 -15.175 -10.991 1.00 97.12 296 ASP A O 1
ATOM 2283 N N . TRP A 1 297 ? 2.116 -13.358 -11.134 1.00 96.69 297 TRP A N 1
ATOM 2284 C CA . TRP A 1 297 ? 1.208 -12.459 -10.434 1.00 96.69 297 TRP A CA 1
ATOM 2285 C C . TRP A 1 297 ? 1.441 -11.005 -10.821 1.00 96.69 297 TRP A C 1
ATOM 2287 O O . TRP A 1 297 ? 2.458 -10.622 -11.406 1.00 96.69 297 TRP A O 1
ATOM 2297 N N . ARG A 1 298 ? 0.447 -10.178 -10.515 1.00 95.81 298 ARG A N 1
ATOM 2298 C CA . ARG A 1 298 ? 0.446 -8.745 -10.794 1.00 95.81 298 ARG A CA 1
ATOM 2299 C C . ARG A 1 298 ? -0.275 -8.051 -9.661 1.00 95.81 298 ARG A C 1
ATOM 2301 O O . ARG A 1 298 ? -1.259 -8.577 -9.145 1.00 95.81 298 ARG A O 1
ATOM 2308 N N . TRP A 1 299 ? 0.154 -6.854 -9.303 1.00 94.06 299 TRP A N 1
ATOM 2309 C CA . TRP A 1 299 ? -0.595 -6.062 -8.339 1.00 94.06 299 TRP A CA 1
ATOM 2310 C C . TRP A 1 299 ? -0.504 -4.574 -8.616 1.00 94.06 299 TRP A C 1
ATOM 2312 O O . TRP A 1 299 ? 0.447 -4.095 -9.233 1.00 94.06 299 TRP A O 1
ATOM 2322 N N . ARG A 1 300 ? -1.526 -3.849 -8.160 1.00 91.94 300 ARG A N 1
ATOM 2323 C CA . ARG A 1 300 ? -1.618 -2.390 -8.200 1.00 91.94 300 ARG A CA 1
ATOM 2324 C C . ARG A 1 300 ? -2.050 -1.887 -6.832 1.00 91.94 300 ARG A C 1
ATOM 2326 O O . ARG A 1 300 ? -3.083 -2.316 -6.334 1.00 91.94 300 ARG A O 1
ATOM 2333 N N . VAL A 1 301 ? -1.303 -0.949 -6.262 1.00 89.12 301 VAL A N 1
ATOM 2334 C CA . VAL A 1 301 ? -1.626 -0.270 -5.003 1.00 89.12 301 VAL A CA 1
ATOM 2335 C C . VAL A 1 301 ? -2.082 1.152 -5.292 1.00 89.12 301 VAL A C 1
ATOM 2337 O O . VAL A 1 301 ? -1.343 1.937 -5.873 1.00 89.12 301 VAL A O 1
ATOM 2340 N N . LYS A 1 302 ? -3.278 1.515 -4.844 1.00 87.75 302 LYS A N 1
ATOM 2341 C CA . LYS A 1 302 ? -3.807 2.875 -4.901 1.00 87.75 302 LYS A CA 1
ATOM 2342 C C . LYS A 1 302 ? -3.793 3.487 -3.491 1.00 87.75 302 LYS A C 1
ATOM 2344 O O . LYS A 1 302 ? -4.351 2.888 -2.567 1.00 87.75 302 LYS A O 1
ATOM 2349 N N . PRO A 1 303 ? -3.186 4.669 -3.293 1.00 86.94 303 PRO A N 1
ATOM 2350 C CA . PRO A 1 303 ? -3.354 5.425 -2.057 1.00 86.94 303 PRO A CA 1
ATOM 2351 C C . PRO A 1 303 ? -4.813 5.884 -1.938 1.00 86.94 303 PRO A C 1
ATOM 2353 O O . PRO A 1 303 ? -5.414 6.326 -2.916 1.00 86.94 303 PRO A O 1
ATOM 2356 N N . LEU A 1 304 ? -5.382 5.818 -0.739 1.00 90.62 304 LEU A N 1
ATOM 2357 C CA . LEU A 1 304 ? -6.739 6.297 -0.497 1.00 90.62 304 LEU A CA 1
ATOM 2358 C C . LEU A 1 304 ? -6.727 7.784 -0.152 1.00 90.62 304 LEU A C 1
ATOM 2360 O O . LEU A 1 304 ? -5.861 8.268 0.583 1.00 90.62 304 LEU A O 1
ATOM 2364 N N . LEU A 1 305 ? -7.720 8.508 -0.656 1.00 91.56 305 LEU A N 1
ATOM 2365 C CA . LEU A 1 305 ? -7.905 9.929 -0.389 1.00 91.56 305 LEU A CA 1
ATOM 2366 C C . LEU A 1 305 ? -9.217 10.162 0.353 1.00 91.56 305 LEU A C 1
ATOM 2368 O O . LEU A 1 305 ? -10.205 9.465 0.139 1.00 91.56 305 LEU A O 1
ATOM 2372 N N . ASP A 1 306 ? -9.220 11.187 1.192 1.00 94.00 306 ASP A N 1
ATOM 2373 C CA . ASP A 1 306 ? -10.433 11.793 1.707 1.00 94.00 306 ASP A CA 1
ATOM 2374 C C . ASP A 1 306 ? -11.070 12.628 0.608 1.00 94.00 306 ASP A C 1
ATOM 2376 O O . ASP A 1 306 ? -10.559 13.687 0.224 1.00 94.00 306 ASP A O 1
ATOM 2380 N N . LEU A 1 307 ? -12.172 12.096 0.089 1.00 93.50 307 LEU A N 1
ATOM 2381 C CA . LEU A 1 307 ? -12.954 12.673 -0.996 1.00 93.50 307 LEU A CA 1
ATOM 2382 C C . LEU A 1 307 ? -14.122 13.528 -0.493 1.00 93.50 307 LEU A C 1
ATOM 2384 O O . LEU A 1 307 ? -14.877 14.044 -1.313 1.00 93.50 307 LEU A O 1
ATOM 2388 N N . ARG A 1 308 ? -14.279 13.718 0.827 1.00 93.88 308 ARG A N 1
ATOM 2389 C CA . ARG A 1 308 ? -15.312 14.618 1.355 1.00 93.88 308 ARG A CA 1
ATOM 2390 C C . ARG A 1 308 ? -15.116 16.028 0.805 1.00 93.88 308 ARG A C 1
ATOM 2392 O O . ARG A 1 308 ? -13.974 16.503 0.661 1.00 93.88 308 ARG A O 1
ATOM 2399 N N . ALA A 1 309 ? -16.225 16.717 0.544 1.00 93.19 309 ALA A N 1
ATOM 2400 C CA . ALA A 1 309 ? -16.187 18.135 0.220 1.00 93.19 309 ALA A CA 1
ATOM 2401 C C . ALA A 1 309 ? -15.545 18.909 1.383 1.00 93.19 309 ALA A C 1
ATOM 2403 O O . ALA A 1 309 ? -15.613 18.483 2.536 1.00 93.19 309 ALA A O 1
ATOM 2404 N N . ASP A 1 310 ? -14.894 20.043 1.105 1.00 90.81 310 ASP A N 1
ATOM 2405 C CA . ASP A 1 310 ? -14.222 20.812 2.165 1.00 90.81 310 ASP A CA 1
ATOM 2406 C C . ASP A 1 310 ? -15.185 21.237 3.283 1.00 90.81 310 ASP A C 1
ATOM 2408 O O . ASP A 1 310 ? -14.800 21.235 4.450 1.00 90.81 310 ASP A O 1
ATOM 2412 N N . ILE A 1 311 ? -16.451 21.506 2.954 1.00 92.06 311 ILE A N 1
ATOM 2413 C CA . ILE A 1 311 ? -17.487 21.859 3.932 1.00 92.06 311 ILE A CA 1
ATOM 2414 C C . ILE A 1 311 ? -17.814 20.724 4.917 1.00 92.06 311 ILE A C 1
ATOM 2416 O O . ILE A 1 311 ? -18.160 20.995 6.063 1.00 92.06 311 ILE A O 1
ATOM 2420 N N . ASP A 1 312 ? -17.631 19.465 4.516 1.00 93.81 312 ASP A N 1
ATOM 2421 C CA . ASP A 1 312 ? -17.913 18.284 5.347 1.00 93.81 312 ASP A CA 1
ATOM 2422 C C . ASP A 1 312 ? -16.713 17.871 6.215 1.00 93.81 312 ASP A C 1
ATOM 2424 O O . ASP A 1 312 ? -16.777 16.919 7.000 1.00 93.81 312 ASP A O 1
ATOM 2428 N N . ARG A 1 313 ? -15.581 18.565 6.063 1.00 92.88 313 ARG A N 1
ATOM 2429 C CA . ARG A 1 313 ? -14.365 18.342 6.851 1.00 92.88 313 ARG A CA 1
ATOM 2430 C C . ARG A 1 313 ? -14.375 19.234 8.097 1.00 92.88 313 ARG A C 1
ATOM 2432 O O . ARG A 1 313 ? -15.023 20.286 8.071 1.00 92.88 313 ARG A O 1
ATOM 2439 N N . PRO A 1 314 ? -13.659 18.861 9.175 1.00 91.94 314 PRO A N 1
ATOM 2440 C CA . PRO A 1 314 ? -13.498 19.729 10.339 1.00 91.94 314 PRO A CA 1
ATOM 2441 C C . PRO A 1 314 ? -13.004 21.122 9.936 1.00 91.94 314 PRO A C 1
ATOM 2443 O O . PRO A 1 314 ? -12.080 21.246 9.130 1.00 91.94 314 PRO A O 1
ATOM 2446 N N . GLU A 1 315 ? -13.620 22.163 10.495 1.00 89.69 315 GLU A N 1
ATOM 2447 C CA . GLU A 1 315 ? -13.334 23.568 10.170 1.00 89.69 315 GLU A CA 1
ATOM 2448 C C . GLU A 1 315 ? -11.832 23.918 10.201 1.00 89.69 315 GLU A C 1
ATOM 2450 O O . GLU A 1 315 ? -11.355 24.486 9.215 1.00 89.69 315 GLU A O 1
ATOM 2455 N N . PRO A 1 316 ? -11.040 23.471 11.200 1.00 88.12 316 PRO A N 1
ATOM 2456 C CA . PRO A 1 316 ? -9.622 23.828 11.297 1.00 88.12 316 PRO A CA 1
ATOM 2457 C C . PRO A 1 316 ? -8.708 23.293 10.184 1.00 88.12 316 PRO A C 1
ATOM 2459 O O . PRO A 1 316 ? -7.512 23.561 10.209 1.00 88.12 316 PRO A O 1
ATOM 2462 N N . ILE A 1 317 ? -9.202 22.461 9.263 1.00 88.19 317 ILE A N 1
ATOM 2463 C CA . ILE A 1 317 ? -8.414 21.922 8.134 1.00 88.19 317 ILE A CA 1
ATOM 2464 C C . ILE A 1 317 ? -9.009 22.258 6.771 1.00 88.19 317 ILE A C 1
ATOM 2466 O O . ILE A 1 317 ? -8.567 21.732 5.738 1.00 88.19 317 ILE A O 1
ATOM 2470 N N . ARG A 1 318 ? -10.039 23.106 6.755 1.00 90.38 318 ARG A N 1
ATOM 2471 C CA . ARG A 1 318 ? -10.603 23.608 5.510 1.00 90.38 318 ARG A CA 1
ATOM 2472 C C . ARG A 1 318 ? -9.593 24.558 4.862 1.00 90.38 318 ARG A C 1
ATOM 2474 O O . ARG A 1 318 ? -8.902 25.303 5.562 1.00 90.38 318 ARG A O 1
ATOM 2481 N N . PRO A 1 319 ? -9.434 24.517 3.532 1.00 89.06 319 PRO A N 1
ATOM 2482 C CA . PRO A 1 319 ? -8.625 25.511 2.852 1.00 89.06 319 PRO A CA 1
ATOM 2483 C C . PRO A 1 319 ? -9.238 26.900 3.046 1.00 89.06 319 PRO A C 1
ATOM 2485 O O . PRO A 1 319 ? -10.452 27.033 3.182 1.00 89.06 319 PRO A O 1
ATOM 2488 N N . LEU A 1 320 ? -8.393 27.931 3.007 1.00 90.75 320 LEU A N 1
ATOM 2489 C CA . LEU A 1 320 ? -8.873 29.306 2.948 1.00 90.75 320 LEU A CA 1
ATOM 2490 C C . LEU A 1 320 ? -9.683 29.493 1.661 1.00 90.75 320 LEU A C 1
ATOM 2492 O O . LEU A 1 320 ? -9.191 29.180 0.567 1.00 90.75 320 LEU A O 1
ATOM 2496 N N . ASP A 1 321 ? -10.907 29.984 1.810 1.00 90.62 321 ASP A N 1
ATOM 2497 C CA . ASP A 1 321 ? -11.776 30.263 0.678 1.00 90.62 321 ASP A CA 1
ATOM 2498 C C . ASP A 1 321 ? -11.221 31.433 -0.145 1.00 90.62 321 ASP A C 1
ATOM 2500 O O . ASP A 1 321 ? -10.761 32.433 0.409 1.00 90.62 321 ASP A O 1
ATOM 2504 N N . ILE A 1 322 ? -11.210 31.273 -1.468 1.00 91.75 322 ILE A N 1
ATOM 2505 C CA . ILE A 1 322 ? -10.775 32.306 -2.413 1.00 91.75 322 ILE A CA 1
ATOM 2506 C C . ILE A 1 322 ? -11.717 32.298 -3.613 1.00 91.75 322 ILE A C 1
ATOM 2508 O O . ILE A 1 322 ? -12.114 31.237 -4.088 1.00 91.75 322 ILE A O 1
ATOM 2512 N N . ASP A 1 323 ? -12.028 33.486 -4.121 1.00 92.19 323 ASP A N 1
ATOM 2513 C CA . ASP A 1 323 ? -12.807 33.667 -5.343 1.00 92.19 323 ASP A CA 1
ATOM 2514 C C . ASP A 1 323 ? -11.933 33.320 -6.561 1.00 92.19 323 ASP A C 1
ATOM 2516 O O . ASP A 1 323 ? -11.069 34.103 -6.965 1.00 92.19 323 ASP A O 1
ATOM 2520 N N . LEU A 1 324 ? -12.106 32.105 -7.091 1.00 89.44 324 LEU A N 1
ATOM 2521 C CA . LEU A 1 324 ? -11.320 31.599 -8.220 1.00 89.44 324 LEU A CA 1
ATOM 2522 C C . LEU A 1 324 ? -11.590 32.382 -9.508 1.00 89.44 324 LEU A C 1
ATOM 2524 O O . LEU A 1 324 ? -10.642 32.673 -10.232 1.00 89.44 324 LEU A O 1
ATOM 2528 N N . ASP A 1 325 ? -12.834 32.803 -9.744 1.00 93.50 325 ASP A N 1
ATOM 2529 C CA . ASP A 1 325 ? -13.191 33.589 -10.929 1.00 93.50 325 ASP A CA 1
ATOM 2530 C C . ASP A 1 325 ? -12.472 34.942 -10.899 1.00 93.50 325 ASP A C 1
ATOM 2532 O O . ASP A 1 325 ? -11.905 35.398 -11.894 1.00 93.50 325 ASP A O 1
ATOM 2536 N N . LYS A 1 326 ? -12.421 35.572 -9.721 1.00 93.00 326 LYS A N 1
ATOM 2537 C CA . LYS A 1 326 ? -11.638 36.790 -9.520 1.00 93.00 326 LYS A CA 1
ATOM 2538 C C . LYS A 1 326 ? -10.140 36.557 -9.704 1.00 93.00 326 LYS A C 1
ATOM 2540 O O . LYS A 1 326 ? -9.476 37.418 -10.278 1.00 93.00 326 LYS A O 1
ATOM 2545 N N . VAL A 1 327 ? -9.602 35.441 -9.210 1.00 92.69 327 VAL A N 1
ATOM 2546 C CA . VAL A 1 327 ? -8.185 35.088 -9.397 1.00 92.69 327 VAL A CA 1
ATOM 2547 C C . VAL A 1 327 ? -7.864 34.953 -10.884 1.00 92.69 327 VAL A C 1
ATOM 2549 O O . VAL A 1 327 ? -6.888 35.548 -11.330 1.00 92.69 327 VAL A O 1
ATOM 2552 N N . ASP A 1 328 ? -8.697 34.261 -11.658 1.00 92.75 328 ASP A N 1
ATOM 2553 C CA . ASP A 1 328 ? -8.495 34.080 -13.099 1.00 92.75 328 ASP A CA 1
ATOM 2554 C C . ASP A 1 328 ? -8.561 35.415 -13.858 1.00 92.75 328 ASP A C 1
ATOM 2556 O O . ASP A 1 328 ? -7.700 35.706 -14.695 1.00 92.75 328 ASP A O 1
ATOM 2560 N N . VAL A 1 329 ? -9.524 36.278 -13.509 1.00 93.75 329 VAL A N 1
ATOM 2561 C CA . VAL A 1 329 ? -9.623 37.642 -14.057 1.00 93.75 329 VAL A CA 1
ATOM 2562 C C . VAL A 1 329 ? -8.384 38.476 -13.713 1.00 93.75 329 VAL A C 1
ATOM 2564 O O . VAL A 1 329 ? -7.847 39.168 -14.579 1.00 93.75 329 VAL A O 1
ATOM 2567 N N . ASP A 1 330 ? -7.912 38.416 -12.467 1.00 93.94 330 ASP A N 1
ATOM 2568 C CA . ASP A 1 330 ? -6.758 39.188 -12.007 1.00 93.94 330 ASP A CA 1
ATOM 2569 C C . ASP A 1 330 ? -5.429 38.645 -12.583 1.00 93.94 330 ASP A C 1
ATOM 2571 O O . ASP A 1 330 ? -4.509 39.433 -12.794 1.00 93.94 330 ASP A O 1
ATOM 2575 N N . ILE A 1 331 ? -5.313 37.343 -12.894 1.00 93.19 331 ILE A N 1
ATOM 2576 C CA . ILE A 1 331 ? -4.142 36.750 -13.578 1.00 93.19 331 ILE A CA 1
ATOM 2577 C C . ILE A 1 331 ? -4.021 37.252 -15.019 1.00 93.19 331 ILE A C 1
ATOM 2579 O O . ILE A 1 331 ? -2.910 37.504 -15.491 1.00 93.19 331 ILE A O 1
ATOM 2583 N N . ALA A 1 332 ? -5.148 37.398 -15.720 1.00 93.12 332 ALA A N 1
ATOM 2584 C CA . ALA A 1 332 ? -5.173 37.858 -17.107 1.00 93.12 332 ALA A CA 1
ATOM 2585 C C . ALA A 1 332 ? -4.836 39.355 -17.259 1.00 93.12 332 ALA A C 1
ATOM 2587 O O . ALA A 1 332 ? -4.498 39.800 -18.357 1.00 93.12 332 ALA A O 1
ATOM 2588 N N . ASP A 1 333 ? -4.913 40.132 -16.174 1.00 93.00 333 ASP A N 1
ATOM 2589 C CA . ASP A 1 333 ? -4.614 41.563 -16.136 1.00 93.00 333 ASP A CA 1
ATOM 2590 C C . ASP A 1 333 ? -3.203 41.814 -15.557 1.00 93.00 333 ASP A C 1
ATOM 2592 O O . ASP A 1 333 ? -2.995 41.677 -14.345 1.00 93.00 333 ASP A O 1
ATOM 2596 N N . PRO A 1 334 ? -2.216 42.254 -16.368 1.00 93.69 334 PRO A N 1
ATOM 2597 C CA . PRO A 1 334 ? -0.853 42.505 -15.896 1.00 93.69 334 PRO A CA 1
ATOM 2598 C C . PRO A 1 334 ? -0.756 43.489 -14.722 1.00 93.69 334 PRO A C 1
ATOM 2600 O O . PRO A 1 334 ? 0.196 43.417 -13.946 1.00 93.69 334 PRO A O 1
ATOM 2603 N N . ALA A 1 335 ? -1.724 44.399 -14.565 1.00 94.62 335 ALA A N 1
ATOM 2604 C CA . ALA A 1 335 ? -1.750 45.350 -13.457 1.00 94.62 335 ALA A CA 1
ATOM 2605 C C . ALA A 1 335 ? -2.265 44.734 -12.142 1.00 94.62 335 ALA A C 1
ATOM 2607 O O . ALA A 1 335 ? -2.025 45.296 -11.072 1.00 94.62 335 ALA A O 1
ATOM 2608 N N . LYS A 1 336 ? -2.967 43.595 -12.200 1.00 94.19 336 LYS A N 1
ATOM 2609 C CA . LYS A 1 336 ? -3.594 42.931 -11.043 1.00 94.19 336 LYS A CA 1
ATOM 2610 C C . LYS A 1 336 ? -3.040 41.545 -10.748 1.00 94.19 336 LYS A C 1
ATOM 2612 O O . LYS A 1 336 ? -3.357 40.999 -9.694 1.00 94.19 336 LYS A O 1
ATOM 2617 N N . VAL A 1 337 ? -2.150 41.027 -11.592 1.00 94.81 337 VAL A N 1
ATOM 2618 C CA . VAL A 1 337 ? -1.531 39.705 -11.427 1.00 94.81 337 VAL A CA 1
ATOM 2619 C C . VAL A 1 337 ? -0.935 39.495 -10.026 1.00 94.81 337 VAL A C 1
ATOM 2621 O O . VAL A 1 337 ? -1.022 38.409 -9.458 1.00 94.81 337 VAL A O 1
ATOM 2624 N N . VAL A 1 338 ? -0.392 40.553 -9.409 1.00 95.31 338 VAL A N 1
ATOM 2625 C CA . VAL A 1 338 ? 0.143 40.507 -8.039 1.00 95.31 338 VAL A CA 1
ATOM 2626 C C . VAL A 1 338 ? -0.944 40.179 -7.009 1.00 95.31 338 VAL A C 1
ATOM 2628 O O . VAL A 1 338 ? -0.681 39.404 -6.094 1.00 95.31 338 VAL A O 1
ATOM 2631 N N . ASN A 1 339 ? -2.164 40.699 -7.165 1.00 92.94 339 ASN A N 1
ATOM 2632 C CA . ASN A 1 339 ? -3.283 40.430 -6.255 1.00 92.94 339 ASN A CA 1
ATOM 2633 C C . ASN A 1 339 ? -3.716 38.962 -6.332 1.00 92.94 339 ASN A C 1
ATOM 2635 O O . ASN A 1 339 ? -3.934 38.328 -5.299 1.00 92.94 339 ASN A O 1
ATOM 2639 N N . ALA A 1 340 ? -3.778 38.404 -7.545 1.00 92.25 340 ALA A N 1
ATOM 2640 C CA . ALA A 1 340 ? -4.062 36.987 -7.742 1.00 92.25 340 ALA A CA 1
ATOM 2641 C C . ALA A 1 340 ? -3.000 36.103 -7.075 1.00 92.25 340 ALA A C 1
ATOM 2643 O O . ALA A 1 340 ? -3.331 35.203 -6.299 1.00 92.25 340 ALA A O 1
ATOM 2644 N N . TYR A 1 341 ? -1.715 36.406 -7.298 1.00 93.75 341 TYR A N 1
ATOM 2645 C CA . TYR A 1 341 ? -0.625 35.689 -6.636 1.00 93.75 341 TYR A CA 1
ATOM 2646 C C . TYR A 1 341 ? -0.689 35.811 -5.112 1.00 93.75 341 TYR A C 1
ATOM 2648 O O . TYR A 1 341 ? -0.442 34.826 -4.420 1.00 93.75 341 TYR A O 1
ATOM 2656 N N . GLN A 1 342 ? -1.048 36.979 -4.573 1.00 94.50 342 GLN A N 1
ATOM 2657 C CA . GLN A 1 342 ? -1.218 37.175 -3.133 1.00 94.50 342 GLN A CA 1
ATOM 2658 C C . GLN A 1 342 ? -2.363 36.333 -2.561 1.00 94.50 342 GLN A C 1
ATOM 2660 O O . GLN A 1 342 ? -2.177 35.716 -1.515 1.00 94.50 342 GLN A O 1
ATOM 2665 N N . ALA A 1 343 ? -3.512 36.253 -3.240 1.00 93.25 343 ALA A N 1
ATOM 2666 C CA . ALA A 1 343 ? -4.642 35.430 -2.804 1.00 93.25 343 ALA A CA 1
ATOM 2667 C C . ALA A 1 343 ? -4.279 33.935 -2.773 1.00 93.25 343 ALA A C 1
ATOM 2669 O O . ALA A 1 343 ? -4.499 33.247 -1.771 1.00 93.25 343 ALA A O 1
ATOM 2670 N N . VAL A 1 344 ? -3.636 33.444 -3.836 1.00 91.25 344 VAL A N 1
ATOM 2671 C CA . VAL A 1 344 ? -3.147 32.060 -3.917 1.00 91.25 344 VAL A CA 1
ATOM 2672 C C . VAL A 1 344 ? -2.086 31.795 -2.842 1.00 91.25 344 VAL A C 1
ATOM 2674 O O . VAL A 1 344 ? -2.161 30.793 -2.124 1.00 91.25 344 VAL A O 1
ATOM 2677 N N . ALA A 1 345 ? -1.129 32.710 -2.660 1.00 90.56 345 ALA A N 1
ATOM 2678 C CA . ALA A 1 345 ? -0.098 32.600 -1.632 1.00 90.56 345 ALA A CA 1
ATOM 2679 C C . ALA A 1 345 ? -0.691 32.585 -0.215 1.00 90.56 345 ALA A C 1
ATOM 2681 O O . ALA A 1 345 ? -0.268 31.769 0.604 1.00 90.56 345 ALA A O 1
ATOM 2682 N N . ALA A 1 346 ? -1.696 33.417 0.070 1.00 90.62 346 ALA A N 1
ATOM 2683 C CA . ALA A 1 346 ? -2.395 33.435 1.353 1.00 90.62 346 ALA A CA 1
ATOM 2684 C C . ALA A 1 346 ? -3.088 32.094 1.634 1.00 90.62 346 ALA A C 1
ATOM 2686 O O . ALA A 1 346 ? -2.940 31.546 2.728 1.00 90.62 346 ALA A O 1
ATOM 2687 N N . ARG A 1 347 ? -3.758 31.501 0.634 1.00 90.25 347 ARG A N 1
ATOM 2688 C CA . ARG A 1 347 ? -4.357 30.162 0.758 1.00 90.25 347 ARG A CA 1
ATOM 2689 C C . ARG A 1 347 ? -3.310 29.084 1.035 1.00 90.25 347 ARG A C 1
ATOM 2691 O O . ARG A 1 347 ? -3.524 28.236 1.902 1.00 90.25 347 ARG A O 1
ATOM 2698 N N . HIS A 1 348 ? -2.164 29.118 0.356 1.00 86.00 348 HIS A N 1
ATOM 2699 C CA . HIS A 1 348 ? -1.068 28.181 0.624 1.00 86.00 348 HIS A CA 1
ATOM 2700 C C . HIS A 1 348 ? -0.444 28.377 2.010 1.00 86.00 348 HIS A C 1
ATOM 2702 O O . HIS A 1 348 ? -0.159 27.388 2.687 1.00 86.00 348 HIS A O 1
ATOM 2708 N N . GLN A 1 349 ? -0.259 29.625 2.443 1.00 84.62 349 GLN A N 1
ATOM 2709 C CA . GLN A 1 349 ? 0.271 29.957 3.763 1.00 84.62 349 GLN A CA 1
ATOM 2710 C C . GLN A 1 349 ? -0.675 29.490 4.874 1.00 84.62 349 GLN A C 1
ATOM 2712 O O . GLN A 1 349 ? -0.217 28.886 5.842 1.00 84.62 349 GLN A O 1
ATOM 2717 N N . HIS A 1 350 ? -1.985 29.695 4.706 1.00 86.25 350 HIS A N 1
ATOM 2718 C CA . HIS A 1 350 ? -3.007 29.158 5.602 1.00 86.25 350 HIS A CA 1
ATOM 2719 C C . HIS A 1 350 ? -2.871 27.636 5.725 1.00 86.25 350 HIS A C 1
ATOM 2721 O O . HIS A 1 350 ? -2.741 27.095 6.820 1.00 86.25 350 HIS A O 1
ATOM 2727 N N . ALA A 1 351 ? -2.788 26.939 4.592 1.00 83.25 351 ALA A N 1
ATOM 2728 C CA . ALA A 1 351 ? -2.722 25.484 4.541 1.00 83.25 351 ALA A CA 1
ATOM 2729 C C . ALA A 1 351 ? -1.533 24.887 5.339 1.00 83.25 351 ALA A C 1
ATOM 2731 O O . ALA A 1 351 ? -1.677 23.821 5.939 1.00 83.25 351 ALA A O 1
ATOM 2732 N N . LEU A 1 352 ? -0.379 25.568 5.402 1.00 78.69 352 LEU A N 1
ATOM 2733 C CA . LEU A 1 352 ? 0.798 25.104 6.161 1.00 78.69 352 LEU A CA 1
ATOM 2734 C C . LEU A 1 352 ? 0.523 24.941 7.664 1.00 78.69 352 LEU A C 1
ATOM 2736 O O . LEU A 1 352 ? 1.089 24.053 8.294 1.00 78.69 352 LEU A O 1
ATOM 2740 N N . GLY A 1 353 ? -0.346 25.781 8.232 1.00 78.00 353 GLY A N 1
ATOM 2741 C CA . GLY A 1 353 ? -0.739 25.702 9.640 1.00 78.00 353 GLY A CA 1
ATOM 2742 C C . GLY A 1 353 ? -1.915 24.765 9.914 1.00 78.00 353 GLY A C 1
ATOM 2743 O O . GLY A 1 353 ? -2.132 24.421 11.064 1.00 78.00 353 GLY A O 1
ATOM 2744 N N . HIS A 1 354 ? -2.653 24.336 8.884 1.00 86.00 354 HIS A N 1
ATOM 2745 C CA . HIS A 1 354 ? -3.993 23.736 9.003 1.00 86.00 354 HIS A CA 1
ATOM 2746 C C . HIS A 1 354 ? -4.037 22.315 8.427 1.00 86.00 354 HIS A C 1
ATOM 2748 O O . HIS A 1 354 ? -4.955 21.946 7.697 1.00 86.00 354 HIS A O 1
ATOM 2754 N N . LEU A 1 355 ? -2.993 21.520 8.697 1.00 81.19 355 LEU A N 1
ATOM 2755 C CA . LEU A 1 355 ? -2.875 20.110 8.293 1.00 81.19 355 LEU A CA 1
ATOM 2756 C C . LEU A 1 355 ? -3.293 19.852 6.830 1.00 81.19 355 LEU A C 1
ATOM 2758 O O . LEU A 1 355 ? -4.021 18.900 6.546 1.00 81.19 355 LEU A O 1
ATOM 2762 N N . ARG A 1 356 ? -2.828 20.674 5.879 1.00 77.12 356 ARG A N 1
ATOM 2763 C CA . ARG A 1 356 ? -3.198 20.599 4.444 1.00 77.12 356 ARG A CA 1
ATOM 2764 C C . ARG A 1 356 ? -3.151 19.207 3.815 1.00 77.12 356 ARG A C 1
ATOM 2766 O O . ARG A 1 356 ? -3.859 18.913 2.857 1.00 77.12 356 ARG A O 1
ATOM 2773 N N . ASN A 1 357 ? -2.294 18.363 4.366 1.00 76.81 357 ASN A N 1
ATOM 2774 C CA . ASN A 1 357 ? -1.978 17.025 3.905 1.00 76.81 357 ASN A CA 1
ATOM 2775 C C . ASN A 1 357 ? -2.966 15.951 4.400 1.00 76.81 357 ASN A C 1
ATOM 2777 O O . ASN A 1 357 ? -2.967 14.843 3.860 1.00 76.81 357 ASN A O 1
ATOM 2781 N N . ALA A 1 358 ? -3.860 16.296 5.337 1.00 83.50 358 ALA A N 1
ATOM 2782 C CA . ALA A 1 358 ? -4.824 15.398 5.981 1.00 83.50 358 ALA A CA 1
ATOM 2783 C C . ALA A 1 358 ? -5.895 14.816 5.042 1.00 83.50 358 ALA A C 1
ATOM 2785 O O . ALA A 1 358 ? -6.739 14.053 5.492 1.00 83.50 358 ALA A O 1
ATOM 2786 N N . ARG A 1 359 ? -5.870 15.134 3.740 1.00 87.81 359 ARG A N 1
ATOM 2787 C CA . ARG A 1 359 ? -6.658 14.401 2.737 1.00 87.81 359 ARG A CA 1
ATOM 2788 C C . ARG A 1 359 ? -6.057 13.049 2.365 1.00 87.81 359 ARG A C 1
ATOM 2790 O O . ARG A 1 359 ? -6.749 12.225 1.793 1.00 87.81 359 ARG A O 1
ATOM 2797 N N . GLN A 1 360 ? -4.777 12.830 2.623 1.00 86.00 360 GLN A N 1
ATOM 2798 C CA . GLN A 1 360 ? -4.078 11.628 2.174 1.00 86.00 360 GLN A CA 1
ATOM 2799 C C . GLN A 1 360 ? -3.332 10.959 3.322 1.00 86.00 360 GLN A C 1
ATOM 2801 O O . GLN A 1 360 ? -3.426 9.748 3.504 1.00 86.00 360 GLN A O 1
ATOM 2806 N N . ILE A 1 361 ? -2.594 11.762 4.093 1.00 84.25 361 ILE A N 1
ATOM 2807 C CA . ILE A 1 361 ? -1.805 11.298 5.229 1.00 84.25 361 ILE A CA 1
ATOM 2808 C C . ILE A 1 361 ? -2.004 12.271 6.387 1.00 84.25 361 ILE A C 1
ATOM 2810 O O . ILE A 1 361 ? -1.846 13.483 6.226 1.00 84.25 361 ILE A O 1
ATOM 2814 N N . LEU A 1 362 ? -2.324 11.736 7.561 1.00 85.94 362 LEU A N 1
ATOM 2815 C CA . LEU A 1 362 ? -2.434 12.496 8.797 1.00 85.94 362 LEU A CA 1
ATOM 2816 C C . LEU A 1 362 ? -1.211 12.245 9.682 1.00 85.94 362 LEU A C 1
ATOM 2818 O O . LEU A 1 362 ? -0.948 11.126 10.109 1.00 85.94 362 LEU A O 1
ATOM 2822 N N . PHE A 1 363 ? -0.490 13.314 9.993 1.00 82.62 363 PHE A N 1
ATOM 2823 C CA . PHE A 1 363 ? 0.762 13.307 10.750 1.00 82.62 363 PHE A CA 1
ATOM 2824 C C . PHE A 1 363 ? 0.539 13.800 12.189 1.00 82.62 363 PHE A C 1
ATOM 2826 O O . PHE A 1 363 ? 1.029 14.852 12.598 1.00 82.62 363 PHE A O 1
ATOM 2833 N N . ARG A 1 364 ? -0.320 13.096 12.933 1.00 84.00 364 ARG A N 1
ATOM 2834 C CA . ARG A 1 364 ? -0.775 13.474 14.283 1.00 84.00 364 ARG A CA 1
ATOM 2835 C C . ARG A 1 364 ? -1.079 12.233 15.111 1.00 84.00 364 ARG A C 1
ATOM 2837 O O . ARG A 1 364 ? -1.416 11.197 14.548 1.00 84.00 364 ARG A O 1
ATOM 2844 N N . SER A 1 365 ? -1.069 12.373 16.435 1.00 88.31 365 SER A N 1
ATOM 2845 C CA . SER A 1 365 ? -1.668 11.379 17.333 1.00 88.31 365 SER A CA 1
ATOM 2846 C C . SER A 1 365 ? -3.138 11.178 16.998 1.00 88.31 365 SER A C 1
ATOM 2848 O O . SER A 1 365 ? -3.875 12.154 16.883 1.00 88.31 365 SER A O 1
ATOM 2850 N N . ASN A 1 366 ? -3.573 9.930 16.867 1.00 92.00 366 ASN A N 1
ATOM 2851 C CA . ASN A 1 366 ? -4.953 9.629 16.522 1.00 92.00 366 ASN A CA 1
ATOM 2852 C C . ASN A 1 366 ? -5.379 8.242 17.003 1.00 92.00 366 ASN A C 1
ATOM 2854 O O . ASN A 1 366 ? -4.613 7.517 17.631 1.00 92.00 366 ASN A O 1
ATOM 2858 N N . TYR A 1 367 ? -6.626 7.907 16.704 1.00 92.25 367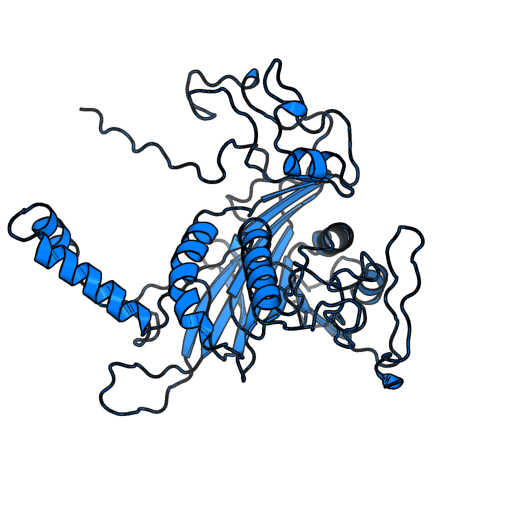 TYR A N 1
ATOM 2859 C CA . TYR A 1 367 ? -7.100 6.537 16.632 1.00 92.25 367 TYR A CA 1
ATOM 2860 C C . TYR A 1 367 ? -7.938 6.375 15.364 1.00 92.25 367 TYR A C 1
ATOM 2862 O O . TYR A 1 367 ? -8.638 7.303 14.952 1.00 92.25 367 TYR A O 1
ATOM 2870 N N . GLY A 1 368 ? -7.855 5.204 14.742 1.00 93.81 368 GLY A N 1
ATOM 2871 C CA . GLY A 1 368 ? -8.686 4.845 13.599 1.00 93.81 368 GLY A CA 1
ATOM 2872 C C . GLY A 1 368 ? -9.896 4.025 14.019 1.00 93.81 368 GLY A C 1
ATOM 2873 O O . GLY A 1 368 ? -9.804 3.143 14.874 1.00 93.81 368 GLY A O 1
ATOM 2874 N N . LEU A 1 369 ? -11.024 4.290 13.374 1.00 95.56 369 LEU A N 1
ATOM 2875 C CA . LEU A 1 369 ? -12.206 3.446 13.377 1.00 95.56 369 LEU A CA 1
ATOM 2876 C C . LEU A 1 369 ? -12.337 2.806 11.994 1.00 95.56 369 LEU A C 1
ATOM 2878 O O . LEU A 1 369 ? -12.395 3.509 10.986 1.00 95.56 369 LEU A O 1
ATOM 2882 N N . CYS A 1 370 ? -12.389 1.476 11.958 1.00 96.25 370 CYS A N 1
ATOM 2883 C CA . CYS A 1 370 ? -12.714 0.721 10.754 1.00 96.25 370 CYS A CA 1
ATOM 2884 C C . CYS A 1 370 ? -14.152 0.214 10.853 1.00 96.25 370 CYS A C 1
ATOM 2886 O O . CYS A 1 370 ? -14.522 -0.415 11.847 1.00 96.25 370 CYS A O 1
ATOM 2888 N N . ARG A 1 371 ? -14.957 0.466 9.822 1.00 95.62 371 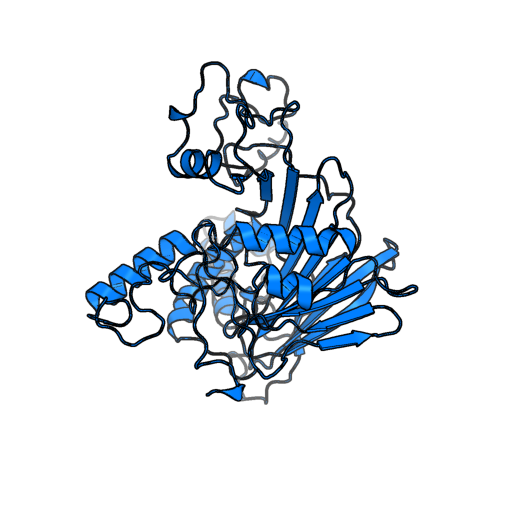ARG A N 1
ATOM 2889 C CA . ARG A 1 371 ? -16.314 -0.076 9.713 1.00 95.62 371 ARG A CA 1
ATOM 2890 C C . ARG A 1 371 ? -16.597 -0.575 8.307 1.00 95.62 371 ARG A C 1
ATOM 2892 O O . ARG A 1 371 ? -16.016 -0.093 7.339 1.00 95.62 371 ARG A O 1
ATOM 2899 N N . PHE A 1 372 ? -17.532 -1.508 8.210 1.00 96.00 372 PHE A N 1
ATOM 2900 C CA . PHE A 1 372 ? -17.991 -2.067 6.944 1.00 96.00 372 PHE A CA 1
ATOM 2901 C C . PHE A 1 372 ? -19.341 -1.481 6.562 1.00 96.00 372 PHE A C 1
ATOM 2903 O O . PHE A 1 372 ? -20.214 -1.327 7.418 1.00 96.00 372 PHE A O 1
ATOM 2910 N N . GLN A 1 373 ? -19.518 -1.173 5.284 1.00 95.94 373 GLN A N 1
ATOM 2911 C CA . GLN A 1 373 ? -20.797 -0.739 4.735 1.00 95.94 373 GLN A CA 1
ATOM 2912 C C . GLN A 1 373 ? -20.999 -1.327 3.342 1.00 95.94 373 GLN A C 1
ATOM 2914 O O . GLN A 1 373 ? -20.035 -1.629 2.649 1.00 95.94 373 GLN A O 1
ATOM 2919 N N . THR A 1 374 ? -22.249 -1.468 2.920 1.00 95.94 374 THR A N 1
ATOM 2920 C CA . THR A 1 374 ? -22.568 -1.748 1.519 1.00 95.94 374 THR A CA 1
ATOM 2921 C C . THR A 1 374 ? -22.812 -0.428 0.807 1.00 95.94 374 THR A C 1
ATOM 2923 O O . THR A 1 374 ? -23.612 0.387 1.271 1.00 95.94 374 THR A O 1
ATOM 2926 N N . ASN A 1 375 ? -22.140 -0.216 -0.320 1.00 94.44 375 ASN A N 1
ATOM 2927 C CA . ASN A 1 375 ? -22.389 0.933 -1.172 1.00 94.44 375 ASN A CA 1
ATOM 2928 C C . ASN A 1 375 ? -23.809 0.840 -1.749 1.00 94.44 375 ASN A C 1
ATOM 2930 O O . ASN A 1 375 ? -24.156 -0.137 -2.409 1.00 94.44 375 ASN A O 1
ATOM 2934 N N . ALA A 1 376 ? -24.634 1.860 -1.516 1.00 93.19 376 ALA A N 1
ATOM 2935 C CA . ALA A 1 376 ? -26.035 1.843 -1.937 1.00 93.19 376 ALA A CA 1
ATOM 2936 C C . ALA A 1 376 ? -26.229 1.875 -3.468 1.00 93.19 376 ALA A C 1
ATOM 2938 O O . ALA A 1 376 ? -27.293 1.495 -3.946 1.00 93.19 376 ALA A O 1
ATOM 2939 N N . ILE A 1 377 ? -25.228 2.340 -4.224 1.00 91.38 377 ILE A N 1
ATOM 2940 C CA . ILE A 1 377 ? -25.278 2.479 -5.685 1.00 91.38 377 ILE A CA 1
ATOM 2941 C C . ILE A 1 377 ? -24.706 1.232 -6.359 1.00 91.38 377 ILE A C 1
ATOM 2943 O O . ILE A 1 377 ? -25.348 0.660 -7.236 1.00 91.38 377 ILE A O 1
ATOM 2947 N N . THR A 1 378 ? -23.501 0.811 -5.970 1.00 91.38 378 THR A N 1
ATOM 2948 C CA . THR A 1 378 ? -22.806 -0.310 -6.625 1.00 91.38 378 THR A CA 1
ATOM 2949 C C . THR A 1 378 ? -23.148 -1.664 -6.012 1.00 91.38 378 THR A C 1
ATOM 2951 O O . THR A 1 378 ? -22.978 -2.687 -6.665 1.00 91.38 378 THR A O 1
ATOM 2954 N N . GLY A 1 379 ? -23.630 -1.693 -4.766 1.00 93.75 379 GLY A N 1
ATOM 2955 C CA . GLY A 1 379 ? -23.823 -2.923 -3.997 1.00 93.75 379 GLY A CA 1
ATOM 2956 C C . GLY A 1 379 ? -22.524 -3.522 -3.451 1.00 93.75 379 GLY A C 1
ATOM 2957 O O . GLY A 1 379 ? -22.580 -4.530 -2.746 1.00 93.75 379 GLY A O 1
ATOM 2958 N N . ASN A 1 380 ? -21.371 -2.908 -3.733 1.00 94.94 380 ASN A N 1
ATOM 2959 C CA . ASN A 1 380 ? -20.079 -3.406 -3.277 1.00 94.94 380 ASN A CA 1
ATOM 2960 C C . ASN A 1 380 ? -19.947 -3.281 -1.758 1.00 94.94 380 ASN A C 1
ATOM 2962 O O . ASN A 1 380 ? -20.407 -2.311 -1.147 1.00 94.94 380 ASN A O 1
ATOM 2966 N N . LEU A 1 381 ? -19.258 -4.240 -1.148 1.00 97.06 381 LEU A N 1
ATOM 2967 C CA . LEU A 1 381 ? -18.816 -4.130 0.231 1.00 97.06 381 LEU A CA 1
ATOM 2968 C C . LEU A 1 381 ? -17.635 -3.156 0.311 1.00 97.06 381 LEU A C 1
ATOM 2970 O O . LEU A 1 381 ? -16.646 -3.287 -0.408 1.00 97.06 381 LEU A O 1
ATOM 2974 N N . GLU A 1 382 ? -17.720 -2.191 1.214 1.00 97.56 382 GLU A N 1
ATOM 2975 C CA . GLU A 1 382 ? -16.701 -1.175 1.447 1.00 97.56 382 GLU A CA 1
ATOM 2976 C C . GLU A 1 382 ? -16.194 -1.236 2.884 1.00 97.56 382 GLU A C 1
ATOM 2978 O O . GLU A 1 382 ? -16.952 -1.473 3.830 1.00 97.56 382 GLU A O 1
ATOM 2983 N N . ALA A 1 383 ? -14.903 -0.966 3.043 1.00 97.81 383 ALA A N 1
ATOM 2984 C CA . ALA A 1 383 ? -14.291 -0.671 4.323 1.00 97.81 383 ALA A CA 1
ATOM 2985 C C . ALA A 1 383 ? -14.075 0.845 4.429 1.00 97.81 383 ALA A C 1
ATOM 2987 O O . ALA A 1 383 ? -13.558 1.478 3.506 1.00 97.81 383 ALA A O 1
ATOM 2988 N N . VAL A 1 384 ? -14.476 1.426 5.556 1.00 97.81 384 VAL A N 1
ATOM 2989 C CA . VAL A 1 384 ? -14.342 2.854 5.850 1.00 97.81 384 VAL A CA 1
ATOM 2990 C C . VAL A 1 384 ? -13.368 3.035 6.999 1.00 97.81 384 VAL A C 1
ATOM 2992 O O . VAL A 1 384 ? -13.517 2.396 8.038 1.00 97.81 384 VAL A O 1
ATOM 2995 N N . HIS A 1 385 ? -12.407 3.930 6.807 1.00 97.56 385 HIS A N 1
ATOM 2996 C CA . HIS A 1 385 ? -11.399 4.327 7.774 1.00 97.56 385 HIS A CA 1
ATOM 2997 C C . HIS A 1 385 ? -11.631 5.771 8.198 1.00 97.56 385 HIS A C 1
ATOM 2999 O O . HIS A 1 385 ? -11.445 6.702 7.414 1.00 97.56 385 HIS A O 1
ATOM 3005 N N . GLU A 1 386 ? -12.032 5.950 9.449 1.00 96.69 386 GLU A N 1
ATOM 3006 C CA . GLU A 1 386 ? -12.233 7.261 10.056 1.00 96.69 386 GLU A CA 1
ATOM 3007 C C . GLU A 1 386 ? -11.135 7.487 11.087 1.00 96.69 386 GLU A C 1
ATOM 3009 O O . GLU A 1 386 ? -11.040 6.759 12.073 1.00 96.69 386 GLU A O 1
ATOM 3014 N N . VAL A 1 387 ? -10.285 8.484 10.861 1.00 95.62 387 VAL A N 1
ATOM 3015 C CA . VAL A 1 387 ? -9.158 8.778 11.747 1.00 95.62 387 VAL A CA 1
ATOM 3016 C C . VAL A 1 387 ? -9.458 10.018 12.560 1.00 95.62 387 VAL A C 1
ATOM 3018 O O . VAL A 1 387 ? -9.548 11.136 12.039 1.00 95.62 387 VAL A O 1
ATOM 3021 N N . TYR A 1 388 ? -9.582 9.801 13.862 1.00 94.56 388 TYR A N 1
ATOM 3022 C CA . TYR A 1 388 ? -9.928 10.825 14.822 1.00 94.56 388 TYR A CA 1
ATOM 3023 C C . TYR A 1 388 ? -8.679 11.402 15.472 1.00 94.56 388 TYR A C 1
ATOM 3025 O O . TYR A 1 388 ? -7.890 10.691 16.091 1.00 94.56 388 TYR A O 1
ATOM 3033 N N . THR A 1 389 ? -8.527 12.718 15.382 1.00 92.19 389 THR A N 1
ATOM 3034 C CA . THR A 1 389 ? -7.518 13.482 16.127 1.00 92.19 389 THR A CA 1
ATOM 3035 C C . THR A 1 389 ? -8.181 14.708 16.729 1.00 92.19 389 THR A C 1
ATOM 3037 O O . THR A 1 389 ? -9.242 15.139 16.286 1.00 92.19 389 THR A O 1
ATOM 3040 N N . ALA A 1 390 ? -7.528 15.286 17.726 1.00 88.88 390 ALA A N 1
ATOM 3041 C CA . ALA A 1 390 ? -7.810 16.630 18.195 1.00 88.88 390 ALA A CA 1
ATOM 3042 C C . ALA A 1 390 ? -6.808 17.602 17.549 1.00 88.88 390 ALA A C 1
ATOM 3044 O O . ALA A 1 390 ? -5.608 17.300 17.456 1.00 88.88 390 ALA A O 1
ATOM 3045 N N . PHE A 1 391 ? -7.273 18.755 17.075 1.00 86.50 391 PHE A N 1
ATOM 3046 C CA . PHE A 1 391 ? -6.419 19.802 16.519 1.00 86.50 391 PHE A CA 1
ATOM 3047 C C . PHE A 1 391 ? -6.938 21.185 16.917 1.00 86.50 391 PHE A C 1
ATOM 3049 O O . PHE A 1 391 ? -8.127 21.466 16.805 1.00 86.50 391 PHE A O 1
ATOM 3056 N N . THR A 1 392 ? -6.031 22.027 17.407 1.00 84.50 392 THR A N 1
ATOM 3057 C CA . THR A 1 392 ? -6.323 23.414 17.771 1.00 84.50 392 THR A CA 1
ATOM 3058 C C . THR A 1 392 ? -6.008 24.289 16.572 1.00 84.50 392 THR A C 1
ATOM 3060 O O . THR A 1 392 ? -4.877 24.278 16.088 1.00 84.50 392 THR A O 1
ATOM 3063 N N . ASP A 1 393 ? -7.008 25.027 16.107 1.00 84.06 393 ASP A N 1
ATOM 3064 C CA . ASP A 1 393 ? -6.852 25.990 15.025 1.00 84.06 393 ASP A CA 1
ATOM 3065 C C . ASP A 1 393 ? -5.859 27.097 15.445 1.00 84.06 393 ASP A C 1
ATOM 3067 O O . ASP A 1 393 ? -6.092 27.770 16.454 1.00 84.06 393 ASP A O 1
ATOM 3071 N N . PRO A 1 394 ? -4.746 27.295 14.714 1.00 82.75 394 PRO A N 1
ATOM 3072 C CA . PRO A 1 394 ? -3.748 28.306 15.053 1.00 82.75 394 PRO A CA 1
ATOM 3073 C C . PRO A 1 394 ? -4.259 29.746 14.893 1.00 82.75 394 PRO A C 1
ATOM 3075 O O . PRO A 1 394 ? -3.649 30.660 15.445 1.00 82.75 394 PRO A O 1
ATOM 3078 N N . ASN A 1 395 ? -5.351 29.961 14.156 1.00 83.25 395 ASN A N 1
ATOM 3079 C CA . ASN A 1 395 ? -5.972 31.269 13.977 1.00 83.25 395 ASN A CA 1
ATOM 3080 C C . ASN A 1 395 ? -7.012 31.587 15.064 1.00 83.25 395 ASN A C 1
ATOM 3082 O O . ASN A 1 395 ? -7.513 32.714 15.107 1.00 83.25 395 ASN A O 1
ATOM 3086 N N . GLN A 1 396 ? -7.357 30.636 15.943 1.00 81.06 396 GLN A N 1
ATOM 3087 C CA . GLN A 1 396 ? -8.309 30.913 17.015 1.00 81.06 396 GLN A CA 1
ATOM 3088 C C . GLN A 1 396 ? -7.704 31.860 18.068 1.00 81.06 396 GLN A C 1
ATOM 3090 O O . GLN A 1 396 ? -6.626 31.595 18.603 1.00 81.06 396 GLN A O 1
ATOM 3095 N N . PRO A 1 397 ? -8.405 32.955 18.424 1.00 72.06 397 PRO A N 1
ATOM 3096 C CA . PRO A 1 397 ? -7.887 33.975 19.338 1.00 72.06 397 PRO A CA 1
ATOM 3097 C C . PRO A 1 397 ? -7.846 33.520 20.805 1.00 72.06 397 PRO A C 1
ATOM 3099 O O . PRO A 1 397 ? -7.163 34.136 21.622 1.00 72.06 397 PRO A O 1
ATOM 3102 N N . VAL A 1 398 ? -8.582 32.462 21.154 1.00 79.00 398 VAL A N 1
ATOM 3103 C CA . VAL A 1 398 ? -8.625 31.876 22.497 1.00 79.00 398 VAL A CA 1
ATOM 3104 C C . VAL A 1 398 ? -8.352 30.386 22.368 1.00 79.00 398 VAL A C 1
ATOM 3106 O O . VAL A 1 398 ? -8.906 29.734 21.488 1.00 79.00 398 VAL A O 1
ATOM 3109 N N . ALA A 1 399 ? -7.518 29.843 23.256 1.00 69.75 399 ALA A N 1
ATOM 3110 C CA . ALA A 1 399 ? -7.276 28.410 23.322 1.00 69.75 399 ALA A CA 1
ATOM 3111 C C . ALA A 1 399 ? -8.572 27.683 23.714 1.00 69.75 399 ALA A C 1
ATOM 3113 O O . ALA A 1 399 ? -8.967 27.682 24.880 1.00 69.75 399 ALA A O 1
ATOM 3114 N N . VAL A 1 400 ? -9.241 27.086 22.729 1.00 79.88 400 VAL A N 1
ATOM 3115 C CA . VAL A 1 400 ? -10.358 26.164 22.941 1.00 79.88 400 VAL A CA 1
ATOM 3116 C C . VAL A 1 400 ? -9.795 24.753 23.071 1.00 79.88 400 VAL A C 1
ATOM 3118 O O . VAL A 1 400 ? -8.847 24.380 22.372 1.00 79.88 400 VAL A O 1
ATOM 3121 N N . GLU A 1 401 ? -10.369 23.962 23.978 1.00 82.56 401 GLU A N 1
ATOM 3122 C CA . GLU A 1 401 ? -10.030 22.546 24.082 1.00 82.56 401 GLU A CA 1
ATOM 3123 C C . GLU A 1 401 ? -10.366 21.847 22.754 1.00 82.56 401 GLU A C 1
ATOM 3125 O O . GLU A 1 401 ? -11.515 21.899 22.303 1.00 82.56 401 GLU A O 1
ATOM 3130 N N . PRO A 1 402 ? -9.380 21.231 22.082 1.00 82.56 402 PRO A N 1
ATOM 3131 C CA . PRO A 1 402 ? -9.609 20.682 20.761 1.00 82.56 402 PRO A CA 1
ATOM 3132 C C . PRO A 1 402 ? -10.485 19.433 20.862 1.00 82.56 402 PRO A C 1
ATOM 3134 O O . PRO A 1 402 ? -10.164 18.470 21.561 1.00 82.56 402 PRO A O 1
ATOM 3137 N N . LYS A 1 403 ? -11.593 19.433 20.123 1.00 88.31 403 LYS A N 1
ATOM 3138 C CA . LYS A 1 403 ? -12.496 18.288 20.030 1.00 88.31 403 LYS A CA 1
ATOM 3139 C C . LYS A 1 403 ? -11.894 17.217 19.119 1.00 88.31 403 LYS A C 1
ATOM 3141 O O . LYS A 1 403 ? -11.309 17.527 18.083 1.00 88.31 403 LYS A O 1
ATOM 3146 N N . ALA A 1 404 ? -12.055 15.950 19.495 1.00 90.81 404 ALA A N 1
ATOM 3147 C CA . ALA A 1 404 ? -11.705 14.838 18.621 1.00 90.81 404 ALA A CA 1
ATOM 3148 C C . ALA A 1 404 ? -12.748 14.701 17.501 1.00 90.81 404 ALA A C 1
ATOM 3150 O O . ALA A 1 404 ? -13.924 14.454 17.770 1.00 90.81 404 ALA A O 1
ATOM 3151 N N . GLU A 1 405 ? -12.316 14.849 16.251 1.00 93.81 405 GLU A N 1
ATOM 3152 C CA . GLU A 1 405 ? -13.172 14.804 15.057 1.00 93.81 405 GLU A CA 1
ATOM 3153 C C . GLU A 1 405 ? -12.507 13.969 13.947 1.00 93.81 405 GLU A C 1
ATOM 3155 O O . GLU A 1 405 ? -11.303 13.717 14.028 1.00 93.81 405 GLU A O 1
ATOM 3160 N N . PRO A 1 406 ? -13.242 13.491 12.924 1.00 94.62 406 PRO A N 1
ATOM 3161 C CA . PRO A 1 406 ? -12.661 12.677 11.858 1.00 94.62 406 PRO A CA 1
ATOM 3162 C C . PRO A 1 406 ? -11.926 13.569 10.846 1.00 94.62 406 PRO A C 1
ATOM 3164 O O . PRO A 1 406 ? -12.518 14.065 9.881 1.00 94.62 406 PRO A O 1
ATOM 3167 N N . TYR A 1 407 ? -10.629 13.798 11.061 1.00 93.69 407 TYR A N 1
ATOM 3168 C CA . TYR A 1 407 ? -9.801 14.665 10.206 1.00 93.69 407 TYR A CA 1
ATOM 3169 C C . TYR A 1 407 ? -9.344 13.991 8.908 1.00 93.69 407 TYR A C 1
ATOM 3171 O O . TYR A 1 407 ? -9.011 14.694 7.955 1.00 93.69 407 TYR A O 1
ATOM 3179 N N . LEU A 1 408 ? -9.355 12.658 8.864 1.00 94.38 408 LEU A N 1
ATOM 3180 C CA . LEU A 1 408 ? -9.120 11.865 7.661 1.00 94.38 408 LEU A CA 1
ATOM 3181 C C . LEU A 1 408 ? -10.220 10.803 7.561 1.00 94.38 408 LEU A C 1
ATOM 3183 O O . LEU A 1 408 ? -10.488 10.088 8.524 1.00 94.38 408 LEU A O 1
ATOM 3187 N N . PHE A 1 409 ? -10.863 10.733 6.400 1.00 96.25 409 PHE A N 1
ATOM 3188 C CA . PHE A 1 409 ? -11.936 9.790 6.103 1.00 96.25 409 PHE A CA 1
ATOM 3189 C C . PHE A 1 409 ? -11.643 9.111 4.771 1.00 96.25 409 PHE A C 1
ATOM 3191 O O . PHE A 1 409 ? -11.615 9.777 3.746 1.00 96.25 409 PHE A O 1
ATOM 3198 N N . GLN A 1 410 ? -11.402 7.806 4.765 1.00 96.50 410 GLN A N 1
ATOM 3199 C CA . GLN A 1 410 ? -11.042 7.056 3.561 1.00 96.50 410 GLN A CA 1
ATOM 3200 C C . GLN A 1 410 ? -12.005 5.892 3.369 1.00 96.50 410 GLN A C 1
ATOM 3202 O O . GLN A 1 410 ? -12.363 5.212 4.326 1.00 96.50 410 GLN A O 1
ATOM 3207 N N . VAL A 1 411 ? -12.405 5.647 2.126 1.00 96.75 411 VAL A N 1
ATOM 3208 C CA . VAL A 1 411 ? -13.291 4.538 1.756 1.00 96.75 411 VAL A CA 1
ATOM 3209 C C . VAL A 1 411 ? -12.584 3.693 0.711 1.00 96.75 411 VAL A C 1
ATOM 3211 O O . VAL A 1 411 ? -11.967 4.239 -0.202 1.00 96.75 411 VAL A O 1
ATOM 3214 N N . ALA A 1 412 ? -12.665 2.374 0.847 1.00 96.31 412 ALA A N 1
ATOM 3215 C CA . ALA A 1 412 ? -12.136 1.437 -0.133 1.00 96.31 412 ALA A CA 1
ATOM 3216 C C . ALA A 1 412 ? -13.125 0.308 -0.399 1.00 96.31 412 ALA A C 1
ATOM 3218 O O . ALA A 1 412 ? -13.654 -0.295 0.538 1.00 96.31 412 ALA A O 1
ATOM 3219 N N . SER A 1 413 ? -13.323 -0.020 -1.676 1.00 96.69 413 SER A N 1
ATOM 3220 C CA . SER A 1 413 ? -14.077 -1.210 -2.056 1.00 96.69 413 SER A CA 1
ATOM 3221 C C . SER A 1 413 ? -13.267 -2.478 -1.771 1.00 96.69 413 SER A C 1
ATOM 3223 O O . SER A 1 413 ? -12.084 -2.570 -2.126 1.00 96.69 413 SER A O 1
ATOM 3225 N N . LEU A 1 414 ? -13.920 -3.446 -1.123 1.00 97.50 414 LEU A N 1
ATOM 3226 C CA . LEU A 1 414 ? -13.428 -4.811 -0.923 1.00 97.50 414 LEU A CA 1
ATOM 3227 C C . LEU A 1 414 ? -13.819 -5.740 -2.073 1.00 97.50 414 LEU A C 1
ATOM 3229 O O . LEU A 1 414 ? -13.349 -6.872 -2.119 1.00 97.50 414 LEU A O 1
ATOM 3233 N N . ASP A 1 415 ? -14.663 -5.275 -2.987 1.00 96.38 415 ASP A N 1
ATOM 3234 C CA . ASP A 1 415 ? -14.977 -5.969 -4.227 1.00 96.38 415 ASP A CA 1
ATOM 3235 C C . ASP A 1 415 ? -14.143 -5.403 -5.382 1.00 96.38 415 ASP A C 1
ATOM 3237 O O . ASP A 1 415 ? -13.678 -4.261 -5.298 1.00 96.38 415 ASP A O 1
ATOM 3241 N N . PRO A 1 416 ? -13.924 -6.186 -6.452 1.00 93.75 416 PRO A N 1
ATOM 3242 C CA . PRO A 1 416 ? -13.350 -5.671 -7.686 1.00 93.75 416 PRO A CA 1
ATOM 3243 C C . PRO A 1 416 ? -14.110 -4.459 -8.227 1.00 93.75 416 PRO A C 1
ATOM 3245 O O . PRO A 1 416 ? -15.343 -4.446 -8.278 1.00 93.75 416 PRO A O 1
ATOM 3248 N N . GLU A 1 417 ? -13.366 -3.449 -8.662 1.00 88.56 417 GLU A N 1
ATOM 3249 C CA . GLU A 1 417 ? -13.915 -2.246 -9.284 1.00 88.56 417 GLU A CA 1
ATOM 3250 C C . GLU A 1 417 ? -13.922 -2.381 -10.817 1.00 88.56 417 GLU A C 1
ATOM 3252 O O . GLU A 1 417 ? -13.201 -3.192 -11.396 1.00 88.56 417 GLU A O 1
ATOM 3257 N N . ALA A 1 418 ? -14.748 -1.598 -11.514 1.00 84.56 418 ALA A N 1
ATOM 3258 C CA . ALA A 1 418 ? -14.870 -1.710 -12.973 1.00 84.56 418 ALA A CA 1
ATOM 3259 C C . ALA A 1 418 ? -13.566 -1.365 -13.725 1.00 84.56 418 ALA A C 1
ATOM 3261 O O . ALA A 1 418 ? -13.349 -1.845 -14.835 1.00 84.56 418 ALA A O 1
ATOM 3262 N N . ASP A 1 419 ? -12.703 -0.540 -13.127 1.00 83.88 419 ASP A N 1
ATOM 3263 C CA . ASP A 1 419 ? -11.392 -0.148 -13.650 1.00 83.88 419 ASP A CA 1
ATOM 3264 C C . ASP A 1 419 ? -10.242 -1.043 -13.146 1.00 83.88 419 ASP A C 1
ATOM 3266 O O . ASP A 1 419 ? -9.076 -0.807 -13.481 1.00 83.88 419 ASP A O 1
ATOM 3270 N N . ASP A 1 420 ? -10.540 -2.083 -12.359 1.00 88.38 420 ASP A N 1
ATOM 3271 C CA . ASP A 1 420 ? -9.552 -3.063 -11.916 1.00 88.38 420 ASP A CA 1
ATOM 3272 C C . ASP A 1 420 ? -9.190 -4.027 -13.051 1.00 88.38 420 ASP A C 1
ATOM 3274 O O . ASP A 1 420 ? -9.612 -5.182 -13.103 1.00 88.38 420 ASP A O 1
ATOM 3278 N N . LEU A 1 421 ? -8.329 -3.553 -13.948 1.00 91.50 421 LEU A N 1
ATOM 3279 C CA . LEU A 1 421 ? -7.663 -4.386 -14.944 1.00 91.50 421 LEU A CA 1
ATOM 3280 C C . LEU A 1 421 ? -6.240 -4.738 -14.496 1.00 91.50 421 LEU A C 1
ATOM 3282 O O . LEU A 1 421 ? -5.542 -3.851 -13.97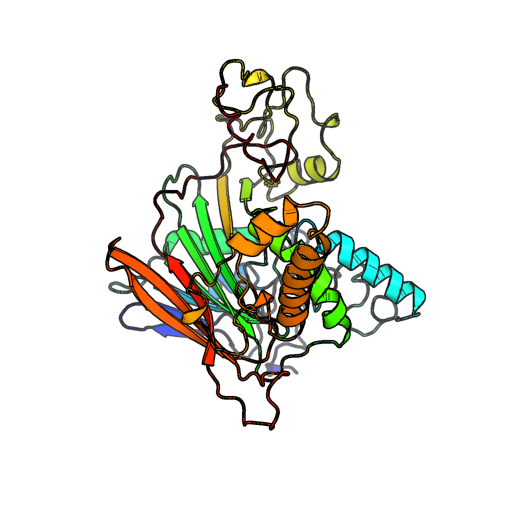5 1.00 91.50 421 LEU A O 1
ATOM 3286 N N . PRO A 1 422 ? -5.785 -5.988 -14.721 1.00 92.88 422 PRO A N 1
ATOM 3287 C CA . PRO A 1 422 ? -4.422 -6.378 -14.402 1.00 92.88 422 PRO A CA 1
ATOM 3288 C C . PRO A 1 422 ? -3.431 -5.477 -15.158 1.00 92.88 422 PRO A C 1
ATOM 3290 O O . PRO A 1 422 ? -3.650 -5.168 -16.331 1.00 92.88 422 PRO A O 1
ATOM 3293 N N . PRO A 1 423 ? -2.341 -5.025 -14.516 1.00 91.69 423 PRO A N 1
ATOM 3294 C CA . PRO A 1 423 ? -1.303 -4.274 -15.205 1.00 91.69 423 PRO A CA 1
ATOM 3295 C C . PRO A 1 423 ? -0.656 -5.122 -16.307 1.00 91.69 423 PRO A C 1
ATOM 3297 O O . PRO A 1 423 ? -0.109 -6.185 -16.029 1.00 91.69 423 PRO A O 1
ATOM 3300 N N . GLU A 1 424 ? -0.706 -4.652 -17.551 1.00 89.62 424 GLU A N 1
ATOM 3301 C CA . GLU A 1 424 ? -0.111 -5.357 -18.703 1.00 89.62 424 GLU A CA 1
ATOM 3302 C C . GLU A 1 424 ? 0.769 -4.452 -19.575 1.00 89.62 424 GLU A C 1
ATOM 3304 O O . GLU A 1 424 ? 1.553 -4.926 -20.395 1.00 89.62 424 GLU A O 1
ATOM 3309 N N . ARG A 1 425 ? 0.673 -3.133 -19.385 1.00 88.81 425 ARG A N 1
ATOM 3310 C CA . ARG A 1 425 ? 1.373 -2.146 -20.203 1.00 88.81 425 ARG A CA 1
ATOM 3311 C C . ARG A 1 425 ? 2.706 -1.751 -19.573 1.00 88.81 425 ARG A C 1
ATOM 3313 O O . ARG A 1 425 ? 2.741 -1.302 -18.430 1.00 88.81 425 ARG A O 1
ATOM 3320 N N . LEU A 1 426 ? 3.779 -1.842 -20.354 1.00 91.06 426 LEU A N 1
ATOM 3321 C CA . LEU A 1 426 ? 5.108 -1.355 -19.994 1.00 91.06 426 LEU A CA 1
ATOM 3322 C C . LEU A 1 426 ? 5.301 0.041 -20.587 1.00 91.06 426 LEU A C 1
ATOM 3324 O O . LEU A 1 426 ? 5.151 0.241 -21.787 1.00 91.06 426 LEU A O 1
ATOM 3328 N N . ARG A 1 427 ? 5.555 1.028 -19.728 1.00 87.25 427 ARG A N 1
ATOM 3329 C CA . ARG A 1 427 ? 5.623 2.445 -20.103 1.00 87.25 427 ARG A CA 1
ATOM 3330 C C . ARG A 1 427 ? 7.050 2.964 -20.071 1.00 87.25 427 ARG A C 1
ATOM 3332 O O . ARG A 1 427 ? 7.861 2.544 -19.243 1.00 87.25 427 ARG A O 1
ATOM 3339 N N . ARG A 1 428 ? 7.328 3.973 -20.891 1.00 85.25 428 ARG A N 1
ATOM 3340 C CA . ARG A 1 428 ? 8.597 4.702 -20.830 1.00 85.25 428 ARG A CA 1
ATOM 3341 C C . ARG A 1 428 ? 8.706 5.571 -19.591 1.00 85.25 428 ARG A C 1
ATOM 3343 O O . ARG A 1 428 ? 9.682 5.486 -18.849 1.00 85.25 428 ARG A O 1
ATOM 3350 N N . THR A 1 429 ? 7.689 6.383 -19.340 1.00 79.50 429 THR A N 1
ATOM 3351 C CA . THR A 1 429 ? 7.627 7.265 -18.177 1.00 79.50 429 THR A CA 1
ATOM 3352 C C . THR A 1 429 ? 6.619 6.747 -17.169 1.00 79.50 429 THR A C 1
ATOM 3354 O O . THR A 1 429 ? 5.643 6.078 -17.495 1.00 79.50 429 THR A O 1
ATOM 3357 N N . ALA A 1 430 ? 6.867 7.058 -15.904 1.00 70.94 430 ALA A N 1
ATOM 3358 C CA . ALA A 1 430 ? 5.981 6.645 -14.830 1.00 70.94 430 ALA A CA 1
ATOM 3359 C C . ALA A 1 430 ? 4.729 7.544 -14.719 1.00 70.94 430 ALA A C 1
ATOM 3361 O O . ALA A 1 430 ? 3.694 7.096 -14.236 1.00 70.94 430 ALA A O 1
ATOM 3362 N N . ILE A 1 431 ? 4.813 8.781 -15.228 1.00 70.31 431 ILE A N 1
ATOM 3363 C CA . ILE A 1 431 ? 3.683 9.698 -15.429 1.00 70.31 431 ILE A CA 1
ATOM 3364 C C . ILE A 1 431 ? 3.512 9.906 -16.932 1.00 70.31 431 ILE A C 1
ATOM 3366 O O . ILE A 1 431 ? 4.465 10.280 -17.618 1.00 70.31 431 ILE A O 1
ATOM 3370 N N . GLU A 1 432 ? 2.298 9.705 -17.429 1.00 64.62 432 GLU A N 1
ATOM 3371 C CA . GLU A 1 432 ? 1.891 10.104 -18.774 1.00 64.62 432 GLU A CA 1
ATOM 3372 C C . GLU A 1 432 ? 0.932 11.280 -18.617 1.00 64.62 432 GLU A C 1
ATOM 3374 O O . GLU A 1 432 ? -0.153 11.134 -18.056 1.00 64.62 432 GLU A O 1
ATOM 3379 N N . ILE A 1 433 ? 1.362 12.473 -19.029 1.00 56.66 433 ILE A N 1
ATOM 3380 C CA . ILE A 1 433 ? 0.489 13.648 -19.040 1.00 56.66 433 ILE A CA 1
ATOM 3381 C C . ILE A 1 433 ? -0.374 13.518 -20.298 1.00 56.66 433 ILE A C 1
ATOM 3383 O O . ILE A 1 433 ? 0.200 13.472 -21.390 1.00 56.66 433 ILE A O 1
ATOM 3387 N N . PRO A 1 434 ? -1.714 13.454 -20.188 1.00 49.69 434 PRO A N 1
ATOM 3388 C CA . PRO A 1 434 ? -2.572 13.479 -21.364 1.00 49.69 434 PRO A CA 1
ATOM 3389 C C . PRO A 1 434 ? -2.215 14.714 -22.190 1.00 49.69 434 PRO A C 1
ATOM 3391 O O . PRO A 1 434 ? -2.191 15.824 -21.649 1.00 49.69 434 PRO A O 1
ATOM 3394 N N . ARG A 1 435 ? -1.906 14.548 -23.483 1.00 46.84 435 ARG A N 1
ATOM 3395 C CA . ARG A 1 435 ? -1.779 15.709 -24.370 1.00 46.84 435 ARG A CA 1
ATOM 3396 C C . ARG A 1 435 ? -3.105 16.457 -24.279 1.00 46.84 435 ARG A C 1
ATOM 3398 O O . ARG A 1 435 ? -4.156 15.863 -24.516 1.00 46.84 435 ARG A O 1
ATOM 3405 N N . ALA A 1 436 ? -3.060 17.725 -23.867 1.00 38.94 436 ALA A N 1
ATOM 3406 C CA . ALA A 1 436 ? -4.240 18.574 -23.892 1.00 38.94 436 ALA A CA 1
ATOM 3407 C C . ALA A 1 436 ? -4.844 18.457 -25.293 1.00 38.94 436 ALA A C 1
ATOM 3409 O O . ALA A 1 436 ? -4.115 18.609 -26.277 1.00 38.94 436 ALA A O 1
ATOM 3410 N N . ALA A 1 437 ? -6.134 18.126 -25.378 1.00 33.75 437 ALA A N 1
ATOM 3411 C CA . ALA A 1 437 ? -6.848 18.190 -26.639 1.00 33.75 437 ALA A CA 1
ATOM 3412 C C . ALA A 1 437 ? -6.637 19.608 -27.174 1.00 33.75 437 ALA A C 1
ATOM 3414 O O . ALA A 1 437 ? -7.116 20.573 -26.577 1.00 33.75 437 ALA A O 1
ATOM 3415 N N . VAL A 1 438 ? -5.834 19.738 -28.231 1.00 29.55 438 VAL A N 1
ATOM 3416 C CA . VAL A 1 438 ? -5.695 21.001 -28.948 1.00 29.55 438 VAL A CA 1
ATOM 3417 C C . VAL A 1 438 ? -7.119 21.355 -29.368 1.00 29.55 438 VAL A C 1
ATOM 3419 O O . VAL A 1 438 ? -7.750 20.530 -30.035 1.00 29.55 438 VAL A O 1
ATOM 3422 N N . PRO A 1 439 ? -7.682 22.498 -28.938 1.00 32.66 439 PRO A N 1
ATOM 3423 C CA . PRO A 1 439 ? -8.978 22.913 -29.438 1.00 32.66 439 PRO A CA 1
ATOM 3424 C C . PRO A 1 439 ? -8.841 22.990 -30.954 1.00 32.66 439 PRO A C 1
ATOM 3426 O O . PRO A 1 439 ? -7.969 23.705 -31.448 1.00 32.66 439 PRO A O 1
ATOM 3429 N N . ASN A 1 440 ? -9.634 22.202 -31.680 1.00 32.03 440 ASN A N 1
ATOM 3430 C CA . ASN A 1 440 ? -9.724 22.341 -33.127 1.00 32.03 440 ASN A CA 1
ATOM 3431 C C . ASN A 1 440 ? -10.105 23.801 -33.404 1.00 32.03 440 ASN A C 1
ATOM 3433 O O . ASN A 1 440 ? -11.169 24.244 -32.964 1.00 32.03 440 ASN A O 1
ATOM 3437 N N . GLY A 1 441 ? -9.176 24.539 -34.015 1.00 32.56 441 GLY A N 1
ATOM 3438 C CA . GLY A 1 441 ? -9.358 25.935 -34.404 1.00 32.56 441 GLY A CA 1
ATOM 3439 C C . GLY A 1 441 ? -10.337 26.109 -35.550 1.00 32.56 441 GLY A C 1
ATOM 3440 O O . GLY A 1 441 ? -10.605 25.114 -36.265 1.00 32.56 441 GLY A O 1
#

Secondary structure (DSSP, 8-state):
-GGGTTT---EE-SSSSEEPP--SS---EEEE-SSEEEEE--TTTS--BSSTTSPB-SS-HHHHHHHSPPSSPPTT--EEEEEESS-SS--HHIIIIIHHHHHHHHHHHHHHHT-GGGSTT--STTTT-TT--TTT--SGGG-HHHHHHHHHHHGGG-EEEEEEEESS-BEEEEEEEEETT-SSPEEEEEEEEE-SS----TTHHHHHHHHHHHHHHHHTTTT-EEEEESS--TTSEEPSTT--GGGS-HHHHHHHTSSSEEEESBS--B--SS-TTSTT--GGGB-EE-TTS--SEEEEEEE----S-GGGS-GGGSPPP--HHHHHHHHHSTTTHHHHHHHHHHHHHHHHHTTTTTTT-B-SS-EEEEEEEE-TTT--EEEEEEEEEE---TT-SS-PPPPEEEEEEEEEESSPPTT-PPP---BSSS--PPPP-----

Sequence (441 aa):
AQLFGHDLRNKPDGVGGFSAVRPPINWHFTVDAPTHRVIALDNRTRRSYASALGPPGNVSVDAMIDQLPEPPLPAGQQVLVLIAPLQLIGPPVIDDVVAPLTYRIFDLVSAIKDDFETSARSLSGLRQMLGTNPDAIETWAFDAPTFEQFLQRLEPYKRVVVLSGDVHNSSGSAMSYWRGAATQPARFVQFTSSGFKNVMPNMIIAVDRVAAFAQQLIRANLGTERLGWERPLDDMILLPEGGNEADLIPSMRSRLVATPVLLPTWGWPDDNEVPPGEPGFDPDKATRLNSATPPDWRWRVKPLLDLRADIDRPEPIRPLDIDLDKVDVDIADPAKVVNAYQAVAARHQHALGHLRNARQILFRSNYGLCRFQTNAITGNLEAVHEVYTAFTDPNQPVAVEPKAEPYLFQVASLDPEADDLPPERLRRTAIEIPRAAVPNG